Protein AF-A0A397G230-F1 (afdb_monomer_lite)

Sequence (441 aa):
MNLPSINKQCFVASETLNLVNASIRDLKRVLDASVITSVQLVTIYLQRIAKYDCNGPSLNQIPVPNPKIFEEAQASDNYRASVEGLTVAAGSPPFADLNFSCDATIVSSLRKAGAIVLGKTNMPAMAGGGGQRGLYGRSKSPYNPKYSTTAYASRSSNSAGTPTTASFTAFGFAGETVSSGRSPASNNALVRYSPSRGVIPFQGQWPLYLTCDVIVPHAQTVKELLDILNVIMTDNPNPIGDFWRGQSVCPIPLSSQVWPVDCQSLEDPHSLKGKQITIPMRYIRKQFPTAVNALNAFTSSVHDLWLKAQTTLESLGATVIPWPEHRHSLNAHSMDEHRTMPDDHYWMGRFPPPNGDTSYPNLTVADADMIHPHIAPMDDPTMHTEVENHVRYMDMIEAGRYQGPREMWKRDLEDWMDSNSFNLVVFPTNGDVARADSEEL

pLDDT: mean 74.03, std 18.7, range [24.41, 98.19]

Foldseek 3Di:
DDDDDDDDDDPDPQPPDDLQPQAPVNVVVCCVVVVDALLRVLVVLVVLCVPCCCDDVVFLWFLFFPPCQNVQSVCLSVLCPDYDFDADQQLFVLRPVPTFPDDFQLVVLCSNVSDGDRHDTHWAFLNLFALFQGQSGGGAQPVDRQFQLFATGRQTSSSQLRCQLSSSDQKGKFKDQPCNQLGNCLSSVWDKDFDDQPQFQCGPPRDDFLVRITMMITHRDPQSVQVSSLRGRAFDPDRVSNPRVPDDPDDDDRNPVPDDNRSVVVDDLLVLAAAEEEEECLQADPDDPDDPPSDRQADPVLNVVVVVVQVVSVVSHHHYHYDDDDPPQPDLPPDDDDDFDDPSVVCQQCPPPPRVDPCPRHCVNGDPCRSRDLDHPPDDCVVADSPPSDRPVVVVVVSVRDDDDVVCVCVSPVVVCVVVVHDYYDHSSGRDTHTSVPPVD

Structure (mmCIF, N/CA/C/O backbone):
data_AF-A0A397G230-F1
#
_entry.id   AF-A0A397G230-F1
#
loop_
_atom_site.group_PDB
_atom_site.id
_atom_site.type_symbol
_atom_site.label_atom_id
_atom_site.label_alt_id
_atom_site.label_comp_id
_atom_site.label_asym_id
_atom_site.label_entity_id
_atom_site.label_seq_id
_atom_site.pdbx_PDB_ins_code
_atom_site.Cartn_x
_atom_site.Cartn_y
_atom_site.Cartn_z
_atom_site.occupancy
_atom_site.B_iso_or_equiv
_atom_site.auth_seq_id
_atom_site.auth_comp_id
_atom_site.auth_asym_id
_atom_site.auth_atom_id
_atom_site.pdbx_PDB_model_num
ATOM 1 N N . MET A 1 1 ? -22.218 -9.475 -62.102 1.00 34.84 1 MET A N 1
ATOM 2 C CA . MET A 1 1 ? -21.655 -10.052 -60.860 1.00 34.84 1 MET A CA 1
ATOM 3 C C . MET A 1 1 ? -22.011 -9.114 -59.727 1.00 34.84 1 MET A C 1
ATOM 5 O O . MET A 1 1 ? -21.920 -7.910 -59.936 1.00 34.84 1 MET A O 1
ATOM 9 N N . ASN A 1 2 ? -22.444 -9.638 -58.583 1.00 28.41 2 ASN A N 1
ATOM 10 C CA . ASN A 1 2 ? -22.881 -8.808 -57.460 1.00 28.41 2 ASN A CA 1
ATOM 11 C C . ASN A 1 2 ? -21.709 -8.555 -56.508 1.00 28.41 2 ASN A C 1
ATOM 13 O O . ASN A 1 2 ? -21.013 -9.496 -56.135 1.00 28.41 2 ASN A O 1
ATOM 17 N N . LEU A 1 3 ? -21.533 -7.304 -56.083 1.00 24.56 3 LEU A N 1
ATOM 18 C CA . LEU A 1 3 ? -20.749 -6.979 -54.892 1.00 24.56 3 LEU A CA 1
ATOM 19 C C . LEU A 1 3 ? -21.643 -7.203 -53.657 1.00 24.56 3 LEU A C 1
ATOM 21 O O . LEU A 1 3 ? -22.783 -6.729 -53.670 1.00 24.56 3 LEU A O 1
ATOM 25 N N . PRO A 1 4 ? -21.191 -7.912 -52.605 1.00 30.41 4 PRO A N 1
ATOM 26 C CA . PRO A 1 4 ? -21.995 -8.106 -51.402 1.00 30.41 4 PRO A CA 1
ATOM 27 C C . PRO A 1 4 ? -22.175 -6.796 -50.627 1.00 30.41 4 PRO A C 1
ATOM 29 O O . PRO A 1 4 ? -21.204 -6.114 -50.303 1.00 30.41 4 PRO A O 1
ATOM 32 N N . SER A 1 5 ? -23.415 -6.463 -50.274 1.00 29.91 5 SER A N 1
ATOM 33 C CA . SER A 1 5 ? -23.711 -5.373 -49.344 1.00 29.91 5 SER A CA 1
ATOM 34 C C . SER A 1 5 ? -23.371 -5.793 -47.912 1.00 29.91 5 SER A C 1
ATOM 36 O O . SER A 1 5 ? -24.055 -6.645 -47.341 1.00 29.91 5 SER A O 1
ATOM 38 N N . ILE A 1 6 ? -22.348 -5.185 -47.309 1.00 30.62 6 ILE A N 1
ATOM 39 C CA . ILE A 1 6 ? -22.069 -5.358 -45.877 1.00 30.62 6 ILE A CA 1
ATOM 40 C C . ILE A 1 6 ? -23.154 -4.619 -45.081 1.00 30.62 6 ILE A C 1
ATOM 42 O O . ILE A 1 6 ? -23.414 -3.436 -45.308 1.00 30.62 6 ILE A O 1
ATOM 46 N N . ASN A 1 7 ? -23.818 -5.335 -44.172 1.00 27.30 7 ASN A N 1
ATOM 47 C CA . ASN A 1 7 ? -24.947 -4.808 -43.409 1.00 27.30 7 ASN A CA 1
ATOM 48 C C . ASN A 1 7 ? -24.530 -3.704 -42.430 1.00 27.30 7 ASN A C 1
ATOM 50 O O . ASN A 1 7 ? -23.548 -3.832 -41.701 1.00 27.30 7 ASN A O 1
ATOM 54 N N . LYS A 1 8 ? -25.371 -2.668 -42.321 1.00 36.28 8 LYS A N 1
ATOM 55 C CA . LYS A 1 8 ? -25.380 -1.779 -41.155 1.00 36.28 8 LYS A CA 1
ATOM 56 C C . LYS A 1 8 ? -25.965 -2.545 -39.963 1.00 36.28 8 LYS A C 1
ATOM 58 O O . LYS A 1 8 ? -27.183 -2.641 -39.845 1.00 36.28 8 LYS A O 1
ATOM 63 N N . GLN A 1 9 ? -25.116 -3.071 -39.087 1.00 28.36 9 GLN A N 1
ATOM 64 C CA . GLN A 1 9 ? -25.515 -3.501 -37.743 1.00 28.36 9 GLN A CA 1
ATOM 65 C C . GLN A 1 9 ? -24.981 -2.521 -36.693 1.00 28.36 9 GLN A C 1
ATOM 67 O O . GLN A 1 9 ? -24.028 -1.785 -36.943 1.00 28.36 9 GLN A O 1
ATOM 72 N N . CYS A 1 10 ? -25.682 -2.442 -35.561 1.00 24.41 10 CYS A N 1
ATOM 73 C CA . CYS A 1 10 ? -25.574 -1.349 -34.600 1.00 24.41 10 CYS A CA 1
ATOM 74 C C . CYS A 1 10 ? -24.147 -1.101 -34.095 1.00 24.41 10 CYS A C 1
ATOM 76 O O . CYS A 1 10 ? -23.582 -1.933 -33.389 1.00 24.41 10 CYS A O 1
ATOM 78 N N . PHE A 1 11 ? -23.654 0.123 -34.301 1.00 24.66 11 PHE A N 1
ATOM 79 C CA . PHE A 1 11 ? -22.781 0.748 -33.312 1.00 24.66 11 PHE A CA 1
ATOM 80 C C . PHE A 1 11 ? -23.606 0.980 -32.042 1.00 24.66 11 PHE A C 1
ATOM 82 O O . PHE A 1 11 ? -24.319 1.976 -31.922 1.00 24.66 11 PHE A O 1
ATOM 89 N N . VAL A 1 12 ? -23.534 0.037 -31.103 1.00 27.81 12 VAL A N 1
ATOM 90 C CA . VAL A 1 12 ? -23.824 0.331 -29.696 1.00 27.81 12 VAL A CA 1
ATOM 91 C C . VAL A 1 12 ? -22.740 1.301 -29.218 1.00 27.81 12 VAL A C 1
ATOM 93 O O . VAL A 1 12 ? -21.580 1.168 -29.611 1.00 27.81 12 VAL A O 1
ATOM 96 N N . ALA A 1 13 ? -23.112 2.312 -28.433 1.00 26.83 13 ALA A N 1
ATOM 97 C CA . ALA A 1 13 ? -22.152 3.296 -27.949 1.00 26.83 13 ALA A CA 1
ATOM 98 C C . ALA A 1 13 ? -21.082 2.606 -27.087 1.00 26.83 13 ALA A C 1
ATOM 100 O O . ALA A 1 13 ? -21.411 1.944 -26.106 1.00 26.83 13 ALA A O 1
ATOM 101 N N . SER A 1 14 ? -19.812 2.758 -27.467 1.00 35.53 14 SER A N 1
ATOM 102 C CA . SER A 1 14 ? -18.692 2.267 -26.664 1.00 35.53 14 SER A CA 1
ATOM 103 C C . SER A 1 14 ? -18.603 3.082 -25.376 1.00 35.53 14 SER A C 1
ATOM 105 O O . SER A 1 14 ? -18.450 4.305 -25.434 1.00 35.53 14 SER A O 1
ATOM 107 N N . GLU A 1 15 ? -18.690 2.420 -24.221 1.00 45.00 15 GLU A N 1
ATOM 108 C CA . GLU A 1 15 ? -18.343 3.037 -22.942 1.00 45.00 15 GLU A CA 1
ATOM 109 C C . GLU A 1 15 ? -16.841 3.344 -22.946 1.00 45.00 15 GLU A C 1
ATOM 111 O O . GLU A 1 15 ? -15.996 2.461 -22.794 1.00 45.00 15 GLU A O 1
ATOM 116 N N . THR A 1 16 ? -16.486 4.612 -23.153 1.00 54.53 16 THR A N 1
ATOM 117 C CA . THR A 1 16 ? -15.090 5.051 -23.133 1.00 54.53 16 THR A CA 1
ATOM 118 C C . THR A 1 16 ? -14.534 4.945 -21.716 1.00 54.53 16 THR A C 1
ATOM 120 O O . THR A 1 16 ? -14.763 5.834 -20.894 1.00 54.53 16 THR A O 1
ATOM 123 N N . LEU A 1 17 ? -13.790 3.869 -21.441 1.00 67.81 17 LEU A N 1
ATOM 124 C CA . LEU A 1 17 ? -13.100 3.646 -20.171 1.00 67.81 17 LEU A CA 1
ATOM 125 C C . LEU A 1 17 ? -12.198 4.841 -19.827 1.00 67.81 17 LEU A C 1
ATOM 127 O O . LEU A 1 17 ? -11.131 5.032 -20.414 1.00 67.81 17 LEU A O 1
ATOM 131 N N . ASN A 1 18 ? -12.601 5.624 -18.830 1.00 78.88 18 ASN A N 1
ATOM 132 C CA . ASN A 1 18 ? -11.754 6.657 -18.254 1.00 78.88 18 ASN A CA 1
ATOM 133 C C . ASN A 1 18 ? -10.867 6.043 -17.164 1.00 78.88 18 ASN A C 1
ATOM 135 O O . ASN A 1 18 ? -11.349 5.789 -16.068 1.00 78.88 18 ASN A O 1
ATOM 139 N N . LEU A 1 19 ? -9.570 5.857 -17.438 1.00 78.12 19 LEU A N 1
ATOM 140 C CA . LEU A 1 19 ? -8.605 5.349 -16.449 1.00 78.12 19 LEU A CA 1
ATOM 141 C C . LEU A 1 19 ? -8.474 6.211 -15.183 1.00 78.12 19 LEU A C 1
ATOM 143 O O . LEU A 1 19 ? -7.982 5.717 -14.172 1.00 78.12 19 LEU A O 1
ATOM 147 N N . VAL A 1 20 ? -8.851 7.493 -15.222 1.00 77.69 20 VAL A N 1
ATOM 148 C CA . VAL A 1 20 ? -8.798 8.351 -14.032 1.00 77.69 20 VAL A CA 1
ATOM 149 C C . VAL A 1 20 ? -9.937 7.949 -13.098 1.00 77.69 20 VAL A C 1
ATOM 151 O O . VAL A 1 20 ? -11.101 8.212 -13.397 1.00 77.69 20 VAL A O 1
ATOM 154 N N . ASN A 1 21 ? -9.572 7.341 -11.967 1.00 73.31 21 ASN A N 1
ATOM 155 C CA . ASN A 1 21 ? -10.471 6.774 -10.954 1.00 73.31 21 ASN A CA 1
ATOM 156 C C . ASN A 1 21 ? -11.269 5.532 -11.424 1.00 73.31 21 ASN A C 1
ATOM 158 O O . ASN A 1 21 ? -12.327 5.243 -10.866 1.00 73.31 21 ASN A O 1
ATOM 162 N N . ALA A 1 22 ? -10.795 4.792 -12.438 1.00 82.31 22 ALA A N 1
ATOM 163 C CA . ALA A 1 22 ? -11.366 3.482 -12.778 1.00 82.31 22 ALA A CA 1
ATOM 164 C C . ALA A 1 22 ? -10.998 2.451 -11.704 1.00 82.31 22 ALA A C 1
ATOM 166 O O . ALA A 1 22 ? -9.811 2.206 -11.487 1.00 82.31 22 ALA A O 1
ATOM 167 N N . SER A 1 23 ? -11.992 1.818 -11.072 1.00 80.25 23 SER A N 1
ATOM 168 C CA . SER A 1 23 ? -11.710 0.837 -10.022 1.00 80.25 23 SER A CA 1
ATOM 169 C C . SER A 1 23 ? -11.189 -0.485 -10.585 1.00 80.25 23 SER A C 1
ATOM 171 O O . SER A 1 23 ? -11.500 -0.853 -11.725 1.00 80.25 23 SER A O 1
ATOM 173 N N . ILE A 1 24 ? -10.497 -1.276 -9.756 1.00 77.56 24 ILE A N 1
ATOM 174 C CA . ILE A 1 24 ? -10.111 -2.664 -10.093 1.00 77.56 24 ILE A CA 1
ATOM 175 C C . ILE A 1 24 ? -11.306 -3.470 -10.644 1.00 77.56 24 ILE A C 1
ATOM 177 O O . ILE A 1 24 ? -11.145 -4.256 -11.579 1.00 77.56 24 ILE A O 1
ATOM 181 N N . ARG A 1 25 ? -12.524 -3.249 -10.125 1.00 77.00 25 ARG A N 1
ATOM 182 C CA . ARG A 1 25 ? -13.740 -3.959 -10.562 1.00 77.00 25 ARG A CA 1
ATOM 183 C C . ARG A 1 25 ? -14.262 -3.484 -11.918 1.00 77.00 25 ARG A C 1
ATOM 185 O O . ARG A 1 25 ? -14.847 -4.287 -12.638 1.00 77.00 25 ARG A O 1
ATOM 192 N N . ASP A 1 26 ? -14.053 -2.222 -12.286 1.00 80.25 26 ASP A N 1
ATOM 193 C CA . ASP A 1 26 ? -14.401 -1.707 -13.616 1.00 80.25 26 ASP A CA 1
ATOM 194 C C . ASP A 1 26 ? -13.400 -2.199 -14.665 1.00 80.25 26 ASP A C 1
ATOM 196 O O . ASP A 1 26 ? -13.808 -2.712 -15.706 1.00 80.25 26 ASP A O 1
ATOM 200 N N . LEU A 1 27 ? -12.101 -2.149 -14.342 1.00 82.94 27 LEU A N 1
ATOM 201 C CA . LEU A 1 27 ? -11.028 -2.713 -15.165 1.00 82.94 27 LEU A CA 1
ATOM 202 C C . LEU A 1 27 ? -11.233 -4.216 -15.391 1.00 82.94 27 LEU A C 1
ATOM 204 O O . LEU A 1 27 ? -11.202 -4.681 -16.530 1.00 82.94 27 LEU A O 1
ATOM 208 N N . LYS A 1 28 ? -11.532 -4.979 -14.331 1.00 74.12 28 LYS A N 1
ATOM 209 C CA . LYS A 1 28 ? -11.864 -6.401 -14.453 1.00 74.12 28 LYS A CA 1
ATOM 210 C C . LYS A 1 28 ? -13.124 -6.626 -15.294 1.00 74.12 28 LYS A C 1
ATOM 212 O O . LYS A 1 28 ? -13.101 -7.493 -16.158 1.00 74.12 28 LYS A O 1
ATOM 217 N N . ARG A 1 29 ? -14.188 -5.828 -15.126 1.00 76.69 29 ARG A N 1
ATOM 218 C CA . ARG A 1 29 ? -15.426 -5.963 -15.920 1.00 76.69 29 ARG A CA 1
ATOM 219 C C . ARG A 1 29 ? -15.168 -5.827 -17.422 1.00 76.69 29 ARG A C 1
ATOM 221 O O . ARG A 1 29 ? -15.674 -6.645 -18.184 1.00 76.69 29 ARG A O 1
ATOM 228 N N . VAL A 1 30 ? -14.373 -4.843 -17.854 1.00 78.88 30 VAL A N 1
ATOM 229 C CA . VAL A 1 30 ? -14.068 -4.652 -19.287 1.00 78.88 30 VAL A CA 1
ATOM 230 C C . VAL A 1 30 ? -13.090 -5.694 -19.843 1.00 78.88 30 VAL A C 1
ATOM 232 O O . VAL A 1 30 ? -13.194 -6.038 -21.020 1.00 78.88 30 VAL A O 1
ATOM 235 N N . LEU A 1 31 ? -12.194 -6.239 -19.010 1.00 71.69 31 LEU A N 1
ATOM 236 C CA . LEU A 1 31 ? -11.288 -7.340 -19.371 1.00 71.69 31 LEU A CA 1
ATOM 237 C C . LEU A 1 31 ? -11.995 -8.706 -19.426 1.00 71.69 31 LEU A C 1
ATOM 239 O O . LEU A 1 31 ? -11.634 -9.533 -20.262 1.00 71.69 31 LEU A O 1
ATOM 243 N N . ASP A 1 32 ? -12.977 -8.950 -18.553 1.00 64.12 32 ASP A N 1
ATOM 244 C CA . ASP A 1 32 ? -13.794 -10.173 -18.518 1.00 64.12 32 ASP A CA 1
ATOM 245 C C . ASP A 1 32 ? -14.816 -10.180 -19.666 1.00 64.12 32 ASP A C 1
ATOM 247 O O . ASP A 1 32 ? -14.999 -11.190 -20.343 1.00 64.12 32 ASP A O 1
ATOM 251 N N . ALA A 1 33 ? -15.445 -9.031 -19.938 1.00 69.69 33 ALA A N 1
ATOM 252 C CA . ALA A 1 33 ? -16.380 -8.854 -21.050 1.00 69.69 33 ALA A CA 1
ATOM 253 C C . ALA A 1 33 ? -15.693 -8.750 -22.430 1.00 69.69 33 ALA A C 1
ATOM 255 O O . ALA A 1 33 ? -16.373 -8.538 -23.431 1.00 69.69 33 ALA A O 1
ATOM 256 N N . SER A 1 34 ? -14.361 -8.889 -22.498 1.00 67.06 34 SER A N 1
ATOM 257 C CA . SER A 1 34 ? -13.548 -8.747 -23.721 1.00 67.06 34 SER A CA 1
ATOM 258 C C . SER A 1 34 ? -13.749 -7.415 -24.471 1.00 67.06 34 SER A C 1
ATOM 260 O O . SER A 1 34 ? -13.579 -7.351 -25.687 1.00 67.06 34 SER A O 1
ATOM 262 N N . VAL A 1 35 ? -14.108 -6.342 -23.754 1.00 75.94 35 VAL A N 1
ATOM 263 C CA . VAL A 1 35 ? -14.261 -4.981 -24.309 1.00 75.94 35 VAL A CA 1
ATOM 264 C C . VAL A 1 35 ? -12.891 -4.357 -24.582 1.00 75.94 35 VAL A C 1
ATOM 266 O O . VAL A 1 35 ? -12.725 -3.642 -25.569 1.00 75.94 35 VAL A O 1
ATOM 269 N N . ILE A 1 36 ? -11.907 -4.668 -23.733 1.00 83.75 36 ILE A N 1
ATOM 270 C CA . ILE A 1 36 ? -10.483 -4.438 -23.992 1.00 83.75 36 ILE A CA 1
ATOM 271 C C . ILE A 1 36 ? -9.658 -5.660 -23.586 1.00 83.75 36 ILE A C 1
ATOM 273 O O . ILE A 1 36 ? -10.095 -6.482 -22.780 1.00 83.75 36 ILE A O 1
ATOM 277 N N . THR A 1 37 ? -8.439 -5.745 -24.110 1.00 78.81 37 THR A N 1
ATOM 278 C CA . THR A 1 37 ? -7.439 -6.749 -23.716 1.00 78.81 37 THR A CA 1
ATOM 279 C C . THR A 1 37 ? -6.430 -6.170 -22.705 1.00 78.81 37 THR A C 1
ATOM 281 O O . THR A 1 37 ? -6.275 -4.951 -22.589 1.00 78.81 37 THR A O 1
ATOM 284 N N . SER A 1 38 ? -5.709 -7.025 -21.978 1.00 83.62 38 SER A N 1
ATOM 285 C CA . SER A 1 38 ? -4.574 -6.674 -21.115 1.00 83.62 38 SER A CA 1
ATOM 286 C C . SER A 1 38 ? -3.509 -5.860 -21.870 1.00 83.62 38 SER A C 1
ATOM 288 O O . SER A 1 38 ? -3.059 -4.835 -21.360 1.00 83.62 38 SER A O 1
ATOM 290 N N . VAL A 1 39 ? -3.146 -6.245 -23.103 1.00 86.75 39 VAL A N 1
ATOM 291 C CA . VAL A 1 39 ? -2.227 -5.483 -23.984 1.00 86.75 39 VAL A CA 1
ATOM 292 C C . VAL A 1 39 ? -2.752 -4.072 -24.265 1.00 86.75 39 VAL A C 1
ATOM 294 O O . VAL A 1 39 ? -1.996 -3.096 -24.212 1.00 86.75 39 VAL A O 1
ATOM 297 N N . GLN A 1 40 ? -4.052 -3.930 -24.529 1.00 85.38 40 GLN A N 1
ATOM 298 C CA . GLN A 1 40 ? -4.666 -2.620 -24.757 1.00 85.38 40 GLN A CA 1
ATOM 299 C C . GLN A 1 40 ? -4.673 -1.772 -23.480 1.00 85.38 40 GLN A C 1
ATOM 301 O O . GLN A 1 40 ? -4.274 -0.609 -23.525 1.00 85.38 40 GLN A O 1
ATOM 306 N N . LEU A 1 41 ? -5.037 -2.350 -22.331 1.00 87.50 41 LEU A N 1
ATOM 307 C CA . LEU A 1 41 ? -5.006 -1.665 -21.037 1.00 87.50 41 LEU A CA 1
ATOM 308 C C . LEU A 1 41 ? -3.594 -1.153 -20.698 1.00 87.50 41 LEU A C 1
ATOM 310 O O . LEU A 1 41 ? -3.422 0.014 -20.341 1.00 87.50 41 LEU A O 1
ATOM 314 N N . VAL A 1 42 ? -2.578 -1.998 -20.893 1.00 89.81 42 VAL A N 1
ATOM 315 C CA . VAL A 1 42 ? -1.160 -1.637 -20.746 1.00 89.81 42 VAL A CA 1
ATOM 316 C C . VAL A 1 42 ? -0.762 -0.502 -21.685 1.00 89.81 42 VAL A C 1
ATOM 318 O O . V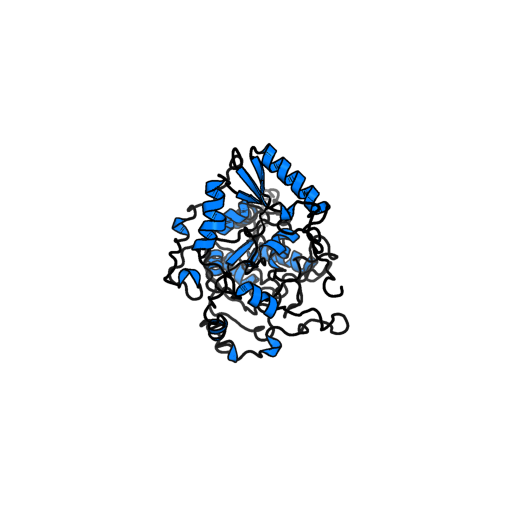AL A 1 42 ? -0.090 0.432 -21.254 1.00 89.81 42 VAL A O 1
ATOM 321 N N . THR A 1 43 ? -1.222 -0.520 -22.938 1.00 89.50 43 THR A N 1
ATOM 322 C CA . THR A 1 43 ? -0.942 0.553 -23.905 1.00 89.50 43 THR A CA 1
ATOM 323 C C . THR A 1 43 ? -1.453 1.909 -23.404 1.00 89.50 43 THR A C 1
ATOM 325 O O . THR A 1 43 ? -0.739 2.907 -23.502 1.00 89.50 43 THR A O 1
ATOM 328 N N . ILE A 1 44 ? -2.656 1.963 -22.822 1.00 88.75 44 ILE A N 1
ATOM 329 C CA . ILE A 1 44 ? -3.240 3.219 -22.323 1.00 88.75 44 ILE A CA 1
ATOM 330 C C . ILE A 1 44 ? -2.521 3.688 -21.039 1.00 88.75 44 ILE A C 1
ATOM 332 O O . ILE A 1 44 ? -2.261 4.885 -20.888 1.00 88.75 44 ILE A O 1
ATOM 336 N N . TYR A 1 45 ? -2.118 2.779 -20.140 1.00 88.81 45 TYR A N 1
ATOM 337 C CA . TYR A 1 45 ? -1.270 3.139 -18.991 1.00 88.81 45 TYR A CA 1
ATOM 338 C C . TYR A 1 45 ? 0.105 3.670 -19.430 1.00 88.81 45 TYR A C 1
ATOM 340 O O . TYR A 1 45 ? 0.531 4.723 -18.954 1.00 88.81 45 TYR A O 1
ATOM 348 N N . LEU A 1 46 ? 0.766 3.021 -20.394 1.00 90.75 46 LEU A N 1
ATOM 349 C CA . LEU A 1 46 ? 2.041 3.484 -20.953 1.00 90.75 46 LEU A CA 1
ATOM 350 C C . LEU A 1 46 ? 1.920 4.855 -21.631 1.00 90.75 46 LEU A C 1
ATOM 352 O O . LEU A 1 46 ? 2.819 5.678 -21.488 1.00 90.75 46 LEU A O 1
ATOM 356 N N . GLN A 1 47 ? 0.802 5.158 -22.298 1.00 89.75 47 GLN A N 1
ATOM 357 C CA . GLN A 1 47 ? 0.540 6.502 -22.833 1.00 89.75 47 GLN A CA 1
ATOM 358 C C . GLN A 1 47 ? 0.442 7.567 -21.726 1.00 89.75 47 GLN A C 1
ATOM 360 O O . GLN A 1 47 ? 0.892 8.698 -21.924 1.00 89.75 47 GLN A O 1
ATOM 365 N N . ARG A 1 48 ? -0.098 7.227 -20.545 1.00 90.00 48 ARG A N 1
ATOM 366 C CA . ARG A 1 48 ? -0.106 8.127 -19.374 1.00 90.00 48 ARG A CA 1
ATOM 367 C C . ARG A 1 48 ? 1.300 8.308 -18.799 1.00 90.00 48 ARG A C 1
ATOM 369 O O . ARG A 1 48 ? 1.704 9.447 -18.582 1.00 90.00 48 ARG A O 1
ATOM 376 N N . ILE A 1 49 ? 2.051 7.221 -18.620 1.00 88.12 49 ILE A N 1
ATOM 377 C CA . ILE A 1 49 ? 3.441 7.243 -18.128 1.00 88.12 49 ILE A CA 1
ATOM 378 C C . ILE A 1 49 ? 4.322 8.074 -19.076 1.00 88.12 49 ILE A C 1
ATOM 380 O O . ILE A 1 49 ? 4.958 9.033 -18.648 1.00 88.12 49 ILE A O 1
ATOM 384 N N . ALA A 1 50 ? 4.267 7.829 -20.386 1.00 88.38 50 ALA A N 1
ATOM 385 C CA . ALA A 1 50 ? 5.010 8.611 -21.373 1.00 88.38 50 ALA A CA 1
ATOM 386 C C . ALA A 1 50 ? 4.664 10.113 -21.327 1.00 88.38 50 ALA A C 1
ATOM 388 O O . ALA A 1 50 ? 5.556 10.949 -21.464 1.00 88.38 50 ALA A O 1
ATOM 389 N N . LYS A 1 51 ? 3.389 10.470 -21.107 1.00 88.81 51 LYS A N 1
ATOM 390 C CA . LYS A 1 51 ? 2.908 11.863 -21.087 1.00 88.81 51 LYS A CA 1
ATOM 391 C C . LYS A 1 51 ? 3.215 12.629 -19.792 1.00 88.81 51 LYS A C 1
ATOM 393 O O . LYS A 1 51 ? 3.345 13.850 -19.858 1.00 88.81 51 LYS A O 1
ATOM 398 N N . TYR A 1 52 ? 3.261 11.947 -18.647 1.00 88.75 52 TYR A N 1
ATOM 399 C CA . TYR A 1 52 ? 3.317 12.584 -17.323 1.00 88.75 52 TYR A CA 1
ATOM 400 C C . TYR A 1 52 ? 4.522 12.170 -16.462 1.00 88.75 52 TYR A C 1
ATOM 402 O O . TYR A 1 52 ? 4.936 12.931 -15.589 1.00 88.75 52 TYR A O 1
ATOM 410 N N . ASP A 1 53 ? 5.074 10.978 -16.675 1.00 86.06 53 ASP A N 1
ATOM 411 C CA . ASP A 1 53 ? 6.210 10.459 -15.910 1.00 86.06 53 ASP A CA 1
ATOM 412 C C . ASP A 1 53 ? 7.543 10.743 -16.605 1.00 86.06 53 ASP A C 1
ATOM 414 O O . ASP A 1 53 ? 8.475 11.239 -15.975 1.00 86.06 53 ASP A O 1
ATOM 418 N N . CYS A 1 54 ? 7.600 10.500 -17.919 1.00 83.81 54 CYS A N 1
ATOM 419 C CA . CYS A 1 54 ? 8.758 10.817 -18.755 1.00 83.81 54 CYS A CA 1
ATOM 420 C C . CYS A 1 54 ? 8.725 12.288 -19.208 1.00 83.81 54 CYS A C 1
ATOM 422 O O . CYS A 1 54 ? 9.673 13.038 -18.985 1.00 83.81 54 CYS A O 1
ATOM 424 N N . ASN A 1 55 ? 7.612 12.713 -19.817 1.00 76.94 55 ASN A N 1
ATOM 425 C CA . ASN A 1 55 ? 7.409 14.074 -20.326 1.00 76.94 55 ASN A CA 1
ATOM 426 C C . ASN A 1 55 ? 6.520 14.917 -19.387 1.00 76.94 55 ASN A C 1
ATOM 428 O O . ASN A 1 55 ? 5.984 14.432 -18.390 1.00 76.94 55 ASN A O 1
ATOM 432 N N . GLY A 1 56 ? 6.328 16.193 -19.736 1.00 86.25 56 GLY A N 1
ATOM 433 C CA . GLY A 1 56 ? 5.411 17.097 -19.038 1.00 86.25 56 GLY A CA 1
ATOM 434 C C . GLY A 1 56 ? 5.929 17.472 -17.642 1.00 86.25 56 GLY A C 1
ATOM 435 O O . GLY A 1 56 ? 6.966 18.124 -17.562 1.00 86.25 56 GLY A O 1
ATOM 436 N N . PRO A 1 57 ? 5.234 17.115 -16.543 1.00 83.69 57 PRO A N 1
ATOM 437 C CA . PRO A 1 57 ? 5.740 17.326 -15.184 1.00 83.69 57 PRO A CA 1
ATOM 438 C C . PRO A 1 57 ? 6.920 16.407 -14.805 1.00 83.69 57 PRO A C 1
ATOM 440 O O . PRO A 1 57 ? 7.544 16.646 -13.770 1.00 83.69 57 PRO A O 1
ATOM 443 N N . SER A 1 58 ? 7.229 15.383 -15.616 1.00 85.69 58 SER A N 1
ATOM 444 C CA . SER A 1 58 ? 8.370 14.464 -15.464 1.00 85.69 58 SER A CA 1
ATOM 445 C C . SER A 1 58 ? 8.531 13.938 -14.029 1.00 85.69 58 SER A C 1
ATOM 447 O O . SER A 1 58 ? 9.484 14.282 -13.314 1.00 85.69 58 SER A O 1
ATOM 449 N N . LEU A 1 59 ? 7.536 13.163 -13.584 1.00 83.69 59 LEU A N 1
ATOM 450 C CA . LEU A 1 59 ? 7.373 12.739 -12.189 1.00 83.69 59 LEU A CA 1
ATOM 451 C C . LEU A 1 59 ? 8.402 11.699 -11.696 1.00 83.69 59 LEU A C 1
ATOM 453 O O . LEU A 1 59 ? 8.616 11.651 -10.483 1.00 83.69 59 LEU A O 1
ATOM 457 N N . ASN A 1 60 ? 9.059 10.944 -12.587 1.00 80.69 60 ASN A N 1
ATOM 458 C CA . ASN A 1 60 ? 10.096 9.934 -12.295 1.00 80.69 60 ASN A CA 1
ATOM 459 C C . ASN A 1 60 ? 9.668 8.797 -11.332 1.00 80.69 60 ASN A C 1
ATOM 461 O O . ASN A 1 60 ? 10.291 8.571 -10.291 1.00 80.69 60 ASN A O 1
ATOM 465 N N . GLN A 1 61 ? 8.585 8.091 -11.664 1.00 80.38 61 GLN A N 1
ATOM 466 C CA . GLN A 1 61 ? 7.944 7.086 -10.806 1.00 80.38 61 GLN A CA 1
ATOM 467 C C . GLN A 1 61 ? 8.164 5.641 -11.265 1.00 80.38 61 GLN A C 1
ATOM 469 O O . GLN A 1 61 ? 8.315 4.757 -10.416 1.00 80.38 61 GLN A O 1
ATOM 474 N N . ILE A 1 62 ? 8.204 5.403 -12.582 1.00 81.56 62 ILE A N 1
ATOM 475 C CA . ILE A 1 62 ? 8.486 4.106 -13.217 1.00 81.56 62 ILE A CA 1
ATOM 476 C C . ILE A 1 62 ? 9.827 4.201 -13.981 1.00 81.56 62 ILE A C 1
ATOM 478 O O . ILE A 1 62 ? 9.844 4.182 -15.212 1.00 81.56 62 ILE A O 1
ATOM 482 N N . PRO A 1 63 ? 10.974 4.332 -13.278 1.00 74.50 63 PRO A N 1
ATOM 483 C CA . PRO A 1 63 ? 12.282 4.486 -13.922 1.00 74.50 63 PRO A CA 1
ATOM 484 C C . PRO A 1 63 ? 12.746 3.208 -14.634 1.00 74.50 63 PRO A C 1
ATOM 486 O O . PRO A 1 63 ? 13.509 3.277 -15.593 1.00 74.50 63 PRO A O 1
ATOM 489 N N . VAL A 1 64 ? 12.260 2.045 -14.186 1.00 76.06 64 VAL A N 1
ATOM 490 C CA . VAL A 1 64 ? 12.451 0.748 -14.842 1.00 76.06 64 VAL A CA 1
ATOM 491 C C . VAL A 1 64 ? 11.083 0.255 -15.330 1.00 76.06 64 VAL A C 1
ATOM 493 O O . VAL A 1 64 ? 10.381 -0.455 -14.594 1.00 76.06 64 VAL A O 1
ATOM 496 N N . PRO A 1 65 ? 10.649 0.653 -16.543 1.00 81.44 65 PRO A N 1
ATOM 497 C CA . PRO A 1 65 ? 9.494 0.038 -17.183 1.00 81.44 65 PRO A CA 1
ATOM 498 C C . PRO A 1 65 ? 9.805 -1.432 -17.466 1.00 81.44 65 PRO A C 1
ATOM 500 O O . PRO A 1 65 ? 10.944 -1.788 -17.766 1.00 81.44 65 PRO A O 1
ATOM 503 N N . ASN A 1 66 ? 8.799 -2.301 -17.386 1.00 79.88 66 ASN A N 1
ATOM 504 C CA . ASN A 1 66 ? 9.005 -3.711 -17.691 1.00 79.88 66 ASN A CA 1
ATOM 505 C C . ASN A 1 66 ? 9.333 -3.875 -19.203 1.00 79.88 66 ASN A C 1
ATOM 507 O O . ASN A 1 66 ? 8.479 -3.563 -20.033 1.00 79.88 66 ASN A O 1
ATOM 511 N N . PRO A 1 67 ? 10.527 -4.356 -19.617 1.00 79.88 67 PRO A N 1
ATOM 512 C CA . PRO A 1 67 ? 10.835 -4.546 -21.040 1.00 79.88 67 PRO A CA 1
ATOM 513 C C . PRO A 1 67 ? 9.949 -5.630 -21.669 1.00 79.88 67 PRO A C 1
ATOM 515 O O . PRO A 1 67 ? 9.614 -5.558 -22.848 1.00 79.88 67 PRO A O 1
ATOM 518 N N . LYS A 1 68 ? 9.492 -6.583 -20.850 1.00 78.56 68 LYS A N 1
ATOM 519 C CA . LYS A 1 68 ? 8.500 -7.597 -21.190 1.00 78.56 68 LYS A CA 1
ATOM 520 C C . LYS A 1 68 ? 7.061 -7.124 -20.976 1.00 78.56 68 LYS A C 1
ATOM 522 O O . LYS A 1 68 ? 6.171 -7.958 -21.022 1.00 78.56 68 LYS A O 1
ATOM 527 N N . ILE A 1 69 ? 6.760 -5.839 -20.743 1.00 85.19 69 ILE A N 1
ATOM 528 C CA . ILE A 1 69 ? 5.395 -5.418 -20.354 1.00 85.19 69 ILE A CA 1
ATOM 529 C C . ILE A 1 69 ? 4.321 -5.856 -21.359 1.00 85.19 69 ILE A C 1
ATOM 531 O O . ILE A 1 69 ? 3.228 -6.241 -20.957 1.00 85.19 69 ILE A O 1
ATOM 535 N N . PHE A 1 70 ? 4.637 -5.861 -22.658 1.00 86.25 70 PHE A N 1
ATOM 536 C CA . PHE A 1 70 ? 3.739 -6.372 -23.692 1.00 86.25 70 PHE A CA 1
ATOM 537 C C . PHE A 1 70 ? 3.748 -7.899 -23.797 1.00 86.25 70 PHE A C 1
ATOM 539 O O . PHE A 1 70 ? 2.709 -8.465 -24.112 1.00 86.25 70 PHE A O 1
ATOM 546 N N . GLU A 1 71 ? 4.859 -8.571 -23.485 1.00 78.44 71 GLU A N 1
ATOM 547 C CA . GLU A 1 71 ? 4.905 -10.035 -23.375 1.00 78.44 71 GLU A CA 1
ATOM 548 C C . GLU A 1 71 ? 4.089 -10.516 -22.170 1.00 78.44 71 GLU A C 1
ATOM 550 O O . GLU A 1 71 ? 3.320 -11.450 -22.315 1.00 78.44 71 GLU A O 1
ATOM 555 N N . GLU A 1 72 ? 4.174 -9.849 -21.013 1.00 73.75 72 GLU A N 1
ATOM 556 C CA . GLU A 1 72 ? 3.382 -10.129 -19.810 1.00 73.75 72 GLU A CA 1
ATOM 557 C C . GLU A 1 72 ? 1.918 -9.705 -19.948 1.00 73.75 72 GLU A C 1
ATOM 559 O O . GLU A 1 72 ? 1.036 -10.361 -19.405 1.00 73.75 72 GLU A O 1
ATOM 564 N N . ALA A 1 73 ? 1.622 -8.631 -20.683 1.00 80.69 73 ALA A N 1
ATOM 565 C CA . ALA A 1 73 ? 0.245 -8.271 -21.003 1.00 80.69 73 ALA A CA 1
ATOM 566 C C . ALA A 1 73 ? -0.363 -9.270 -21.995 1.00 80.69 73 ALA A C 1
ATOM 568 O O . ALA A 1 73 ? -1.490 -9.722 -21.802 1.00 80.69 73 ALA A O 1
ATOM 569 N N . GLN A 1 74 ? 0.396 -9.682 -23.014 1.00 79.44 74 GLN A N 1
ATOM 570 C CA . GLN A 1 74 ? -0.018 -10.722 -23.952 1.00 79.44 74 GLN A CA 1
ATOM 571 C C . GLN A 1 74 ? -0.068 -12.097 -23.278 1.00 79.44 74 GLN A C 1
ATOM 573 O O . GLN A 1 74 ? -0.926 -12.896 -23.632 1.00 79.44 74 GLN A O 1
ATOM 578 N N . ALA A 1 75 ? 0.764 -12.340 -22.265 1.00 66.19 75 ALA A N 1
ATOM 579 C CA . ALA A 1 75 ? 0.705 -13.445 -21.311 1.00 66.19 75 ALA A CA 1
ATOM 580 C C . ALA A 1 75 ? -0.135 -13.099 -20.062 1.00 66.19 75 ALA A C 1
ATOM 582 O O . ALA A 1 75 ? 0.033 -13.705 -19.016 1.00 66.19 75 ALA A O 1
ATOM 583 N N . SER A 1 76 ? -1.082 -12.155 -20.181 1.00 68.44 76 SER A N 1
ATOM 584 C CA . SER A 1 76 ? -2.197 -11.918 -19.244 1.00 68.44 76 SER A CA 1
ATOM 585 C C . SER A 1 76 ? -3.533 -12.048 -19.977 1.00 68.44 76 SER A C 1
ATOM 587 O O . SER A 1 76 ? -4.410 -12.793 -19.535 1.00 68.44 76 SER A O 1
ATOM 589 N N . ASP A 1 77 ? -3.624 -11.494 -21.189 1.00 70.12 77 ASP A N 1
ATOM 590 C CA . ASP A 1 77 ? -4.535 -11.964 -22.246 1.00 70.12 77 ASP A CA 1
ATOM 591 C C . ASP A 1 77 ? -4.359 -13.456 -22.526 1.00 70.12 77 ASP A C 1
ATOM 593 O O . ASP A 1 77 ? -5.323 -14.143 -22.841 1.00 70.12 77 ASP A O 1
ATOM 597 N N . ASN A 1 78 ? -3.147 -13.949 -22.284 1.00 57.09 78 ASN A N 1
ATOM 598 C CA . ASN A 1 78 ? -2.804 -15.343 -22.106 1.00 57.09 78 ASN A CA 1
ATOM 599 C C . ASN A 1 78 ? -2.091 -15.579 -20.747 1.00 57.09 78 ASN A C 1
ATOM 601 O O . ASN A 1 78 ? -1.117 -16.304 -20.752 1.00 57.09 78 ASN A O 1
ATOM 605 N N . TYR A 1 79 ? -2.533 -15.041 -19.590 1.00 47.91 79 TYR A N 1
ATOM 606 C CA . TYR A 1 79 ? -2.345 -15.707 -18.254 1.00 47.91 79 TYR A CA 1
ATOM 607 C C . TYR A 1 79 ? -3.544 -16.621 -17.980 1.00 47.91 79 TYR A C 1
ATOM 609 O O . TYR A 1 79 ? -3.439 -17.738 -17.485 1.00 47.91 79 TYR A O 1
ATOM 617 N N . ARG A 1 80 ? -4.650 -16.214 -18.595 1.00 56.53 80 ARG A N 1
ATOM 618 C CA . ARG A 1 80 ? -5.503 -17.048 -19.440 1.00 56.53 80 ARG A CA 1
ATOM 619 C C . ARG A 1 80 ? -4.710 -18.133 -20.286 1.00 56.53 80 ARG A C 1
ATOM 621 O O . ARG A 1 80 ? -5.380 -18.899 -20.969 1.00 56.53 80 ARG A O 1
ATOM 628 N N . ALA A 1 81 ? -3.347 -18.238 -20.216 1.00 32.66 81 ALA A N 1
ATOM 629 C CA . ALA A 1 81 ? -2.457 -19.406 -20.481 1.00 32.66 81 ALA A CA 1
ATOM 630 C C . ALA A 1 81 ? -1.063 -19.540 -19.717 1.00 32.66 81 ALA A C 1
ATOM 632 O O . ALA A 1 81 ? -0.791 -20.642 -19.242 1.00 32.66 81 ALA A O 1
ATOM 633 N N . SER A 1 82 ? -0.133 -18.551 -19.655 1.00 34.28 82 SER A N 1
ATOM 634 C CA . SER A 1 82 ? 1.316 -18.671 -19.257 1.00 34.28 82 SER A CA 1
ATOM 635 C C . SER A 1 82 ? 2.035 -17.356 -18.762 1.00 34.28 82 SER A C 1
ATOM 637 O O . SER A 1 82 ? 1.343 -16.428 -18.359 1.00 34.28 82 SER A O 1
ATOM 639 N N . VAL A 1 83 ? 3.398 -17.291 -18.671 1.00 35.59 83 VAL A N 1
ATOM 640 C CA . VAL A 1 83 ? 4.246 -16.247 -17.968 1.00 35.59 83 VAL A CA 1
ATOM 641 C C . VAL A 1 83 ? 5.739 -16.161 -18.504 1.00 35.59 83 VAL A C 1
ATOM 643 O O . VAL A 1 83 ? 5.977 -16.846 -19.495 1.00 35.59 83 VAL A O 1
ATOM 646 N N . GLU A 1 84 ? 6.828 -15.447 -18.056 1.00 42.91 84 GLU A N 1
ATOM 647 C CA . GLU A 1 84 ? 7.285 -14.618 -16.869 1.00 42.91 84 GLU A CA 1
ATOM 648 C C . GLU A 1 84 ? 8.595 -13.752 -17.115 1.00 42.91 84 GLU A C 1
ATOM 650 O O . GLU A 1 84 ? 9.343 -14.031 -18.060 1.00 42.91 84 GLU A O 1
ATOM 655 N N . GLY A 1 85 ? 8.969 -12.786 -16.230 1.00 55.28 85 GLY A N 1
ATOM 656 C CA . GLY A 1 85 ? 10.390 -12.497 -15.810 1.00 55.28 85 GLY A CA 1
ATOM 657 C C . GLY A 1 85 ? 10.962 -11.034 -15.769 1.00 55.28 85 GLY A C 1
ATOM 658 O O . GLY A 1 85 ? 10.949 -10.359 -16.798 1.00 55.28 85 GLY A O 1
ATOM 659 N N . LEU A 1 86 ? 11.568 -10.574 -14.636 1.00 64.12 86 LEU A N 1
ATOM 660 C CA . LEU A 1 86 ? 12.057 -9.176 -14.369 1.00 64.12 86 LEU A CA 1
ATOM 661 C C . LEU A 1 86 ? 13.197 -8.972 -13.303 1.00 64.12 86 LEU A C 1
ATOM 663 O O . LEU A 1 86 ? 13.111 -9.539 -12.215 1.00 64.12 86 LEU A O 1
ATOM 667 N N . THR A 1 87 ? 14.118 -7.999 -13.503 1.00 71.88 87 THR A N 1
ATOM 668 C CA . THR A 1 87 ? 15.250 -7.600 -12.593 1.00 71.88 87 THR A CA 1
ATOM 669 C C . THR A 1 87 ? 14.858 -6.881 -11.279 1.00 71.88 87 THR A C 1
ATOM 671 O O . THR A 1 87 ? 13.725 -6.419 -11.142 1.00 71.88 87 THR A O 1
ATOM 674 N N . VAL A 1 88 ? 15.748 -6.800 -10.267 1.00 69.94 88 VAL A N 1
ATOM 675 C CA . VAL A 1 88 ? 15.405 -6.551 -8.833 1.00 69.94 88 VAL A CA 1
ATOM 676 C C . VAL A 1 88 ? 16.366 -5.635 -8.013 1.00 69.94 88 VAL A C 1
ATOM 678 O O . VAL A 1 88 ? 16.599 -5.891 -6.835 1.00 69.94 88 VAL A O 1
ATOM 681 N N . ALA A 1 89 ? 16.907 -4.545 -8.559 1.00 74.50 89 ALA A N 1
ATOM 682 C CA . ALA A 1 89 ? 18.052 -3.800 -7.983 1.00 74.50 89 ALA A CA 1
ATOM 683 C C . ALA A 1 89 ? 17.953 -3.116 -6.585 1.00 74.50 89 ALA A C 1
ATOM 685 O O . ALA A 1 89 ? 18.909 -2.459 -6.177 1.00 74.50 89 ALA A O 1
ATOM 686 N N . ALA A 1 90 ? 16.827 -3.161 -5.860 1.00 75.56 90 ALA A N 1
ATOM 687 C CA . ALA A 1 90 ? 16.634 -2.472 -4.559 1.00 75.56 90 ALA A CA 1
ATOM 688 C C . ALA A 1 90 ? 17.050 -0.975 -4.502 1.00 75.56 90 ALA A C 1
ATOM 690 O O . ALA A 1 90 ? 17.414 -0.460 -3.443 1.00 75.56 90 ALA A O 1
ATOM 691 N N . GLY A 1 91 ? 17.037 -0.273 -5.642 1.00 69.06 91 GLY A N 1
ATOM 692 C CA . GLY A 1 91 ? 17.509 1.114 -5.750 1.00 69.06 91 GLY A CA 1
ATOM 693 C C . GLY A 1 91 ? 19.012 1.305 -5.491 1.00 69.06 91 GLY A C 1
ATOM 694 O O . GLY A 1 91 ? 19.434 2.436 -5.263 1.00 69.06 91 GLY A O 1
ATOM 695 N N . SER A 1 92 ? 19.815 0.237 -5.497 1.00 75.50 92 SER A N 1
ATOM 696 C CA . SER A 1 92 ? 21.235 0.237 -5.126 1.00 75.50 92 SER A CA 1
ATOM 697 C C . SER A 1 92 ? 22.123 -0.117 -6.337 1.00 75.50 92 SER A C 1
ATOM 699 O O . SER A 1 92 ? 21.872 -1.138 -6.984 1.00 75.50 92 SER A O 1
ATOM 701 N N . PRO A 1 93 ? 23.140 0.700 -6.689 1.00 77.12 93 PRO A N 1
ATOM 702 C CA . PRO A 1 93 ? 23.910 0.528 -7.927 1.00 77.12 93 PRO A CA 1
ATOM 703 C C . PRO A 1 93 ? 24.588 -0.833 -8.150 1.00 77.12 93 PRO A C 1
ATOM 705 O O . PRO A 1 93 ? 24.478 -1.332 -9.270 1.00 77.12 93 PRO A O 1
ATOM 708 N N . PRO A 1 94 ? 25.219 -1.491 -7.153 1.00 75.31 94 PRO A N 1
ATOM 709 C CA . PRO A 1 94 ? 25.836 -2.803 -7.344 1.00 75.31 94 PRO A CA 1
ATOM 710 C C . PRO A 1 94 ? 24.870 -3.878 -7.837 1.00 75.31 94 PRO A C 1
ATOM 712 O O . PRO A 1 94 ? 25.314 -4.834 -8.461 1.00 75.31 94 PRO A O 1
ATOM 715 N N . PHE A 1 95 ? 23.565 -3.724 -7.591 1.00 75.38 95 PHE A N 1
ATOM 716 C CA . PHE A 1 95 ? 22.530 -4.686 -7.969 1.00 75.38 95 PHE A CA 1
ATOM 717 C C . PHE A 1 95 ? 21.725 -4.257 -9.207 1.00 75.38 95 PHE A C 1
ATOM 719 O O . PHE A 1 95 ? 20.680 -4.849 -9.464 1.00 75.38 95 PHE A O 1
ATOM 726 N N . ALA A 1 96 ? 22.173 -3.254 -9.975 1.00 75.56 96 ALA A N 1
ATOM 727 C CA . ALA A 1 96 ? 21.449 -2.712 -11.134 1.00 75.56 96 ALA A CA 1
ATOM 728 C C . ALA A 1 96 ? 20.944 -3.792 -12.114 1.00 75.56 96 ALA A C 1
ATOM 730 O O . ALA A 1 96 ? 19.776 -3.764 -12.511 1.00 75.56 96 ALA A O 1
ATOM 731 N N . ASP A 1 97 ? 21.804 -4.762 -12.433 1.00 75.00 97 ASP A N 1
ATOM 732 C CA . ASP A 1 97 ? 21.525 -5.866 -13.359 1.00 75.00 97 ASP A CA 1
ATOM 733 C C . ASP A 1 97 ? 21.023 -7.148 -12.666 1.00 75.00 97 ASP A C 1
ATOM 735 O O . ASP A 1 97 ? 20.681 -8.118 -13.345 1.00 75.00 97 ASP A O 1
ATOM 739 N N . LEU A 1 98 ? 20.943 -7.163 -11.326 1.00 72.12 98 LEU A N 1
ATOM 740 C CA . LEU A 1 98 ? 20.552 -8.335 -10.540 1.00 72.12 98 LEU A CA 1
ATOM 741 C C . LEU A 1 98 ? 19.183 -8.855 -10.980 1.00 72.12 98 LEU A C 1
ATOM 743 O O . LEU A 1 98 ? 18.176 -8.134 -10.934 1.00 72.12 98 LEU A O 1
ATOM 747 N N . ASN A 1 99 ? 19.126 -10.137 -11.325 1.00 68.50 99 ASN A N 1
ATOM 748 C CA . ASN A 1 99 ? 17.891 -10.806 -11.706 1.00 68.50 99 ASN A CA 1
ATOM 749 C C . ASN A 1 99 ? 17.525 -11.913 -10.708 1.00 68.50 99 ASN A C 1
ATOM 751 O O . ASN A 1 99 ? 18.360 -12.383 -9.939 1.00 68.50 99 ASN A O 1
ATOM 755 N N . PHE A 1 100 ? 16.256 -12.318 -10.689 1.00 65.81 100 PHE A N 1
ATOM 756 C CA . PHE A 1 100 ? 15.787 -13.464 -9.904 1.00 65.81 100 PHE A CA 1
ATOM 757 C C . PHE A 1 100 ? 15.140 -14.478 -10.848 1.00 65.81 100 PHE A C 1
ATOM 759 O O . PHE A 1 100 ? 14.321 -14.124 -11.695 1.00 65.81 100 PHE A O 1
ATOM 766 N N . SER A 1 101 ? 15.478 -15.757 -10.685 1.00 63.97 101 SER A N 1
ATOM 767 C CA . SER A 1 101 ? 14.938 -16.862 -11.485 1.00 63.97 101 SER A CA 1
ATOM 768 C C . SER A 1 101 ? 13.508 -17.267 -11.102 1.00 63.97 101 SER A C 1
ATOM 770 O O . SER A 1 101 ? 13.009 -18.273 -11.603 1.00 63.97 101 SER A O 1
ATOM 772 N N . CYS A 1 102 ? 12.871 -16.551 -10.173 1.00 65.88 102 CYS A N 1
ATOM 773 C CA . CYS A 1 102 ? 11.511 -16.798 -9.708 1.00 65.88 102 CYS A CA 1
ATOM 774 C C . CYS A 1 102 ? 10.858 -15.527 -9.141 1.00 65.88 102 CYS A C 1
ATOM 776 O O . CYS A 1 102 ? 11.521 -14.674 -8.548 1.00 65.88 102 CYS A O 1
ATOM 778 N N . ASP A 1 103 ? 9.538 -15.431 -9.290 1.00 73.56 103 ASP A N 1
ATOM 779 C CA . ASP A 1 103 ? 8.710 -14.425 -8.625 1.00 73.56 103 ASP A CA 1
ATOM 780 C C . ASP A 1 103 ? 8.756 -14.522 -7.084 1.00 73.56 103 ASP A C 1
ATOM 782 O O . ASP A 1 103 ? 8.766 -15.608 -6.498 1.00 73.56 103 ASP A O 1
ATOM 786 N N . ALA A 1 104 ? 8.638 -13.370 -6.414 1.00 79.44 104 ALA A N 1
ATOM 787 C CA . ALA A 1 104 ? 8.275 -13.307 -4.996 1.00 79.44 104 ALA A CA 1
ATOM 788 C C . ALA A 1 104 ? 6.858 -13.867 -4.762 1.00 79.44 104 ALA A C 1
ATOM 790 O O . ALA A 1 104 ? 5.994 -13.760 -5.638 1.00 79.44 104 ALA A O 1
ATOM 791 N N . THR A 1 105 ? 6.570 -14.410 -3.572 1.00 83.00 105 THR A N 1
ATOM 792 C CA . THR A 1 105 ? 5.314 -15.144 -3.305 1.00 83.00 105 THR A CA 1
ATOM 793 C C . THR A 1 105 ? 4.067 -14.322 -3.632 1.00 83.00 105 THR A C 1
ATOM 795 O O . THR A 1 105 ? 3.163 -14.825 -4.300 1.00 83.00 105 THR A O 1
ATOM 798 N N . ILE A 1 106 ? 4.039 -13.039 -3.248 1.00 85.88 106 ILE A N 1
ATOM 799 C CA . ILE A 1 106 ? 2.923 -12.141 -3.577 1.00 85.88 106 ILE A CA 1
ATOM 800 C C . ILE A 1 106 ? 2.759 -11.917 -5.088 1.00 85.88 106 ILE A C 1
ATOM 802 O O . ILE A 1 106 ? 1.629 -11.870 -5.565 1.00 85.88 106 ILE A O 1
ATOM 806 N N . VAL A 1 107 ? 3.853 -11.831 -5.854 1.00 82.56 107 VAL A N 1
ATOM 807 C CA . VAL A 1 107 ? 3.807 -11.639 -7.313 1.00 82.56 107 VAL A CA 1
ATOM 808 C C . VAL A 1 107 ? 3.267 -12.904 -7.967 1.00 82.56 107 VAL A C 1
ATOM 810 O O . VAL A 1 107 ? 2.330 -12.816 -8.753 1.00 82.56 107 VAL A O 1
ATOM 813 N N . SER A 1 108 ? 3.730 -14.081 -7.537 1.00 82.19 108 SER A N 1
ATOM 814 C CA . SER A 1 108 ? 3.201 -15.360 -8.014 1.00 82.19 108 SER A CA 1
ATOM 815 C C . SER A 1 108 ? 1.692 -15.498 -7.754 1.00 82.19 108 SER A C 1
ATOM 817 O O . SER A 1 108 ? 0.960 -15.944 -8.637 1.00 82.19 108 SER A O 1
ATOM 819 N N . SER A 1 109 ? 1.194 -15.084 -6.582 1.00 86.56 109 SER A N 1
ATOM 820 C CA . SER A 1 109 ? -0.250 -15.065 -6.285 1.00 86.56 109 SER A CA 1
ATOM 821 C C . SER A 1 109 ? -1.023 -14.055 -7.145 1.00 86.56 109 SER A C 1
ATOM 823 O O . SER A 1 109 ? -2.087 -14.381 -7.669 1.00 86.56 109 SER A O 1
ATOM 825 N N . LEU A 1 110 ? -0.474 -12.856 -7.365 1.00 85.38 110 LEU A N 1
ATOM 826 C CA . LEU A 1 110 ? -1.076 -11.827 -8.222 1.00 85.38 110 LEU A CA 1
ATOM 827 C C . LEU A 1 110 ? -1.145 -12.264 -9.691 1.00 85.38 110 LEU A C 1
ATOM 829 O O . LEU A 1 110 ? -2.193 -12.116 -10.321 1.00 85.38 110 LEU A O 1
ATOM 833 N N . ARG A 1 111 ? -0.075 -12.870 -10.219 1.00 79.69 111 ARG A N 1
ATOM 834 C CA . ARG A 1 111 ? -0.070 -13.481 -11.555 1.00 79.69 111 ARG A CA 1
ATOM 835 C C . ARG A 1 111 ? -1.101 -14.597 -11.658 1.00 79.69 111 ARG A C 1
ATOM 837 O O . ARG A 1 111 ? -1.859 -14.609 -12.617 1.00 79.69 111 ARG A O 1
ATOM 844 N N . LYS A 1 112 ? -1.218 -15.462 -10.641 1.00 80.12 112 LYS A N 1
ATOM 845 C CA . LYS A 1 112 ? -2.259 -16.509 -10.570 1.00 80.12 112 LYS A CA 1
ATOM 846 C C . LYS A 1 112 ? -3.688 -15.958 -10.583 1.00 80.12 112 LYS A C 1
ATOM 848 O O . LYS A 1 112 ? -4.581 -16.637 -11.084 1.00 80.12 112 LYS A O 1
ATOM 853 N N . ALA A 1 113 ? -3.899 -14.733 -10.101 1.00 82.94 113 ALA A N 1
ATOM 854 C CA . ALA A 1 113 ? -5.160 -13.996 -10.218 1.00 82.94 113 ALA A CA 1
ATOM 855 C C . ALA A 1 113 ? -5.317 -13.211 -11.546 1.00 82.94 113 ALA A C 1
ATOM 857 O O . ALA A 1 113 ? -6.327 -12.536 -11.744 1.00 82.94 113 ALA A O 1
ATOM 858 N N . GLY A 1 114 ? -4.346 -13.295 -12.464 1.00 76.62 114 GLY A N 1
ATOM 859 C CA . GLY A 1 114 ? -4.350 -12.652 -13.784 1.00 76.62 114 GLY A CA 1
ATOM 860 C C . GLY A 1 114 ? -3.769 -11.233 -13.844 1.00 76.62 114 GLY A C 1
ATOM 861 O O . GLY A 1 114 ? -3.832 -10.605 -14.905 1.00 76.62 114 GLY A O 1
ATOM 862 N N . ALA A 1 115 ? -3.212 -10.715 -12.743 1.00 80.25 115 ALA A N 1
ATOM 863 C CA . ALA A 1 115 ? -2.635 -9.371 -12.686 1.00 80.25 115 ALA A CA 1
ATOM 864 C C . ALA A 1 115 ? -1.306 -9.252 -13.464 1.00 80.25 115 ALA A C 1
ATOM 866 O O . ALA A 1 115 ? -0.610 -10.238 -13.704 1.00 80.25 115 ALA A O 1
ATOM 867 N N . ILE A 1 116 ? -0.951 -8.018 -13.843 1.00 75.75 116 ILE A N 1
ATOM 868 C CA . ILE A 1 116 ? 0.179 -7.686 -14.730 1.00 75.75 116 ILE A CA 1
ATOM 869 C C . ILE A 1 116 ? 1.189 -6.821 -13.971 1.00 75.75 116 ILE A C 1
ATOM 871 O O . ILE A 1 116 ? 0.797 -5.833 -13.345 1.00 75.75 116 ILE A O 1
ATOM 875 N N . VAL A 1 117 ? 2.486 -7.128 -14.070 1.00 77.81 117 VAL A N 1
ATOM 876 C CA . VAL A 1 117 ? 3.541 -6.304 -13.462 1.00 77.81 117 VAL A CA 1
ATOM 877 C C . VAL A 1 117 ? 3.973 -5.216 -14.448 1.00 77.81 117 VAL A C 1
ATOM 879 O O . VAL A 1 117 ? 4.798 -5.434 -15.334 1.00 77.81 117 VAL A O 1
ATOM 882 N N . LEU A 1 118 ? 3.409 -4.014 -14.289 1.00 71.12 118 LEU A N 1
ATOM 883 C CA . LEU A 1 118 ? 3.672 -2.865 -15.171 1.00 71.12 118 LEU A CA 1
ATOM 884 C C . LEU A 1 118 ? 5.134 -2.369 -15.113 1.00 71.12 118 LEU A C 1
ATOM 886 O O . LEU A 1 118 ? 5.653 -1.824 -16.085 1.00 71.12 118 LEU A O 1
ATOM 890 N N . GLY A 1 119 ? 5.816 -2.563 -13.986 1.00 71.19 119 GLY A N 1
ATOM 891 C CA . GLY A 1 119 ? 7.195 -2.130 -13.765 1.00 71.19 119 GLY A CA 1
ATOM 892 C C . GLY A 1 119 ? 7.552 -2.173 -12.284 1.00 71.19 119 GLY A C 1
ATOM 893 O O . GLY A 1 119 ? 6.787 -2.704 -11.474 1.00 71.19 119 GLY A O 1
ATOM 894 N N . LYS A 1 120 ? 8.705 -1.602 -11.925 1.00 78.44 120 LYS A N 1
ATOM 895 C CA . LYS A 1 120 ? 9.134 -1.445 -10.526 1.00 78.44 120 LYS A CA 1
ATOM 896 C C . LYS A 1 120 ? 9.299 0.035 -10.195 1.00 78.44 120 LYS A C 1
ATOM 898 O O . LYS A 1 120 ? 9.632 0.844 -11.059 1.00 78.44 120 LYS A O 1
ATOM 903 N N . THR A 1 121 ? 8.983 0.388 -8.954 1.00 80.88 121 THR A N 1
ATOM 904 C CA . THR A 1 121 ? 8.808 1.776 -8.526 1.00 80.88 121 THR A CA 1
ATOM 905 C C . THR A 1 121 ? 10.042 2.254 -7.742 1.00 80.88 121 THR A C 1
ATOM 907 O O . THR A 1 121 ? 10.693 1.475 -7.050 1.00 80.88 121 THR A O 1
ATOM 910 N N . ASN A 1 122 ? 10.400 3.533 -7.879 1.00 80.44 122 ASN A N 1
ATOM 911 C CA . ASN A 1 122 ? 11.647 4.127 -7.369 1.00 80.44 122 ASN A CA 1
ATOM 912 C C . ASN A 1 122 ? 11.832 4.075 -5.822 1.00 80.44 122 ASN A C 1
ATOM 914 O O . ASN A 1 122 ? 10.869 4.188 -5.063 1.00 80.44 122 ASN A O 1
ATOM 918 N N . MET A 1 123 ? 13.063 3.932 -5.329 1.00 79.12 123 MET A N 1
ATOM 919 C CA . MET A 1 123 ? 13.386 3.831 -3.895 1.00 79.12 123 MET A CA 1
ATOM 920 C C . MET A 1 123 ? 14.844 4.255 -3.623 1.00 79.12 123 MET A C 1
ATOM 922 O O . MET A 1 123 ? 15.683 4.086 -4.512 1.00 79.12 123 MET A O 1
ATOM 926 N N . PRO A 1 124 ? 15.182 4.764 -2.418 1.00 78.56 124 PRO A N 1
ATOM 927 C CA . PRO A 1 124 ? 16.571 4.939 -2.019 1.00 78.56 124 PRO A CA 1
ATOM 928 C C . PRO A 1 124 ? 17.224 3.564 -1.835 1.00 78.56 124 PRO A C 1
ATOM 930 O O . PRO A 1 124 ? 16.537 2.563 -1.586 1.00 78.56 124 PRO A O 1
ATOM 933 N N . ALA A 1 125 ? 18.550 3.521 -1.939 1.00 78.12 125 ALA A N 1
ATOM 934 C CA . ALA A 1 125 ? 19.293 2.272 -1.945 1.00 78.12 125 ALA A CA 1
ATOM 935 C C . ALA A 1 125 ? 19.019 1.413 -0.696 1.00 78.12 125 ALA A C 1
ATOM 937 O O . ALA A 1 125 ? 18.957 1.909 0.431 1.00 78.12 125 ALA A O 1
ATOM 938 N N . MET A 1 126 ? 18.817 0.110 -0.911 1.00 77.25 126 MET A N 1
ATOM 939 C CA . MET A 1 126 ? 18.556 -0.896 0.132 1.00 77.25 126 MET A CA 1
ATOM 940 C C . MET A 1 126 ? 17.318 -0.614 1.002 1.00 77.25 126 MET A C 1
ATOM 942 O O . MET A 1 126 ? 17.191 -1.162 2.091 1.00 77.25 126 MET A O 1
ATOM 946 N N . ALA A 1 127 ? 16.415 0.271 0.560 1.00 76.38 127 ALA A N 1
ATOM 947 C CA . ALA A 1 127 ? 15.335 0.836 1.375 1.00 76.38 127 ALA A CA 1
ATOM 948 C C . ALA A 1 127 ? 15.807 1.589 2.644 1.00 76.38 127 ALA A C 1
ATOM 950 O O . ALA A 1 127 ? 14.978 1.936 3.490 1.00 76.38 127 ALA A O 1
ATOM 951 N N . GLY A 1 128 ? 17.101 1.893 2.776 1.00 69.31 128 GLY A N 1
ATOM 952 C CA . GLY A 1 128 ? 17.729 2.455 3.975 1.00 69.31 128 GLY A CA 1
ATOM 953 C C . GLY A 1 128 ? 17.517 3.959 4.176 1.00 69.31 128 GLY A C 1
ATOM 954 O O . GLY A 1 128 ? 18.455 4.656 4.521 1.00 69.31 128 GLY A O 1
ATOM 955 N N . GLY A 1 129 ? 16.320 4.498 3.942 1.00 72.38 129 GLY A N 1
ATOM 956 C CA . GLY A 1 129 ? 16.083 5.946 4.018 1.00 72.38 129 GLY A CA 1
ATOM 957 C C . GLY A 1 129 ? 14.635 6.332 3.737 1.00 72.38 129 GLY A C 1
ATOM 958 O O . GLY A 1 129 ? 13.713 5.596 4.079 1.00 72.38 129 GLY A O 1
ATOM 959 N N . GLY A 1 130 ? 14.409 7.482 3.103 1.00 74.25 130 GLY A N 1
ATOM 960 C CA . GLY A 1 130 ? 13.094 7.951 2.659 1.00 74.25 130 GLY A CA 1
ATOM 961 C C . GLY A 1 130 ? 13.147 8.796 1.387 1.00 74.25 130 GLY A C 1
ATOM 962 O O . GLY A 1 130 ? 12.794 8.311 0.312 1.00 74.25 130 GLY A O 1
ATOM 963 N N . GLY A 1 131 ? 13.549 10.060 1.524 1.00 69.75 131 GLY A N 1
ATOM 964 C CA . GLY A 1 131 ? 13.635 11.053 0.445 1.00 69.75 131 GLY A CA 1
ATOM 965 C C . GLY A 1 131 ? 14.978 11.088 -0.294 1.00 69.75 131 GLY A C 1
ATOM 966 O O . GLY A 1 131 ? 15.080 11.789 -1.304 1.00 69.75 131 GLY A O 1
ATOM 967 N N . GLN A 1 132 ? 15.971 10.340 0.201 1.00 78.06 132 GLN A N 1
ATOM 968 C CA . GLN A 1 132 ? 17.284 10.139 -0.415 1.00 78.06 132 GLN A CA 1
ATOM 969 C C . GLN A 1 132 ? 17.176 9.657 -1.868 1.00 78.06 132 GLN A C 1
ATOM 971 O O . GLN A 1 132 ? 16.197 9.018 -2.272 1.00 78.06 132 GLN A O 1
ATOM 976 N N . ARG A 1 133 ? 18.219 9.949 -2.647 1.00 78.12 133 ARG A N 1
ATOM 977 C CA . ARG A 1 133 ? 18.346 9.528 -4.044 1.00 78.12 133 ARG A CA 1
ATOM 978 C C . ARG A 1 133 ? 19.101 8.200 -4.108 1.00 78.12 133 ARG A C 1
ATOM 980 O O . ARG A 1 133 ? 20.160 8.059 -3.499 1.00 78.12 133 ARG A O 1
ATOM 987 N N . GLY A 1 134 ? 18.526 7.222 -4.808 1.00 75.56 134 GLY A N 1
ATOM 988 C CA . GLY A 1 134 ? 19.140 5.920 -5.097 1.00 75.56 134 GLY A CA 1
ATOM 989 C C . GLY A 1 134 ? 19.559 5.806 -6.564 1.00 75.56 134 GLY A C 1
ATOM 990 O O . GLY A 1 134 ? 19.541 6.791 -7.295 1.00 75.56 134 GLY A O 1
ATOM 991 N N . LEU A 1 135 ? 19.859 4.591 -7.029 1.00 78.06 135 LEU A N 1
ATOM 992 C CA . LEU A 1 135 ? 20.228 4.265 -8.420 1.00 78.06 135 LEU A CA 1
ATOM 993 C C . LEU A 1 135 ? 19.330 4.930 -9.485 1.00 78.06 135 LEU A C 1
ATOM 995 O O . LEU A 1 135 ? 19.805 5.266 -10.563 1.00 78.06 135 LEU A O 1
ATOM 999 N N . TYR A 1 136 ? 18.048 5.145 -9.183 1.00 77.12 136 TYR A N 1
ATOM 1000 C CA . TYR A 1 136 ? 17.070 5.743 -10.096 1.00 77.12 136 TYR A CA 1
ATOM 1001 C C . TYR A 1 136 ? 16.663 7.184 -9.706 1.00 77.12 136 TYR A C 1
ATOM 1003 O O . TYR A 1 136 ? 15.578 7.661 -10.057 1.00 77.12 136 TYR A O 1
ATOM 1011 N N . GLY A 1 137 ? 17.503 7.886 -8.940 1.00 78.69 137 GLY A N 1
ATOM 1012 C CA . GLY A 1 137 ? 17.214 9.210 -8.388 1.00 78.69 137 GLY A CA 1
ATOM 1013 C C . GLY A 1 137 ? 16.148 9.146 -7.290 1.00 78.69 137 GLY A C 1
ATOM 1014 O O . GLY A 1 137 ? 16.237 8.323 -6.378 1.00 78.69 137 GLY A O 1
ATOM 1015 N N . ARG A 1 138 ? 15.125 10.010 -7.371 1.00 80.88 138 ARG A N 1
ATOM 1016 C CA . ARG A 1 138 ? 13.970 10.014 -6.451 1.00 80.88 138 ARG A CA 1
ATOM 1017 C C . ARG A 1 138 ? 12.644 10.364 -7.134 1.00 80.88 138 ARG A C 1
ATOM 1019 O O . ARG A 1 138 ? 12.621 10.949 -8.219 1.00 80.88 138 ARG A O 1
ATOM 1026 N N . SER A 1 139 ? 11.551 10.037 -6.450 1.00 82.25 139 SER A N 1
ATOM 1027 C CA . SER A 1 139 ? 10.162 10.306 -6.848 1.00 82.25 139 SER A CA 1
ATOM 1028 C C . SER A 1 139 ? 9.707 11.725 -6.484 1.00 82.25 139 SER A C 1
ATOM 1030 O O . SER A 1 139 ? 9.991 12.205 -5.387 1.00 82.25 139 SER A O 1
ATOM 1032 N N . LYS A 1 140 ? 8.919 12.378 -7.349 1.00 84.19 140 LYS A N 1
ATOM 1033 C CA . LYS A 1 140 ? 8.267 13.679 -7.065 1.00 84.19 140 LYS A CA 1
ATOM 1034 C C . LYS A 1 140 ? 6.820 13.507 -6.576 1.00 84.19 140 LYS A C 1
ATOM 1036 O O . LYS A 1 140 ? 6.209 12.470 -6.815 1.00 84.19 140 LYS A O 1
ATOM 1041 N N . SER A 1 141 ? 6.255 14.517 -5.907 1.00 89.44 141 SER A N 1
ATOM 1042 C CA . SER A 1 141 ? 4.835 14.521 -5.500 1.00 89.44 141 SER A CA 1
ATOM 1043 C C . SER A 1 141 ? 3.904 14.820 -6.686 1.00 89.44 141 SER A C 1
ATOM 1045 O O . SER A 1 141 ? 4.174 15.769 -7.427 1.00 89.44 141 SER A O 1
ATOM 1047 N N . PRO A 1 142 ? 2.785 14.085 -6.854 1.00 86.81 142 PRO A N 1
ATOM 1048 C CA . PRO A 1 142 ? 1.803 14.348 -7.906 1.00 86.81 142 PRO A CA 1
ATOM 1049 C C . PRO A 1 142 ? 0.864 15.513 -7.544 1.00 86.81 142 PRO A C 1
ATOM 1051 O O . PRO A 1 142 ? 0.234 16.089 -8.428 1.00 86.81 142 PRO A O 1
ATOM 1054 N N . TYR A 1 143 ? 0.763 15.861 -6.254 1.00 91.25 143 TYR A N 1
ATOM 1055 C CA . TYR A 1 143 ? -0.121 16.915 -5.752 1.00 91.25 143 TYR A CA 1
ATOM 1056 C C . TYR A 1 143 ? 0.537 18.295 -5.745 1.00 91.25 143 TYR A C 1
ATOM 1058 O O . TYR A 1 143 ? -0.114 19.288 -6.065 1.00 91.25 143 TYR A O 1
ATOM 1066 N N . ASN A 1 144 ? 1.808 18.382 -5.343 1.00 90.75 144 ASN A N 1
ATOM 1067 C CA . ASN A 1 144 ? 2.525 19.654 -5.270 1.00 90.75 144 ASN A CA 1
ATOM 1068 C C . ASN A 1 144 ? 4.047 19.426 -5.316 1.00 90.75 144 ASN A C 1
ATOM 1070 O O . ASN A 1 144 ? 4.601 18.944 -4.329 1.00 90.75 144 ASN A O 1
ATOM 1074 N N . PRO A 1 145 ? 4.752 19.818 -6.395 1.00 86.38 145 PRO A N 1
ATOM 1075 C CA . PRO A 1 145 ? 6.186 19.561 -6.546 1.00 86.38 145 PRO A CA 1
ATOM 1076 C C . PRO A 1 145 ? 7.077 20.354 -5.575 1.00 86.38 145 PRO A C 1
ATOM 1078 O O . PRO A 1 145 ? 8.276 20.111 -5.542 1.00 86.38 145 PRO A O 1
ATOM 1081 N N . LYS A 1 146 ? 6.522 21.278 -4.773 1.00 88.25 146 LYS A N 1
ATOM 1082 C CA . LYS A 1 146 ? 7.243 21.943 -3.668 1.00 88.25 146 LYS A CA 1
ATOM 1083 C C . LYS A 1 146 ? 7.367 21.078 -2.409 1.00 88.25 146 LYS A C 1
ATOM 1085 O O . LYS A 1 146 ? 8.053 21.472 -1.471 1.00 88.25 146 LYS A O 1
ATOM 1090 N N . TYR A 1 147 ? 6.685 19.935 -2.365 1.00 88.62 147 TYR A N 1
ATOM 1091 C CA . TYR A 1 147 ? 6.626 19.040 -1.214 1.00 88.62 147 TYR A CA 1
ATOM 1092 C C . TYR A 1 147 ? 7.005 17.615 -1.614 1.00 88.62 147 TYR A C 1
ATOM 1094 O O . TYR A 1 147 ? 6.723 17.169 -2.729 1.00 88.62 147 TYR A O 1
ATOM 1102 N N . SER A 1 148 ? 7.639 16.888 -0.699 1.00 85.75 148 SER A N 1
ATOM 1103 C CA . SER A 1 148 ? 8.078 15.522 -0.959 1.00 85.75 148 SER A CA 1
ATOM 1104 C C . SER A 1 148 ? 6.909 14.530 -0.940 1.00 85.75 148 SER A C 1
ATOM 1106 O O . SER A 1 148 ? 5.983 14.616 -0.129 1.00 85.75 148 SER A O 1
ATOM 1108 N N . THR A 1 149 ? 6.975 13.526 -1.816 1.00 86.88 149 THR A N 1
ATOM 1109 C CA . THR A 1 149 ? 5.990 12.431 -1.898 1.00 86.88 149 THR A CA 1
ATOM 1110 C C . THR A 1 149 ? 6.073 11.448 -0.709 1.00 86.88 149 THR A C 1
ATOM 1112 O O . THR A 1 149 ? 5.234 10.569 -0.543 1.00 86.88 149 THR A O 1
ATOM 1115 N N . THR A 1 150 ? 7.061 11.628 0.174 1.00 82.31 150 THR A N 1
ATOM 1116 C CA . THR A 1 150 ? 7.225 10.925 1.457 1.00 82.31 150 THR A CA 1
ATOM 1117 C C . THR A 1 150 ? 7.909 11.857 2.471 1.00 82.31 150 THR A C 1
ATOM 1119 O O . THR A 1 150 ? 8.534 12.835 2.068 1.00 82.31 150 THR A O 1
ATOM 1122 N N . ALA A 1 151 ? 7.865 11.592 3.781 1.00 76.12 151 ALA A N 1
ATOM 1123 C CA . ALA A 1 151 ? 8.733 12.334 4.713 1.00 76.12 151 ALA A CA 1
ATOM 1124 C C . ALA A 1 151 ? 10.189 11.812 4.667 1.00 76.12 151 ALA A C 1
ATOM 1126 O O . ALA A 1 151 ? 10.429 10.633 4.421 1.00 76.12 151 ALA A O 1
ATOM 1127 N N . TYR A 1 152 ? 11.167 12.686 4.913 1.00 71.19 152 TYR A N 1
ATOM 1128 C CA . TYR A 1 152 ? 12.543 12.481 4.440 1.00 71.19 152 TYR A CA 1
ATOM 1129 C C . TYR A 1 152 ? 13.295 11.264 5.028 1.00 71.19 152 TYR A C 1
ATOM 1131 O O . TYR A 1 152 ? 13.901 10.510 4.279 1.00 71.19 152 TYR A O 1
ATOM 1139 N N . ALA A 1 153 ? 13.263 11.032 6.345 1.00 56.59 153 ALA A N 1
ATOM 1140 C CA . ALA A 1 153 ? 14.334 10.261 7.001 1.00 56.59 153 ALA A CA 1
ATOM 1141 C C . ALA A 1 153 ? 14.202 8.717 7.081 1.00 56.59 153 ALA A C 1
ATOM 1143 O O . ALA A 1 153 ? 15.202 8.062 7.347 1.00 56.59 153 ALA A O 1
ATOM 1144 N N . SER A 1 154 ? 13.013 8.104 6.941 1.00 52.97 154 SER A N 1
ATOM 1145 C CA . SER A 1 154 ? 12.826 6.662 7.278 1.00 52.97 154 SER A CA 1
ATOM 1146 C C . SER A 1 154 ? 11.582 6.020 6.627 1.00 52.97 154 SER A C 1
ATOM 1148 O O . SER A 1 154 ? 10.750 5.373 7.280 1.00 52.97 154 SER A O 1
ATOM 1150 N N . ARG A 1 155 ? 11.350 6.355 5.351 1.00 61.06 155 ARG A N 1
ATOM 1151 C CA . ARG A 1 155 ? 10.072 6.166 4.642 1.00 61.06 155 ARG A CA 1
ATOM 1152 C C . ARG A 1 155 ? 10.268 5.825 3.149 1.00 61.06 155 ARG A C 1
ATOM 1154 O O . ARG A 1 155 ? 9.749 6.505 2.262 1.00 61.06 155 ARG A O 1
ATOM 1161 N N . SER A 1 156 ? 11.070 4.794 2.904 1.00 52.91 156 SER A N 1
ATOM 1162 C CA . SER A 1 156 ? 11.779 4.453 1.661 1.00 52.91 156 SER A CA 1
ATOM 1163 C C . SER A 1 156 ? 10.963 4.036 0.441 1.00 52.91 156 SER A C 1
ATOM 1165 O O . SER A 1 156 ? 11.458 4.218 -0.667 1.00 52.91 156 SER A O 1
ATOM 1167 N N . SER A 1 157 ? 9.724 3.552 0.561 1.00 59.03 157 SER A N 1
ATOM 1168 C CA . SER A 1 157 ? 8.906 3.238 -0.626 1.00 59.03 157 SER A CA 1
ATOM 1169 C C . SER A 1 157 ? 8.315 4.519 -1.240 1.00 59.03 157 SER A C 1
ATOM 1171 O O . SER A 1 157 ? 7.112 4.613 -1.470 1.00 59.03 157 SER A O 1
ATOM 1173 N N . ASN A 1 158 ? 9.157 5.540 -1.454 1.00 57.41 158 ASN A N 1
ATOM 1174 C CA . ASN A 1 158 ? 8.770 6.910 -1.789 1.00 57.41 158 ASN A CA 1
ATOM 1175 C C . ASN A 1 158 ? 7.946 6.989 -3.080 1.00 57.41 158 ASN A C 1
ATOM 1177 O O . ASN A 1 158 ? 6.997 7.764 -3.162 1.00 57.41 158 ASN A O 1
ATOM 1181 N N . SER A 1 159 ? 8.228 6.110 -4.036 1.00 58.44 159 SER A N 1
ATOM 1182 C CA . SER A 1 159 ? 7.411 5.944 -5.229 1.00 58.44 159 SER A CA 1
ATOM 1183 C C . SER A 1 159 ? 6.083 5.248 -4.971 1.00 58.44 159 SER A C 1
ATOM 1185 O O . SER A 1 159 ? 5.111 5.621 -5.597 1.00 58.44 159 SER A O 1
ATOM 1187 N N . ALA A 1 160 ? 5.993 4.251 -4.087 1.00 60.03 160 ALA A N 1
ATOM 1188 C CA . ALA A 1 160 ? 4.938 3.231 -4.115 1.00 60.03 160 ALA A CA 1
ATOM 1189 C C . ALA A 1 160 ? 3.506 3.762 -3.906 1.00 60.03 160 ALA A C 1
ATOM 1191 O O . ALA A 1 160 ? 2.534 3.043 -4.145 1.00 60.03 160 ALA A O 1
ATOM 1192 N N . GLY A 1 161 ? 3.346 5.003 -3.437 1.00 66.38 161 GLY A N 1
ATOM 1193 C CA . GLY A 1 161 ? 2.068 5.712 -3.504 1.00 66.38 161 GLY A CA 1
ATOM 1194 C C . GLY A 1 161 ? 1.813 6.373 -4.866 1.00 66.38 161 GLY A C 1
ATOM 1195 O O . GLY A 1 161 ? 0.746 6.216 -5.457 1.00 66.38 161 GLY A O 1
ATOM 1196 N N . THR A 1 162 ? 2.794 7.094 -5.400 1.00 77.25 162 THR A N 1
ATOM 1197 C CA . THR A 1 162 ? 2.608 8.023 -6.515 1.00 77.25 162 THR A CA 1
ATOM 1198 C C . THR A 1 162 ? 2.039 7.412 -7.808 1.00 77.25 162 THR A C 1
ATOM 1200 O O . THR A 1 162 ? 1.118 8.032 -8.334 1.00 77.25 162 THR A O 1
ATOM 1203 N N . PRO A 1 163 ? 2.473 6.247 -8.354 1.00 76.06 163 PRO A N 1
ATOM 1204 C CA . PRO A 1 163 ? 1.840 5.643 -9.530 1.00 76.06 163 PRO A CA 1
ATOM 1205 C C . PRO A 1 163 ? 0.354 5.351 -9.324 1.00 76.06 163 PRO A C 1
ATOM 1207 O O . PRO A 1 163 ? -0.447 5.606 -10.221 1.00 76.06 163 PRO A O 1
ATOM 1210 N N . THR A 1 164 ? -0.018 4.871 -8.136 1.00 81.81 164 THR A N 1
ATOM 1211 C CA . THR A 1 164 ? -1.406 4.566 -7.772 1.00 81.81 164 THR A CA 1
ATOM 1212 C C . THR A 1 164 ? -2.247 5.845 -7.780 1.00 81.81 164 THR A C 1
ATOM 1214 O O . THR A 1 164 ? -3.311 5.889 -8.394 1.00 81.81 164 THR A O 1
ATOM 1217 N N . THR A 1 165 ? -1.739 6.929 -7.189 1.00 87.19 165 THR A N 1
ATOM 1218 C CA . THR A 1 165 ? -2.418 8.239 -7.129 1.00 87.19 165 THR A CA 1
ATOM 1219 C C . THR A 1 165 ? -2.435 8.971 -8.470 1.00 87.19 165 THR A C 1
ATOM 1221 O O . THR A 1 165 ? -3.449 9.549 -8.855 1.00 87.19 165 THR A O 1
ATOM 1224 N N . ALA A 1 166 ? -1.357 8.890 -9.251 1.00 84.31 166 ALA A N 1
ATOM 1225 C CA . ALA A 1 166 ? -1.296 9.407 -10.617 1.00 84.31 166 ALA A CA 1
ATOM 1226 C C . ALA A 1 166 ? -2.130 8.571 -11.613 1.00 84.31 166 ALA A C 1
ATOM 1228 O O . ALA A 1 166 ? -2.244 8.936 -12.788 1.00 84.31 166 ALA A O 1
ATOM 1229 N N . SER A 1 167 ? -2.721 7.451 -11.172 1.00 83.25 167 SER A N 1
ATOM 1230 C CA . SER A 1 167 ? -3.398 6.459 -12.021 1.00 83.25 167 SER A CA 1
ATOM 1231 C C . SER A 1 167 ? -2.503 6.002 -13.190 1.00 83.25 167 SER A C 1
ATOM 1233 O O . SER A 1 167 ? -2.918 5.982 -14.350 1.00 83.25 167 SER A O 1
ATOM 1235 N N . PHE A 1 168 ? -1.234 5.715 -12.892 1.00 79.81 168 PHE A N 1
ATOM 1236 C CA . PHE A 1 168 ? -0.290 4.983 -13.750 1.00 79.81 168 PHE A CA 1
ATOM 1237 C C . PHE A 1 168 ? -0.378 3.467 -13.517 1.00 79.81 168 PHE A C 1
ATOM 1239 O O . PHE A 1 168 ? -0.011 2.688 -14.391 1.00 79.81 168 PHE A O 1
ATOM 1246 N N . THR A 1 169 ? -0.888 3.062 -12.354 1.00 81.50 169 THR A N 1
ATOM 1247 C CA . THR A 1 169 ? -1.254 1.689 -11.993 1.00 81.50 169 THR A CA 1
ATOM 1248 C C . THR A 1 169 ? -2.653 1.702 -11.361 1.00 81.50 169 THR A C 1
ATOM 1250 O O . THR A 1 169 ? -3.153 2.765 -10.987 1.00 81.50 169 THR A O 1
ATOM 1253 N N . ALA A 1 170 ? -3.307 0.541 -11.244 1.00 82.38 170 ALA A N 1
ATOM 1254 C CA . ALA A 1 170 ? -4.559 0.413 -10.482 1.00 82.38 170 ALA A CA 1
ATOM 1255 C C . ALA A 1 170 ? -4.310 0.315 -8.961 1.00 82.38 170 ALA A C 1
ATOM 1257 O O . ALA A 1 170 ? -5.111 0.775 -8.154 1.00 82.38 170 ALA A O 1
ATOM 1258 N N . PHE A 1 171 ? -3.180 -0.280 -8.574 1.00 89.00 171 PHE A N 1
ATOM 1259 C CA . PHE A 1 171 ? -2.714 -0.431 -7.196 1.00 89.00 171 PHE A CA 1
ATOM 1260 C C . PHE A 1 171 ? -1.183 -0.535 -7.162 1.00 89.00 171 PHE A C 1
ATOM 1262 O O . PHE A 1 171 ? -0.534 -0.567 -8.214 1.00 89.00 171 PHE A O 1
ATOM 1269 N N . GLY A 1 172 ? -0.596 -0.573 -5.966 1.00 87.25 172 GLY A N 1
ATOM 1270 C CA . GLY A 1 172 ? 0.851 -0.676 -5.769 1.00 87.25 172 GLY A CA 1
ATOM 1271 C C . GLY A 1 172 ? 1.227 -1.431 -4.495 1.00 87.25 172 GLY A C 1
ATOM 1272 O O . GLY A 1 172 ? 0.367 -1.768 -3.682 1.00 87.25 172 GLY A O 1
ATOM 1273 N N . PHE A 1 173 ? 2.525 -1.678 -4.317 1.00 87.44 173 PHE A N 1
ATOM 1274 C CA . PHE A 1 173 ? 3.087 -2.328 -3.131 1.00 87.44 173 PHE A CA 1
ATOM 1275 C C . PHE A 1 173 ? 4.292 -1.555 -2.610 1.00 87.44 173 PHE A C 1
ATOM 1277 O O . PHE A 1 173 ? 5.124 -1.088 -3.385 1.00 87.44 173 PHE A O 1
ATOM 1284 N N . ALA A 1 174 ? 4.388 -1.464 -1.290 1.00 87.81 174 ALA A N 1
ATOM 1285 C CA . ALA A 1 174 ? 5.513 -0.918 -0.550 1.00 87.81 174 ALA A CA 1
ATOM 1286 C C . ALA A 1 174 ? 6.107 -1.983 0.383 1.00 87.81 174 ALA A C 1
ATOM 1288 O O . ALA A 1 174 ? 5.407 -2.896 0.823 1.00 87.81 174 ALA A O 1
ATOM 1289 N N . GLY A 1 175 ? 7.378 -1.820 0.746 1.00 84.12 175 GLY A N 1
ATOM 1290 C CA . GLY A 1 175 ? 7.911 -2.389 1.983 1.00 84.12 175 GLY A CA 1
ATOM 1291 C C . GLY A 1 175 ? 7.708 -1.405 3.139 1.00 84.12 175 GLY A C 1
ATOM 1292 O O . GLY A 1 175 ? 7.781 -0.189 2.938 1.00 84.12 175 GLY A O 1
ATOM 1293 N N . GLU A 1 176 ? 7.471 -1.907 4.351 1.00 86.94 176 GLU A N 1
ATOM 1294 C CA . GLU A 1 176 ? 7.503 -1.121 5.587 1.00 86.94 176 GLU A CA 1
ATOM 1295 C C . GLU A 1 176 ? 8.349 -1.801 6.663 1.00 86.94 176 GLU A C 1
ATOM 1297 O O . GLU A 1 176 ? 7.970 -2.831 7.207 1.00 86.94 176 GLU A O 1
ATOM 1302 N N . THR A 1 177 ? 9.472 -1.163 6.993 1.00 78.69 177 THR A N 1
ATOM 1303 C CA . THR A 1 177 ? 10.318 -1.480 8.152 1.00 78.69 177 THR A CA 1
ATOM 1304 C C . THR A 1 177 ? 9.927 -0.608 9.347 1.00 78.69 177 THR A C 1
ATOM 1306 O O . THR A 1 177 ? 9.575 -1.099 10.411 1.00 78.69 177 THR A O 1
ATOM 1309 N N . VAL A 1 178 ? 9.941 0.720 9.160 1.00 77.25 178 VAL A N 1
ATOM 1310 C CA . VAL A 1 178 ? 9.540 1.697 10.187 1.00 77.25 178 VAL A CA 1
ATOM 1311 C C . VAL A 1 178 ? 8.243 2.382 9.777 1.00 77.25 178 VAL A C 1
ATOM 1313 O O . VAL A 1 178 ? 7.218 2.210 10.430 1.00 77.25 178 VAL A O 1
ATOM 1316 N N . SER A 1 179 ? 8.248 3.156 8.685 1.00 80.31 179 SER A N 1
ATOM 1317 C CA . SER A 1 179 ? 7.036 3.844 8.200 1.00 80.31 179 SER A CA 1
ATOM 1318 C C . SER A 1 179 ? 6.983 4.028 6.673 1.00 80.31 179 SER A C 1
ATOM 1320 O O . SER A 1 179 ? 6.354 4.962 6.160 1.00 80.31 179 SER A O 1
ATOM 1322 N N . SER A 1 180 ? 7.676 3.137 5.958 1.00 81.25 180 SER A N 1
ATOM 1323 C CA . SER A 1 180 ? 7.926 3.202 4.515 1.00 81.25 180 SER A CA 1
ATOM 1324 C C . SER A 1 180 ? 6.738 2.865 3.618 1.00 81.25 180 SER A C 1
ATOM 1326 O O . SER A 1 180 ? 6.821 3.177 2.439 1.00 81.25 180 SER A O 1
ATOM 1328 N N . GLY A 1 181 ? 5.627 2.336 4.137 1.00 85.94 181 GLY A N 1
ATOM 1329 C CA . GLY A 1 181 ? 4.345 2.291 3.420 1.00 85.94 181 GLY A CA 1
ATOM 1330 C C . GLY A 1 181 ? 3.404 3.413 3.871 1.00 85.94 181 GLY A C 1
ATOM 1331 O O . GLY A 1 181 ? 2.806 4.123 3.063 1.00 85.94 181 GLY A O 1
ATOM 1332 N N . ARG A 1 182 ? 3.336 3.656 5.185 1.00 89.25 182 ARG A N 1
ATOM 1333 C CA . ARG A 1 182 ? 2.452 4.648 5.811 1.00 89.25 182 ARG A CA 1
ATOM 1334 C C . ARG A 1 182 ? 2.672 6.078 5.325 1.00 89.25 182 ARG A C 1
ATOM 1336 O O . ARG A 1 182 ? 1.689 6.777 5.094 1.00 89.25 182 ARG A O 1
ATOM 1343 N N . SER A 1 183 ? 3.916 6.536 5.170 1.00 86.88 183 SER A N 1
ATOM 1344 C CA . SER A 1 183 ? 4.155 7.925 4.743 1.00 86.88 183 SER A CA 1
ATOM 1345 C C . SER A 1 183 ? 3.878 8.176 3.263 1.00 86.88 183 SER A C 1
ATOM 1347 O O . SER A 1 183 ? 3.154 9.132 2.986 1.00 86.88 183 SER A O 1
ATOM 1349 N N . PRO A 1 184 ? 4.361 7.338 2.319 1.00 88.31 184 PRO A N 1
ATOM 1350 C CA . PRO A 1 184 ? 3.999 7.479 0.913 1.00 88.31 184 PRO A CA 1
ATOM 1351 C C . PRO A 1 184 ? 2.484 7.435 0.713 1.00 88.31 184 PRO A C 1
ATOM 1353 O O . PRO A 1 184 ? 1.947 8.301 0.030 1.00 88.31 184 PRO A O 1
ATOM 1356 N N . ALA A 1 185 ? 1.768 6.521 1.380 1.00 92.12 185 ALA A N 1
ATOM 1357 C CA . ALA A 1 185 ? 0.306 6.499 1.338 1.00 92.12 185 ALA A CA 1
ATOM 1358 C C . ALA A 1 185 ? -0.328 7.789 1.897 1.00 92.12 185 ALA A C 1
ATOM 1360 O O . ALA A 1 185 ? -1.229 8.343 1.273 1.00 92.12 185 ALA A O 1
ATOM 1361 N N . SER A 1 186 ? 0.166 8.317 3.025 1.00 92.81 186 SER A N 1
ATOM 1362 C CA . SER A 1 186 ? -0.351 9.558 3.625 1.00 92.81 186 SER A CA 1
ATOM 1363 C C . SER A 1 186 ? -0.109 10.800 2.759 1.00 92.81 186 SER A C 1
ATOM 1365 O O . SER A 1 186 ? -0.985 11.657 2.691 1.00 92.81 186 SER A O 1
ATOM 1367 N N . ASN A 1 187 ? 1.049 10.916 2.103 1.00 91.81 187 ASN A N 1
ATOM 1368 C CA . ASN A 1 187 ? 1.373 12.057 1.234 1.00 91.81 187 ASN A CA 1
ATOM 1369 C C . ASN A 1 187 ? 0.712 11.951 -0.153 1.00 91.81 187 ASN A C 1
ATOM 1371 O O . ASN A 1 187 ? 0.552 12.964 -0.832 1.00 91.81 187 ASN A O 1
ATOM 1375 N N . ASN A 1 188 ? 0.304 10.744 -0.557 1.00 92.75 188 ASN A N 1
ATOM 1376 C CA . ASN A 1 188 ? -0.382 10.471 -1.821 1.00 92.75 188 ASN A CA 1
ATOM 1377 C C . ASN A 1 188 ? -1.893 10.196 -1.656 1.00 92.75 188 ASN A C 1
ATOM 1379 O O . ASN A 1 188 ? -2.547 9.838 -2.632 1.00 92.75 188 ASN A O 1
ATOM 1383 N N . ALA A 1 189 ? -2.452 10.406 -0.458 1.00 93.75 189 ALA A N 1
ATOM 1384 C CA . ALA A 1 189 ? -3.874 10.239 -0.129 1.00 93.75 189 ALA A CA 1
ATOM 1385 C C . ALA A 1 189 ? -4.459 8.843 -0.455 1.00 93.75 189 ALA A C 1
ATOM 1387 O O . ALA A 1 189 ? -5.561 8.728 -0.988 1.00 93.75 189 ALA A O 1
ATOM 1388 N N . LEU A 1 190 ? -3.723 7.781 -0.115 1.00 94.50 190 LEU A N 1
ATOM 1389 C CA . LEU A 1 190 ? -4.094 6.386 -0.386 1.00 94.50 190 LEU A CA 1
ATOM 1390 C C . LEU A 1 190 ? -4.513 5.608 0.860 1.00 94.50 190 LEU A C 1
ATOM 1392 O O . LEU A 1 190 ? -4.085 5.887 1.983 1.00 94.50 190 LEU A O 1
ATOM 1396 N N . VAL A 1 191 ? -5.271 4.539 0.626 1.00 96.25 191 VAL A N 1
ATOM 1397 C CA . VAL A 1 191 ? -5.537 3.499 1.617 1.00 96.25 191 VAL A CA 1
ATOM 1398 C C . VAL A 1 191 ? -4.403 2.469 1.574 1.00 96.25 191 VAL A C 1
ATOM 1400 O O . VAL A 1 191 ? -3.987 2.028 0.502 1.00 96.25 191 VAL A O 1
ATOM 1403 N N . ARG A 1 192 ? -3.895 2.073 2.748 1.00 94.62 192 ARG A N 1
ATOM 1404 C CA . ARG A 1 192 ? -2.862 1.035 2.897 1.00 94.62 192 ARG A CA 1
ATOM 1405 C C . ARG A 1 192 ? -3.100 0.148 4.108 1.00 94.62 192 ARG A C 1
ATOM 1407 O O . ARG A 1 192 ? -3.660 0.607 5.104 1.00 94.62 192 ARG A O 1
ATOM 1414 N N . TYR A 1 193 ? -2.572 -1.072 4.063 1.00 95.62 193 TYR A N 1
ATOM 1415 C CA . TYR A 1 193 ? -2.566 -2.006 5.191 1.00 95.62 193 TYR A CA 1
ATOM 1416 C C . TYR A 1 193 ? -1.143 -2.486 5.497 1.00 95.62 193 TYR A C 1
ATOM 1418 O O . TYR A 1 193 ? -0.518 -3.106 4.645 1.00 95.62 193 TYR A O 1
ATOM 1426 N N . SER A 1 194 ? -0.639 -2.212 6.706 1.00 94.25 194 SER A N 1
ATOM 1427 C CA . SER A 1 194 ? 0.582 -2.863 7.212 1.00 94.25 194 SER A CA 1
ATOM 1428 C C . SER A 1 194 ? 0.148 -4.072 8.053 1.00 94.25 194 SER A C 1
ATOM 1430 O O . SER A 1 194 ? -0.573 -3.859 9.033 1.00 94.25 194 SER A O 1
ATOM 1432 N N . PRO A 1 195 ? 0.509 -5.312 7.676 1.00 93.06 195 PRO A N 1
ATOM 1433 C CA . PRO A 1 195 ? -0.033 -6.525 8.280 1.00 93.06 195 PRO A CA 1
ATOM 1434 C C . PRO A 1 195 ? 0.539 -6.848 9.661 1.00 93.06 195 PRO A C 1
ATOM 1436 O O . PRO A 1 195 ? 1.648 -6.451 10.016 1.00 93.06 195 PRO A O 1
ATOM 1439 N N . SER A 1 196 ? -0.196 -7.668 10.415 1.00 91.50 196 SER A N 1
ATOM 1440 C CA . SER A 1 196 ? 0.375 -8.422 11.536 1.00 91.50 196 SER A CA 1
ATOM 1441 C C . SER A 1 196 ? 1.444 -9.408 11.036 1.00 91.50 196 SER A C 1
ATOM 1443 O O . SER A 1 196 ? 1.373 -9.903 9.908 1.00 91.50 196 SER A O 1
ATOM 1445 N N . ARG A 1 197 ? 2.432 -9.714 11.889 1.00 89.69 197 ARG A N 1
ATOM 1446 C CA . ARG A 1 197 ? 3.584 -10.583 11.573 1.00 89.69 197 ARG A CA 1
ATOM 1447 C C . ARG A 1 197 ? 3.154 -11.884 10.874 1.00 89.69 197 ARG A C 1
ATOM 1449 O O . ARG A 1 197 ? 2.332 -12.626 11.402 1.00 89.69 197 ARG A O 1
ATOM 1456 N N . GLY A 1 198 ? 3.717 -12.143 9.692 1.00 86.75 198 GLY A N 1
ATOM 1457 C CA . GLY A 1 198 ? 3.496 -13.359 8.898 1.00 86.75 198 GLY A CA 1
ATOM 1458 C C . GLY A 1 198 ? 2.160 -13.468 8.142 1.00 86.75 198 GLY A C 1
ATOM 1459 O O . GLY A 1 198 ? 1.951 -14.484 7.481 1.00 86.75 198 GLY A O 1
ATOM 1460 N N . VAL A 1 199 ? 1.251 -12.484 8.217 1.00 91.00 199 VAL A N 1
ATOM 1461 C CA . VAL A 1 199 ? -0.075 -12.548 7.552 1.00 91.00 199 VAL A CA 1
ATOM 1462 C C . VAL A 1 199 ? 0.005 -12.393 6.024 1.00 91.00 199 VAL A C 1
ATOM 1464 O O . VAL A 1 199 ? -0.781 -13.003 5.300 1.00 91.00 199 VAL A O 1
ATOM 1467 N N . ILE A 1 200 ? 0.967 -11.617 5.521 1.00 91.56 200 ILE A N 1
ATOM 1468 C CA . ILE A 1 200 ? 1.318 -11.570 4.094 1.00 91.56 200 ILE A CA 1
ATOM 1469 C C . ILE A 1 200 ? 2.713 -12.206 3.961 1.00 91.56 200 ILE A C 1
ATOM 1471 O O . ILE A 1 200 ? 3.621 -11.738 4.653 1.00 91.56 200 ILE A O 1
ATOM 1475 N N . PRO A 1 201 ? 2.911 -13.250 3.129 1.00 88.12 201 PRO A N 1
ATOM 1476 C CA . PRO A 1 201 ? 4.204 -13.927 3.001 1.00 88.12 201 PRO A CA 1
ATOM 1477 C C . PRO A 1 201 ? 5.327 -12.997 2.532 1.00 88.12 201 PRO A C 1
ATOM 1479 O O . PRO A 1 201 ? 5.199 -12.354 1.491 1.00 88.12 201 PRO A O 1
ATOM 1482 N N . PHE A 1 202 ? 6.447 -12.971 3.258 1.00 83.19 202 PHE A N 1
ATOM 1483 C CA . PHE A 1 202 ? 7.565 -12.063 2.961 1.00 83.19 202 PHE A CA 1
ATOM 1484 C C . PHE A 1 202 ? 8.524 -12.563 1.857 1.00 83.19 202 PHE A C 1
ATOM 1486 O O . PHE A 1 202 ? 9.313 -11.799 1.306 1.00 83.19 202 PHE A O 1
ATOM 1493 N N . GLN A 1 203 ? 8.480 -13.854 1.520 1.00 80.56 203 GLN A N 1
ATOM 1494 C CA . GLN A 1 203 ? 9.453 -14.505 0.637 1.00 80.56 203 GLN A CA 1
ATOM 1495 C C . GLN A 1 203 ? 9.576 -13.831 -0.749 1.00 80.56 203 GLN A C 1
ATOM 1497 O O . GLN A 1 203 ? 8.611 -13.719 -1.508 1.00 80.56 203 GLN A O 1
ATOM 1502 N N . GLY A 1 204 ? 10.809 -13.434 -1.084 1.00 75.50 204 GLY A N 1
ATOM 1503 C CA . GLY A 1 204 ? 11.177 -12.741 -2.326 1.00 75.50 204 GLY A CA 1
ATOM 1504 C C . GLY A 1 204 ? 11.194 -11.208 -2.233 1.00 75.50 204 GLY A C 1
ATOM 1505 O O . GLY A 1 204 ? 11.583 -10.552 -3.195 1.00 75.50 204 GLY A O 1
ATOM 1506 N N . GLN A 1 205 ? 10.819 -10.629 -1.089 1.00 79.25 205 GLN A N 1
ATOM 1507 C CA . GLN A 1 205 ? 11.046 -9.216 -0.787 1.00 79.25 205 GLN A CA 1
ATOM 1508 C C . GLN A 1 205 ? 12.508 -8.977 -0.357 1.00 79.25 205 GLN A C 1
ATOM 1510 O O . GLN A 1 205 ? 13.115 -9.811 0.316 1.00 79.25 205 GLN A O 1
ATOM 1515 N N . TRP A 1 206 ? 13.072 -7.822 -0.724 1.00 78.81 206 TRP A N 1
ATOM 1516 C CA . TRP A 1 206 ? 14.354 -7.350 -0.187 1.00 78.81 206 TRP A CA 1
ATOM 1517 C C . TRP A 1 206 ? 14.195 -6.922 1.287 1.00 78.81 206 TRP A C 1
ATOM 1519 O O . TRP A 1 206 ? 13.321 -6.089 1.556 1.00 78.81 206 TRP A O 1
ATOM 1529 N N . PRO A 1 207 ? 15.007 -7.455 2.222 1.00 76.19 207 PRO A N 1
ATOM 1530 C CA . PRO A 1 207 ? 14.958 -7.119 3.643 1.00 76.19 207 PRO A CA 1
ATOM 1531 C C . PRO A 1 207 ? 15.815 -5.899 4.000 1.00 76.19 207 PRO A C 1
ATOM 1533 O O . PRO A 1 207 ? 16.787 -5.580 3.316 1.00 76.19 207 PRO A O 1
ATOM 1536 N N . LEU A 1 208 ? 15.488 -5.283 5.135 1.00 74.50 208 LEU A N 1
ATOM 1537 C CA . LEU A 1 208 ? 16.275 -4.245 5.801 1.00 74.50 208 LEU A CA 1
ATOM 1538 C C . LEU A 1 208 ? 16.441 -4.556 7.300 1.00 74.50 208 LEU A C 1
ATOM 1540 O O . LEU A 1 208 ? 17.567 -4.585 7.790 1.00 74.50 208 LEU A O 1
ATOM 1544 N N . TYR A 1 209 ? 15.346 -4.865 8.006 1.00 74.69 209 TYR A N 1
ATOM 1545 C CA . TYR A 1 209 ? 15.353 -5.444 9.357 1.00 74.69 209 TYR A CA 1
ATOM 1546 C C . TYR A 1 209 ? 14.245 -6.505 9.464 1.00 74.69 209 TYR A C 1
ATOM 1548 O O . TYR A 1 209 ? 13.076 -6.184 9.677 1.00 74.69 209 TYR A O 1
ATOM 1556 N N . LEU A 1 210 ? 14.615 -7.787 9.381 1.00 72.38 210 LEU A N 1
ATOM 1557 C CA . LEU A 1 210 ? 13.690 -8.936 9.307 1.00 72.38 210 LEU A CA 1
ATOM 1558 C C . LEU A 1 210 ? 12.680 -9.050 10.473 1.00 72.38 210 LEU A C 1
ATOM 1560 O O . LEU A 1 210 ? 11.627 -9.673 10.338 1.00 72.38 210 LEU A O 1
ATOM 1564 N N . THR A 1 211 ? 12.978 -8.453 11.628 1.00 75.50 211 THR A N 1
ATOM 1565 C CA . THR A 1 211 ? 12.082 -8.385 12.798 1.00 75.50 211 THR A CA 1
ATOM 1566 C C . THR A 1 211 ? 10.981 -7.321 12.657 1.00 75.50 211 THR A C 1
ATOM 1568 O O . THR A 1 211 ? 9.985 -7.356 13.393 1.00 75.50 211 THR A O 1
ATOM 1571 N N . CYS A 1 212 ? 11.149 -6.388 11.720 1.00 80.25 212 CYS A N 1
ATOM 1572 C CA . CYS A 1 212 ? 10.268 -5.263 11.411 1.00 80.25 212 CYS A CA 1
ATOM 1573 C C . CYS A 1 212 ? 9.523 -5.435 10.078 1.00 80.25 212 CYS A C 1
ATOM 1575 O O . CYS A 1 212 ? 8.357 -5.056 9.990 1.00 80.25 212 CYS A O 1
ATOM 1577 N N . ASP A 1 213 ? 10.209 -5.949 9.053 1.00 82.00 213 ASP A N 1
ATOM 1578 C CA . ASP A 1 213 ? 9.796 -5.814 7.654 1.00 82.00 213 ASP A CA 1
ATOM 1579 C C . ASP A 1 213 ? 8.455 -6.492 7.330 1.00 82.00 213 ASP A C 1
ATOM 1581 O O . ASP A 1 213 ? 8.246 -7.681 7.581 1.00 82.00 213 ASP A O 1
ATOM 1585 N N . VAL A 1 214 ? 7.557 -5.733 6.695 1.00 89.75 214 VAL A N 1
ATOM 1586 C CA . VAL A 1 214 ? 6.285 -6.227 6.151 1.00 89.75 214 VAL A CA 1
ATOM 1587 C C . VAL A 1 214 ? 5.991 -5.670 4.757 1.00 89.75 214 VAL A C 1
ATOM 1589 O O . VAL A 1 214 ? 6.416 -4.570 4.399 1.00 89.75 214 VAL A O 1
ATOM 1592 N N . ILE A 1 215 ? 5.217 -6.422 3.972 1.00 90.56 215 ILE A N 1
ATOM 1593 C CA . ILE A 1 215 ? 4.675 -5.982 2.678 1.00 90.56 215 ILE A CA 1
ATOM 1594 C C . ILE A 1 215 ? 3.390 -5.179 2.913 1.00 90.56 215 ILE A C 1
ATOM 1596 O O . ILE A 1 215 ? 2.517 -5.604 3.667 1.00 90.56 215 ILE A O 1
ATOM 1600 N N . VAL A 1 216 ? 3.261 -4.036 2.238 1.00 94.38 216 VAL A N 1
ATOM 1601 C CA . VAL A 1 216 ? 2.158 -3.079 2.392 1.00 94.38 216 VAL A CA 1
ATOM 1602 C C . VAL A 1 216 ? 1.481 -2.822 1.036 1.00 94.38 216 VAL A C 1
ATOM 1604 O O . VAL A 1 216 ? 2.032 -2.082 0.218 1.00 94.38 216 VAL A O 1
ATOM 1607 N N . PRO A 1 217 ? 0.294 -3.395 0.754 1.00 94.31 217 PRO A N 1
ATOM 1608 C CA . PRO A 1 217 ? -0.522 -2.997 -0.397 1.00 94.31 217 PRO A CA 1
ATOM 1609 C C . PRO A 1 217 ? -1.040 -1.555 -0.273 1.00 94.31 217 PRO A C 1
ATOM 1611 O O . PRO A 1 217 ? -1.461 -1.123 0.805 1.00 94.31 217 PRO A O 1
ATOM 1614 N N . HIS A 1 218 ? -1.056 -0.840 -1.401 1.00 94.56 218 HIS A N 1
ATOM 1615 C CA . HIS A 1 218 ? -1.581 0.516 -1.583 1.00 94.56 218 HIS A CA 1
ATOM 1616 C C . HIS A 1 218 ? -2.710 0.526 -2.627 1.00 94.56 218 HIS A C 1
ATOM 1618 O O . HIS A 1 218 ? -2.523 0.023 -3.736 1.00 94.56 218 HIS A O 1
ATOM 1624 N N . ALA A 1 219 ? -3.842 1.160 -2.312 1.00 93.94 219 ALA A N 1
ATOM 1625 C CA . ALA A 1 219 ? -4.991 1.311 -3.211 1.00 93.94 219 ALA A CA 1
ATOM 1626 C C . ALA A 1 219 ? -5.674 2.682 -3.047 1.00 93.94 219 ALA A C 1
ATOM 1628 O O . ALA A 1 219 ? -5.508 3.345 -2.019 1.00 93.94 219 ALA A O 1
ATOM 1629 N N . GLN A 1 220 ? -6.462 3.108 -4.041 1.00 91.75 220 GLN A N 1
ATOM 1630 C CA . GLN A 1 220 ? -7.230 4.358 -3.950 1.00 91.75 220 GLN A CA 1
ATOM 1631 C C . GLN A 1 220 ? -8.406 4.237 -2.964 1.00 91.75 220 GLN A C 1
ATOM 1633 O O . GLN A 1 220 ? -8.746 5.208 -2.290 1.00 91.75 220 GLN A O 1
ATOM 1638 N N . THR A 1 221 ? -8.998 3.045 -2.824 1.00 94.25 221 THR A N 1
ATOM 1639 C CA . THR A 1 221 ? -10.134 2.795 -1.921 1.00 94.25 221 THR A CA 1
ATOM 1640 C C . THR A 1 221 ? -9.926 1.597 -0.987 1.00 94.25 221 THR A C 1
ATOM 1642 O O . THR A 1 221 ? -9.149 0.683 -1.263 1.00 94.25 221 THR A O 1
ATOM 1645 N N . VAL A 1 222 ? -10.682 1.559 0.122 1.00 94.94 222 VAL A N 1
ATOM 1646 C CA . VAL A 1 222 ? -10.743 0.389 1.026 1.00 94.94 222 VAL A CA 1
ATOM 1647 C C . VAL A 1 222 ? -11.255 -0.847 0.279 1.00 94.94 222 VAL A C 1
ATOM 1649 O O . VAL A 1 222 ? -10.764 -1.947 0.495 1.00 94.94 222 VAL A O 1
ATOM 1652 N N . LYS A 1 223 ? -12.205 -0.658 -0.640 1.00 93.81 223 LYS A N 1
ATOM 1653 C CA . LYS A 1 223 ? -12.830 -1.721 -1.433 1.00 93.81 223 LYS A CA 1
ATOM 1654 C C . LYS A 1 223 ? -11.814 -2.470 -2.299 1.00 93.81 223 LYS A C 1
ATOM 1656 O O . LYS A 1 223 ? -11.772 -3.695 -2.294 1.00 93.81 223 LYS A O 1
ATOM 1661 N N . GLU A 1 224 ? -10.944 -1.722 -2.967 1.00 93.44 224 GLU A N 1
ATOM 1662 C CA . GLU A 1 224 ? -9.842 -2.263 -3.768 1.00 93.44 224 GLU A CA 1
ATOM 1663 C C . GLU A 1 224 ? -8.737 -2.870 -2.906 1.00 93.44 224 GLU A C 1
ATOM 1665 O O . GLU A 1 224 ? -8.164 -3.889 -3.276 1.00 93.44 224 GLU A O 1
ATOM 1670 N N . LEU A 1 225 ? -8.461 -2.293 -1.732 1.00 95.81 225 LEU A N 1
ATOM 1671 C CA . LEU A 1 225 ? -7.551 -2.903 -0.766 1.00 95.81 225 LEU A CA 1
ATOM 1672 C C . LEU A 1 225 ? -8.045 -4.299 -0.347 1.00 95.81 225 LEU A C 1
ATOM 1674 O O . LEU A 1 225 ? -7.249 -5.232 -0.345 1.00 95.81 225 LEU A O 1
ATOM 1678 N N . LEU A 1 226 ? -9.339 -4.476 -0.059 1.00 95.62 226 LEU A N 1
ATOM 1679 C CA . LEU A 1 226 ? -9.915 -5.793 0.257 1.00 95.62 226 LEU A CA 1
ATOM 1680 C C . LEU A 1 226 ? -9.846 -6.758 -0.945 1.00 95.62 226 LEU A C 1
ATOM 1682 O O . LEU A 1 226 ? -9.511 -7.928 -0.761 1.00 95.62 226 LEU A O 1
ATOM 1686 N N . ASP A 1 227 ? -10.066 -6.263 -2.169 1.00 93.75 227 ASP A N 1
ATOM 1687 C CA . ASP A 1 227 ? -9.899 -7.050 -3.404 1.00 93.75 227 ASP A CA 1
ATOM 1688 C C . ASP A 1 227 ? -8.447 -7.536 -3.604 1.00 93.75 227 ASP A C 1
ATOM 1690 O O . ASP A 1 227 ? -8.231 -8.652 -4.073 1.00 93.75 227 ASP A O 1
ATOM 1694 N N . ILE A 1 228 ? -7.448 -6.735 -3.212 1.00 94.50 228 ILE A N 1
ATOM 1695 C CA . ILE A 1 228 ? -6.022 -7.106 -3.242 1.00 94.50 228 ILE A CA 1
ATOM 1696 C C . ILE A 1 228 ? -5.681 -8.099 -2.123 1.00 94.50 228 ILE A C 1
ATOM 1698 O O . ILE A 1 228 ? -4.966 -9.075 -2.362 1.00 94.50 228 ILE A O 1
ATOM 1702 N N . LEU A 1 229 ? -6.180 -7.870 -0.903 1.00 95.19 229 LEU A N 1
ATOM 1703 C CA . LEU A 1 229 ? -5.904 -8.722 0.259 1.00 95.19 229 LEU A CA 1
ATOM 1704 C C . LEU A 1 229 ? -6.375 -10.167 0.039 1.00 95.19 229 LEU A C 1
ATOM 1706 O O . LEU A 1 229 ? -5.611 -11.090 0.324 1.00 95.19 229 LEU A O 1
ATOM 1710 N N . ASN A 1 230 ? -7.540 -10.347 -0.594 1.00 93.75 230 ASN A N 1
ATOM 1711 C CA . ASN A 1 230 ? -8.066 -11.643 -1.044 1.00 93.75 230 ASN A CA 1
ATOM 1712 C C . ASN A 1 230 ? -7.096 -12.465 -1.913 1.00 93.75 230 ASN A C 1
ATOM 1714 O O . ASN A 1 230 ? -7.200 -13.689 -1.953 1.00 93.75 230 ASN A O 1
ATOM 1718 N N . VAL A 1 231 ? -6.165 -11.820 -2.623 1.00 92.50 231 VAL A N 1
ATOM 1719 C CA . VAL A 1 231 ? -5.201 -12.500 -3.502 1.00 92.50 231 VAL A CA 1
ATOM 1720 C C . VAL A 1 231 ? -3.880 -12.803 -2.787 1.00 92.50 231 VAL A C 1
ATOM 1722 O O . VAL A 1 231 ? -3.231 -13.800 -3.101 1.00 92.50 231 VAL A O 1
ATOM 1725 N N . ILE A 1 232 ? -3.454 -11.962 -1.838 1.00 91.69 232 ILE A N 1
ATOM 1726 C CA . ILE A 1 232 ? -2.091 -12.016 -1.272 1.00 91.69 232 ILE A CA 1
ATOM 1727 C C . ILE A 1 232 ? -1.999 -12.585 0.151 1.00 91.69 232 ILE A C 1
ATOM 1729 O O . ILE A 1 232 ? -0.911 -13.007 0.549 1.00 91.69 232 ILE A O 1
ATOM 1733 N N . MET A 1 233 ? -3.097 -12.642 0.915 1.00 91.75 233 MET A N 1
ATOM 1734 C CA . MET A 1 233 ? -3.145 -13.237 2.266 1.00 91.75 233 MET A CA 1
ATOM 1735 C C . MET A 1 233 ? -3.173 -14.778 2.217 1.00 91.75 233 MET A C 1
ATOM 1737 O O . MET A 1 233 ? -4.063 -15.434 2.750 1.00 91.75 233 MET A O 1
ATOM 1741 N N . THR A 1 234 ? -2.182 -15.363 1.545 1.00 88.00 234 THR A N 1
ATOM 1742 C CA . THR A 1 234 ? -2.049 -16.816 1.350 1.00 88.00 234 THR A CA 1
ATOM 1743 C C . THR A 1 234 ? -1.153 -17.455 2.408 1.00 88.00 234 THR A C 1
ATOM 1745 O O . THR A 1 234 ? -0.143 -16.877 2.807 1.00 88.00 234 THR A O 1
ATOM 1748 N N . ASP A 1 235 ? -1.488 -18.672 2.838 1.00 89.88 235 ASP A N 1
ATOM 1749 C CA . ASP A 1 235 ? -0.607 -19.467 3.694 1.00 89.88 235 ASP A CA 1
ATOM 1750 C C . ASP A 1 235 ? 0.617 -19.937 2.889 1.00 89.88 235 ASP A C 1
ATOM 1752 O O . ASP A 1 235 ? 0.470 -20.592 1.856 1.00 89.88 235 ASP A O 1
ATOM 1756 N N . ASN A 1 236 ? 1.830 -19.637 3.366 1.00 79.94 236 ASN A N 1
ATOM 1757 C CA . ASN A 1 236 ? 3.066 -20.131 2.754 1.00 79.94 236 ASN A CA 1
ATOM 1758 C C . ASN A 1 236 ? 3.601 -21.365 3.514 1.00 79.94 236 ASN A C 1
ATOM 1760 O O . ASN A 1 236 ? 4.084 -21.208 4.638 1.00 79.94 236 ASN A O 1
ATOM 1764 N N . PRO A 1 237 ? 3.573 -22.577 2.923 1.00 69.06 237 PRO A N 1
ATOM 1765 C CA . PRO A 1 237 ? 4.095 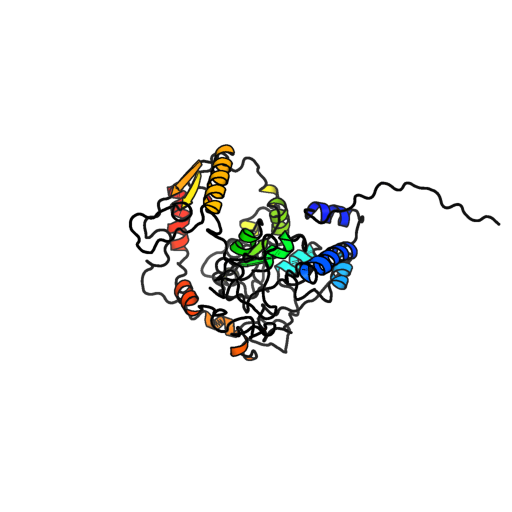-23.790 3.555 1.00 69.06 237 PRO A CA 1
ATOM 1766 C C . PRO A 1 237 ? 5.631 -23.900 3.528 1.00 69.06 237 PRO A C 1
ATOM 1768 O O . PRO A 1 237 ? 6.172 -24.817 4.139 1.00 69.06 237 PRO A O 1
ATOM 1771 N N . ASN A 1 238 ? 6.343 -23.011 2.823 1.00 75.56 238 ASN A N 1
ATOM 1772 C CA . ASN A 1 238 ? 7.804 -23.029 2.709 1.00 75.56 238 ASN A CA 1
ATOM 1773 C C . ASN A 1 238 ? 8.413 -21.622 2.925 1.00 75.56 238 ASN A C 1
ATOM 1775 O O . ASN A 1 238 ? 8.837 -20.981 1.962 1.00 75.56 238 ASN A O 1
ATOM 1779 N N . PRO A 1 239 ? 8.454 -21.119 4.175 1.00 75.75 239 PRO A N 1
ATOM 1780 C CA . PRO A 1 239 ? 8.787 -19.728 4.512 1.00 75.75 239 PRO A CA 1
ATOM 1781 C C . PRO A 1 239 ? 10.288 -19.371 4.420 1.00 75.75 239 PRO A C 1
ATOM 1783 O O . PRO A 1 239 ? 10.869 -18.789 5.336 1.00 75.75 239 PRO A O 1
ATOM 1786 N N . ILE A 1 240 ? 10.953 -19.701 3.311 1.00 75.00 240 ILE A N 1
ATOM 1787 C CA . ILE A 1 240 ? 12.371 -19.374 3.106 1.00 75.00 240 ILE A CA 1
ATOM 1788 C C . ILE A 1 240 ? 12.541 -17.849 3.035 1.00 75.00 240 ILE A C 1
ATOM 1790 O O . ILE A 1 240 ? 12.003 -17.193 2.145 1.00 75.00 240 ILE A O 1
ATOM 1794 N N . GLY A 1 241 ? 13.309 -17.293 3.976 1.00 71.69 241 GLY A N 1
ATOM 1795 C CA . GLY A 1 241 ? 13.552 -15.850 4.104 1.00 71.69 241 GLY A CA 1
ATOM 1796 C C . GLY A 1 241 ? 12.506 -15.081 4.922 1.00 71.69 241 GLY A C 1
ATOM 1797 O O . GLY A 1 241 ? 12.731 -13.915 5.226 1.00 71.69 241 GLY A O 1
ATOM 1798 N N . ASP A 1 242 ? 11.401 -15.711 5.333 1.00 81.19 242 ASP A N 1
ATOM 1799 C CA . ASP A 1 242 ? 10.418 -15.108 6.240 1.00 81.19 242 ASP A CA 1
ATOM 1800 C C . ASP A 1 242 ? 10.797 -15.445 7.692 1.00 81.19 242 ASP A C 1
ATOM 1802 O O . ASP A 1 242 ? 10.573 -16.555 8.178 1.00 81.19 242 ASP A O 1
ATOM 1806 N N . PHE A 1 243 ? 11.419 -14.486 8.383 1.00 83.56 243 PHE A N 1
ATOM 1807 C CA . PHE A 1 243 ? 11.924 -14.674 9.747 1.00 83.56 243 PHE A CA 1
ATOM 1808 C C . PHE A 1 243 ? 10.825 -15.090 10.733 1.00 83.56 243 PHE A C 1
ATOM 1810 O O . PHE A 1 243 ? 11.024 -16.018 11.518 1.00 83.56 243 PHE A O 1
ATOM 1817 N N . TRP A 1 244 ? 9.653 -14.447 10.680 1.00 83.81 244 TRP A N 1
ATOM 1818 C CA . TRP A 1 244 ? 8.565 -14.698 11.629 1.00 83.81 244 TRP A CA 1
ATOM 1819 C C . TRP A 1 244 ? 7.895 -16.055 11.414 1.00 83.81 244 TRP A C 1
ATOM 1821 O O . TRP A 1 244 ? 7.479 -16.679 12.390 1.00 83.81 244 TRP A O 1
ATOM 1831 N N . ARG A 1 245 ? 7.830 -16.537 10.169 1.00 86.06 245 ARG A N 1
ATOM 1832 C CA . ARG A 1 245 ? 7.341 -17.883 9.836 1.00 86.06 245 ARG A CA 1
ATOM 1833 C C . ARG A 1 245 ? 8.402 -18.982 9.996 1.00 86.06 245 ARG A C 1
ATOM 1835 O O . ARG A 1 245 ? 8.024 -20.131 10.197 1.00 86.06 245 ARG A O 1
ATOM 1842 N N . GLY A 1 246 ? 9.693 -18.655 9.911 1.00 82.50 246 GLY A N 1
ATOM 1843 C CA . GLY A 1 246 ? 10.801 -19.612 10.035 1.00 82.50 246 GLY A CA 1
ATOM 1844 C C . GLY A 1 246 ? 11.272 -19.904 11.469 1.00 82.50 246 GLY A C 1
ATOM 1845 O O . GLY A 1 246 ? 11.911 -20.929 11.703 1.00 82.50 246 GLY A O 1
ATOM 1846 N N . GLN A 1 247 ? 10.975 -19.027 12.433 1.00 83.31 247 GLN A N 1
ATOM 1847 C CA . GLN A 1 247 ? 11.339 -19.211 13.847 1.00 83.31 247 GLN A CA 1
ATOM 1848 C C . GLN A 1 247 ? 10.349 -20.106 14.623 1.00 83.31 247 GLN A C 1
ATOM 1850 O O . GLN A 1 247 ? 9.180 -20.225 14.264 1.00 83.31 247 GLN A O 1
ATOM 1855 N N . SER A 1 248 ? 10.811 -20.714 15.722 1.00 79.19 248 SER A N 1
ATOM 1856 C CA . SER A 1 248 ? 10.066 -21.712 16.515 1.00 79.19 248 SER A CA 1
ATOM 1857 C C . SER A 1 248 ? 9.702 -21.278 17.946 1.00 79.19 248 SER A C 1
ATOM 1859 O O . SER A 1 248 ? 9.206 -22.090 18.724 1.00 79.19 248 SER A O 1
ATOM 1861 N N . VAL A 1 249 ? 9.955 -20.018 18.317 1.00 79.38 249 VAL A N 1
ATOM 1862 C CA . VAL A 1 249 ? 9.834 -19.510 19.699 1.00 79.38 249 VAL A CA 1
ATOM 1863 C C . VAL A 1 249 ? 8.474 -18.853 19.949 1.00 79.38 249 VAL A C 1
ATOM 1865 O O . VAL A 1 249 ? 7.867 -19.041 21.001 1.00 79.38 249 VAL A O 1
ATOM 1868 N N . CYS A 1 250 ? 7.976 -18.089 18.978 1.00 79.75 250 CYS A N 1
ATOM 1869 C CA . CYS A 1 250 ? 6.700 -17.388 19.035 1.00 79.75 250 CYS A CA 1
ATOM 1870 C C . CYS A 1 250 ? 5.705 -18.046 18.066 1.00 79.75 250 CYS A C 1
ATOM 1872 O O . CYS A 1 250 ? 5.934 -17.991 16.857 1.00 79.75 250 CYS A O 1
ATOM 1874 N N . PRO A 1 251 ? 4.582 -18.623 18.530 1.00 84.56 251 PRO A N 1
ATOM 1875 C CA . PRO A 1 251 ? 3.542 -19.119 17.632 1.00 84.56 251 PRO A CA 1
ATOM 1876 C C . PRO A 1 251 ? 2.953 -17.981 16.783 1.00 84.56 251 PRO A C 1
ATOM 1878 O O . PRO A 1 251 ? 2.421 -17.013 17.328 1.00 84.56 251 PRO A O 1
ATOM 1881 N N . ILE A 1 252 ? 3.041 -18.100 15.455 1.00 88.00 252 ILE A N 1
ATOM 1882 C CA . ILE A 1 252 ? 2.421 -17.177 14.493 1.00 88.00 252 ILE A CA 1
ATOM 1883 C C . ILE A 1 252 ? 1.281 -17.926 13.778 1.00 88.00 252 ILE A C 1
ATOM 1885 O O . ILE A 1 252 ? 1.565 -18.894 13.066 1.00 88.00 252 ILE A O 1
ATOM 1889 N N . PRO A 1 253 ? 0.006 -17.522 13.941 1.00 90.38 253 PRO A N 1
ATOM 1890 C CA . PRO A 1 253 ? -1.130 -18.205 13.317 1.00 90.38 253 PRO A CA 1
ATOM 1891 C C . PRO A 1 253 ? -1.070 -18.108 11.789 1.00 90.38 253 PRO A C 1
ATOM 1893 O O . PRO A 1 253 ? -0.504 -17.163 11.236 1.00 90.38 253 PRO A O 1
ATOM 1896 N N . LEU A 1 254 ? -1.622 -19.093 11.082 1.00 90.88 254 LEU A N 1
ATOM 1897 C CA . LEU A 1 254 ? -1.759 -19.054 9.621 1.00 90.88 254 LEU A CA 1
ATOM 1898 C C . LEU A 1 254 ? -2.655 -17.881 9.191 1.00 90.88 254 LEU A C 1
ATOM 1900 O O . LEU A 1 254 ? -3.489 -17.409 9.963 1.00 90.88 254 LEU A O 1
ATOM 1904 N N . SER A 1 255 ? -2.488 -17.390 7.966 1.00 89.81 255 SER A N 1
ATOM 1905 C CA . SER A 1 255 ? -3.289 -16.272 7.452 1.00 89.81 255 SER A CA 1
ATOM 1906 C C . SER A 1 255 ? -4.765 -16.673 7.364 1.00 89.81 255 SER A C 1
ATOM 1908 O O . SER A 1 255 ? -5.633 -15.926 7.818 1.00 89.81 255 SER A O 1
ATOM 1910 N N . SER A 1 256 ? -5.023 -17.919 6.949 1.00 91.00 256 SER A N 1
ATOM 1911 C CA . SER A 1 256 ? -6.338 -18.583 6.978 1.00 91.00 256 SER A CA 1
ATOM 1912 C C . SER A 1 256 ? -6.961 -18.768 8.373 1.00 91.00 256 SER A C 1
ATOM 1914 O O . SER A 1 256 ? -8.147 -19.073 8.476 1.00 91.00 256 SER A O 1
ATOM 1916 N N . GLN A 1 257 ? -6.191 -18.595 9.456 1.00 90.94 257 GLN A N 1
ATOM 1917 C CA . GLN A 1 257 ? -6.677 -18.679 10.842 1.00 90.94 257 GLN A CA 1
ATOM 1918 C C . GLN A 1 257 ? -7.042 -17.310 11.438 1.00 90.94 257 GLN A C 1
ATOM 1920 O O . GLN A 1 257 ? -7.625 -17.262 12.519 1.00 90.94 257 GLN A O 1
ATOM 1925 N N . VAL A 1 258 ? -6.680 -16.208 10.770 1.00 85.88 258 VAL A N 1
ATOM 1926 C CA . VAL A 1 258 ? -6.881 -14.833 11.266 1.00 85.88 258 VAL A CA 1
ATOM 1927 C C . VAL A 1 258 ? -7.833 -14.033 10.373 1.00 85.88 258 VAL A C 1
ATOM 1929 O O . VAL A 1 258 ? -8.571 -13.193 10.883 1.00 85.88 258 VAL A O 1
ATOM 1932 N N . TRP A 1 259 ? -7.834 -14.286 9.061 1.00 87.75 259 TRP A N 1
ATOM 1933 C CA . TRP A 1 259 ? -8.606 -13.519 8.078 1.00 87.75 259 TRP A CA 1
ATOM 1934 C C . TRP A 1 259 ? -9.754 -14.335 7.469 1.00 87.75 259 TRP A C 1
ATOM 1936 O O . TRP A 1 259 ? -9.639 -15.556 7.340 1.00 87.75 259 TRP A O 1
ATOM 1946 N N . PRO A 1 260 ? -10.877 -13.688 7.100 1.00 89.69 260 PRO A N 1
ATOM 1947 C CA . PRO A 1 260 ? -11.960 -14.355 6.387 1.00 89.69 260 PRO A CA 1
ATOM 1948 C C . PRO A 1 260 ? -11.506 -14.794 4.989 1.00 89.69 260 PRO A C 1
ATOM 1950 O O . PRO A 1 260 ? -10.666 -14.151 4.364 1.00 89.69 260 PRO A O 1
ATOM 1953 N N . VAL A 1 261 ? -12.130 -15.857 4.471 1.00 86.00 261 VAL A N 1
ATOM 1954 C CA . VAL A 1 261 ? -11.893 -16.371 3.105 1.00 86.00 261 VAL A CA 1
ATOM 1955 C C . VAL A 1 261 ? -12.266 -15.343 2.024 1.00 86.00 261 VAL A C 1
ATOM 1957 O O . VAL A 1 261 ? -11.720 -15.387 0.927 1.00 86.00 261 VAL A O 1
ATOM 1960 N N . ASP A 1 262 ? -13.168 -14.411 2.342 1.00 92.06 262 ASP A N 1
ATOM 1961 C CA . ASP A 1 262 ? -13.435 -13.218 1.540 1.00 92.06 262 ASP A CA 1
ATOM 1962 C C . ASP A 1 262 ? -13.346 -11.958 2.412 1.00 92.06 262 ASP A C 1
ATOM 1964 O O . ASP A 1 262 ? -14.213 -11.678 3.239 1.00 92.06 262 ASP A O 1
ATOM 1968 N N . CYS A 1 263 ? -12.302 -11.167 2.195 1.00 91.94 263 CYS A N 1
ATOM 1969 C CA . CYS A 1 263 ? -12.067 -9.869 2.810 1.00 91.94 263 CYS A CA 1
ATOM 1970 C C . CYS A 1 263 ? -13.169 -8.843 2.496 1.00 91.94 263 CYS A C 1
ATOM 1972 O O . CYS A 1 263 ? -13.358 -7.926 3.294 1.00 91.94 263 CYS A O 1
ATOM 1974 N N . GLN A 1 264 ? -13.955 -8.987 1.417 1.00 90.38 264 GLN A N 1
ATOM 1975 C CA . GLN A 1 264 ? -15.126 -8.123 1.195 1.00 90.38 264 GLN A CA 1
ATOM 1976 C C . GLN A 1 264 ? -16.199 -8.308 2.282 1.00 90.38 264 GLN A C 1
ATOM 1978 O O . GLN A 1 264 ? -16.979 -7.386 2.519 1.00 90.38 264 GLN A O 1
ATOM 1983 N N . SER A 1 265 ? -16.199 -9.425 3.026 1.00 93.81 265 SER A N 1
ATOM 1984 C CA . SER A 1 265 ? -17.089 -9.620 4.182 1.00 93.81 265 SER A CA 1
ATOM 1985 C C . SER A 1 265 ? -16.785 -8.686 5.367 1.00 93.81 265 SER A C 1
ATOM 1987 O O . SER A 1 265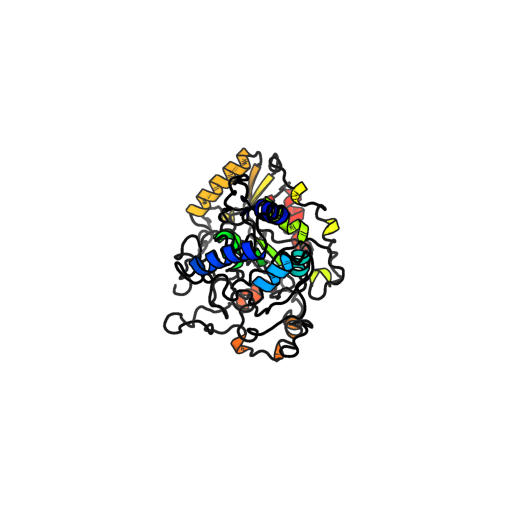 ? -17.461 -8.766 6.391 1.00 93.81 265 SER A O 1
ATOM 1989 N N . LEU A 1 266 ? -15.759 -7.833 5.257 1.00 93.12 266 LEU A N 1
ATOM 1990 C CA . LEU A 1 266 ? -15.405 -6.789 6.221 1.00 93.12 266 LEU A CA 1
ATOM 1991 C C . LEU A 1 266 ? -16.027 -5.416 5.873 1.00 93.12 266 LEU A C 1
ATOM 1993 O O . LEU A 1 266 ? -15.874 -4.468 6.644 1.00 93.12 266 LEU A O 1
ATOM 1997 N N . GLU A 1 267 ? -16.726 -5.281 4.737 1.00 92.94 267 GLU A N 1
ATOM 1998 C CA . GLU A 1 267 ? -17.444 -4.052 4.365 1.00 92.94 267 GLU A CA 1
ATOM 1999 C C . GLU A 1 267 ? -18.729 -3.860 5.204 1.00 92.94 267 GLU A C 1
ATOM 2001 O O . GLU A 1 267 ? -19.820 -4.251 4.794 1.00 92.94 267 GLU A O 1
ATOM 2006 N N . ASP A 1 268 ? -18.614 -3.202 6.365 1.00 93.50 268 ASP A N 1
ATOM 2007 C CA . ASP A 1 268 ? -19.756 -2.773 7.194 1.00 93.50 268 ASP A CA 1
ATOM 2008 C C . ASP A 1 268 ? -19.784 -1.233 7.383 1.00 93.50 268 ASP A C 1
ATOM 2010 O O . ASP A 1 268 ? -18.945 -0.685 8.113 1.00 93.50 268 ASP A O 1
ATOM 2014 N N . PRO A 1 269 ? -20.763 -0.507 6.793 1.00 92.69 269 PRO A N 1
ATOM 2015 C CA . PRO A 1 269 ? -20.903 0.949 6.920 1.00 92.69 269 PRO A CA 1
ATOM 2016 C C . PRO A 1 269 ? -21.417 1.413 8.296 1.00 92.69 269 PRO A C 1
ATOM 2018 O O . PRO A 1 269 ? -21.541 2.614 8.538 1.00 92.69 269 PRO A O 1
ATOM 2021 N N . HIS A 1 270 ? -21.747 0.491 9.202 1.00 95.94 270 HIS A N 1
ATOM 2022 C CA . HIS A 1 270 ? -22.200 0.769 10.567 1.00 95.94 270 HIS A CA 1
ATOM 2023 C C . HIS A 1 270 ? -21.200 0.299 11.636 1.00 95.94 270 HIS A C 1
ATOM 2025 O O . HIS A 1 270 ? -21.433 0.505 12.829 1.00 95.94 270 HIS A O 1
ATOM 2031 N N . SER A 1 271 ? -20.055 -0.244 11.216 1.00 95.75 271 SER A N 1
ATOM 2032 C CA . SER A 1 271 ? -19.013 -0.831 12.070 1.00 95.75 271 SER A CA 1
ATOM 2033 C C . SER A 1 271 ? -18.475 0.105 13.156 1.00 95.75 271 SER A C 1
ATOM 2035 O O . SER A 1 271 ? -18.109 -0.361 14.237 1.00 95.75 271 SER A O 1
ATOM 2037 N N . LEU A 1 272 ? -18.471 1.421 12.925 1.00 97.00 272 LEU A N 1
ATOM 2038 C CA . LEU A 1 272 ? -18.041 2.435 13.898 1.00 97.00 272 LEU A CA 1
ATOM 2039 C C . LEU A 1 272 ? -19.024 2.645 15.062 1.00 97.00 272 LEU A C 1
ATOM 2041 O O . LEU A 1 272 ? -18.629 3.162 16.107 1.00 97.00 272 LEU A O 1
ATOM 2045 N N . LYS A 1 273 ? -20.284 2.217 14.929 1.00 98.00 273 LYS A N 1
ATOM 2046 C CA . LYS A 1 273 ? -21.317 2.441 15.944 1.00 98.00 273 LYS A CA 1
ATOM 2047 C C . LYS A 1 273 ? -20.940 1.782 17.275 1.00 98.00 273 LYS A C 1
ATOM 2049 O O . LYS A 1 273 ? -20.678 0.579 17.343 1.00 98.00 273 LYS A O 1
ATOM 2054 N N . GLY A 1 274 ? -20.927 2.586 18.336 1.00 97.19 274 GLY A N 1
ATOM 2055 C CA . GLY A 1 274 ? -20.566 2.174 19.692 1.00 97.19 274 GLY A CA 1
ATOM 2056 C C . GLY A 1 274 ? -19.080 1.866 19.896 1.00 97.19 274 GLY A C 1
ATOM 2057 O O . GLY A 1 274 ? -18.735 1.327 20.944 1.00 97.19 274 GLY A O 1
ATOM 2058 N N . LYS A 1 275 ? -18.195 2.165 18.931 1.00 97.94 275 LYS A N 1
ATOM 2059 C CA . LYS A 1 275 ? -16.753 1.935 19.095 1.00 97.94 275 LYS A CA 1
ATOM 2060 C C . LYS A 1 275 ? -16.119 3.031 19.941 1.00 97.94 275 LYS A C 1
ATOM 2062 O O . LYS A 1 275 ? -16.300 4.214 19.660 1.00 97.94 275 LYS A O 1
ATOM 2067 N N . GLN A 1 276 ? -15.326 2.640 20.934 1.00 97.81 276 GLN A N 1
ATOM 2068 C CA . GLN A 1 276 ? -14.457 3.562 21.658 1.00 97.81 276 GLN A CA 1
ATOM 2069 C C . GLN A 1 276 ? -13.123 3.667 20.920 1.00 97.81 276 GLN A C 1
ATOM 2071 O O . GLN A 1 276 ? -12.396 2.683 20.771 1.00 97.81 276 GLN A O 1
ATOM 2076 N N . ILE A 1 277 ? -12.815 4.864 20.438 1.00 97.00 277 ILE A N 1
ATOM 2077 C CA . ILE A 1 277 ? -11.628 5.166 19.645 1.00 97.00 277 ILE A CA 1
ATOM 2078 C C . ILE A 1 277 ? -10.750 6.096 20.473 1.00 97.00 277 ILE A C 1
ATOM 2080 O O . ILE A 1 277 ? -11.198 7.168 20.866 1.00 97.00 277 ILE A O 1
ATOM 2084 N N . THR A 1 278 ? -9.500 5.726 20.729 1.00 94.75 278 THR A N 1
ATOM 2085 C CA . THR A 1 278 ? -8.567 6.595 21.454 1.00 94.75 278 THR A CA 1
ATOM 2086 C C . THR A 1 278 ? -7.557 7.262 20.524 1.00 94.75 278 THR A C 1
ATOM 2088 O O . THR A 1 278 ? -7.187 6.712 19.486 1.00 94.75 278 THR A O 1
ATOM 2091 N N . ILE A 1 279 ? -7.113 8.467 20.891 1.00 91.06 279 ILE A N 1
ATOM 2092 C CA . ILE A 1 279 ? -6.054 9.198 20.189 1.00 91.06 279 ILE A CA 1
ATOM 2093 C C . ILE A 1 279 ? -4.960 9.653 21.168 1.00 91.06 279 ILE A C 1
ATOM 2095 O O . ILE A 1 279 ? -5.266 10.393 22.109 1.00 91.06 279 ILE A O 1
ATOM 2099 N N . PRO A 1 280 ? -3.682 9.273 20.961 1.00 86.62 280 PRO A N 1
ATOM 2100 C CA . PRO A 1 280 ? -2.590 9.727 21.814 1.00 86.62 280 PRO A CA 1
ATOM 2101 C C . PRO A 1 280 ? -2.380 11.237 21.657 1.00 86.62 280 PRO A C 1
ATOM 2103 O O . PRO A 1 280 ? -2.094 11.743 20.568 1.00 86.62 280 PRO A O 1
ATOM 2106 N N . MET A 1 281 ? -2.529 11.985 22.754 1.00 82.25 281 MET A N 1
ATOM 2107 C CA . MET A 1 281 ? -2.630 13.447 22.709 1.00 82.25 281 MET A CA 1
ATOM 2108 C C . MET A 1 281 ? -1.376 14.158 22.179 1.00 82.25 281 MET A C 1
ATOM 2110 O O . MET A 1 281 ? -1.474 15.327 21.799 1.00 82.25 281 MET A O 1
ATOM 2114 N N . ARG A 1 282 ? -0.218 13.483 22.096 1.00 76.12 282 ARG A N 1
ATOM 2115 C CA . ARG A 1 282 ? 0.998 14.045 21.483 1.00 76.12 282 ARG A CA 1
ATOM 2116 C C . ARG A 1 282 ? 0.828 14.396 20.003 1.00 76.12 282 ARG A C 1
ATOM 2118 O O . ARG A 1 282 ? 1.493 15.307 19.527 1.00 76.12 282 ARG A O 1
ATOM 2125 N N . TYR A 1 283 ? -0.100 13.736 19.309 1.00 80.69 283 TYR A N 1
ATOM 2126 C CA . TYR A 1 283 ? -0.380 13.969 17.891 1.00 80.69 283 TYR A CA 1
ATOM 2127 C C . TYR A 1 283 ? -1.453 15.044 17.625 1.00 80.69 283 TYR A C 1
ATOM 2129 O O . TYR A 1 283 ? -1.755 15.307 16.465 1.00 80.69 283 TYR A O 1
ATOM 2137 N N . ILE A 1 284 ? -2.035 15.659 18.671 1.00 78.25 284 ILE A N 1
ATOM 2138 C CA . ILE A 1 284 ? -3.117 16.666 18.546 1.00 78.25 284 ILE A CA 1
ATOM 2139 C C . ILE A 1 284 ? -3.036 17.867 19.515 1.00 78.25 284 ILE A C 1
ATOM 2141 O O . ILE A 1 284 ? -3.768 18.841 19.340 1.00 78.25 284 ILE A O 1
ATOM 2145 N N . ARG A 1 285 ? -2.163 17.867 20.534 1.00 69.50 285 ARG A N 1
ATOM 2146 C CA . ARG A 1 285 ? -1.987 19.022 21.442 1.00 69.50 285 ARG A CA 1
ATOM 2147 C C . ARG A 1 285 ? -1.122 20.121 20.822 1.00 69.50 285 ARG A C 1
ATOM 2149 O O . ARG A 1 285 ? 0.046 19.898 20.536 1.00 69.50 285 ARG A O 1
ATOM 2156 N N . LYS A 1 286 ? -1.670 21.339 20.708 1.00 57.84 286 LYS A N 1
ATOM 2157 C CA . LYS A 1 286 ? -0.983 22.522 20.140 1.00 57.84 286 LYS A CA 1
ATOM 2158 C C . LYS A 1 286 ? 0.148 23.111 21.007 1.00 57.84 286 LYS A C 1
ATOM 2160 O O . LYS A 1 286 ? 0.777 24.066 20.559 1.00 57.84 286 LYS A O 1
ATOM 2165 N N . GLN A 1 287 ? 0.354 22.610 22.231 1.00 52.72 287 GLN A N 1
ATOM 2166 C CA . GLN A 1 287 ? 1.447 22.970 23.150 1.00 52.72 287 GLN A CA 1
ATOM 2167 C C . GLN A 1 287 ? 1.706 21.835 24.163 1.00 52.72 287 GLN A C 1
ATOM 2169 O O . GLN A 1 287 ? 0.764 21.177 24.616 1.00 52.72 287 GLN A O 1
ATOM 2174 N N . PHE A 1 288 ? 2.962 21.671 24.594 1.00 49.66 288 PHE A N 1
ATOM 2175 C CA . PHE A 1 288 ? 3.349 20.898 25.784 1.00 49.66 288 PHE A CA 1
ATOM 2176 C C . PHE A 1 288 ? 3.826 21.853 26.898 1.00 49.66 288 PHE A C 1
ATOM 2178 O O . PHE A 1 288 ? 4.804 22.564 26.678 1.00 49.66 288 PHE A O 1
ATOM 2185 N N . PRO A 1 289 ? 3.217 21.870 28.103 1.00 42.81 289 PRO A N 1
ATOM 2186 C CA . PRO A 1 289 ? 3.513 22.904 29.108 1.00 42.81 289 PRO A CA 1
ATOM 2187 C C . PRO A 1 289 ? 4.927 22.922 29.722 1.00 42.81 289 PRO A C 1
ATOM 2189 O O . PRO A 1 289 ? 5.260 23.886 30.403 1.00 42.81 289 PRO A O 1
ATOM 2192 N N . THR A 1 290 ? 5.732 21.861 29.577 1.00 45.91 290 THR A N 1
ATOM 2193 C CA . THR A 1 290 ? 6.948 21.647 30.400 1.00 45.91 290 THR A CA 1
ATOM 2194 C C . THR A 1 290 ? 8.124 20.978 29.666 1.00 45.91 290 THR A C 1
ATOM 2196 O O . THR A 1 290 ? 8.958 20.325 30.295 1.00 45.91 290 THR A O 1
ATOM 2199 N N . ALA A 1 291 ? 8.223 21.118 28.340 1.00 44.53 291 ALA A N 1
ATOM 2200 C CA . ALA A 1 291 ? 9.325 20.554 27.554 1.00 44.53 291 ALA A CA 1
ATOM 2201 C C . ALA A 1 291 ? 9.937 21.605 26.613 1.00 44.53 291 ALA A C 1
ATOM 2203 O O . ALA A 1 291 ? 9.320 21.999 25.629 1.00 44.53 291 ALA A O 1
ATOM 2204 N N . VAL A 1 292 ? 11.170 22.031 26.913 1.00 40.81 292 VAL A N 1
ATOM 2205 C CA . VAL A 1 292 ? 11.865 23.159 26.252 1.00 40.81 292 VAL A CA 1
ATOM 2206 C C . VAL A 1 292 ? 12.083 22.945 24.743 1.00 40.81 292 VAL A C 1
ATOM 2208 O O . VAL A 1 292 ? 12.120 23.916 23.997 1.00 40.81 292 VAL A O 1
ATOM 2211 N N . ASN A 1 293 ? 12.133 21.688 24.285 1.00 41.94 293 ASN A N 1
ATOM 2212 C CA . ASN A 1 293 ? 12.316 21.319 22.873 1.00 41.94 293 ASN A CA 1
ATOM 2213 C C . ASN A 1 293 ? 11.050 20.723 22.218 1.00 41.94 293 ASN A C 1
ATOM 2215 O O . ASN A 1 293 ? 11.144 20.093 21.167 1.00 41.94 293 ASN A O 1
ATOM 2219 N N . ALA A 1 294 ? 9.864 20.874 22.821 1.00 45.56 294 ALA A N 1
ATOM 2220 C CA . ALA A 1 294 ? 8.619 20.343 22.258 1.00 45.56 294 ALA A CA 1
ATOM 2221 C C . ALA A 1 294 ? 8.071 21.224 21.120 1.00 45.56 294 ALA A C 1
ATOM 2223 O O . ALA A 1 294 ? 7.054 21.904 21.267 1.00 45.56 294 ALA A O 1
ATOM 2224 N N . LEU A 1 295 ? 8.745 21.171 19.967 1.00 51.34 295 LEU A N 1
ATOM 2225 C CA . LEU A 1 295 ? 8.161 21.561 18.685 1.00 51.34 295 LEU A CA 1
ATOM 2226 C C . LEU A 1 295 ? 6.836 20.813 18.480 1.00 51.34 295 LEU A C 1
ATOM 2228 O O . LEU A 1 295 ? 6.731 19.619 18.770 1.00 51.34 295 LEU A O 1
ATOM 2232 N N . ASN A 1 296 ? 5.820 21.517 17.981 1.00 52.88 296 ASN A N 1
ATOM 2233 C CA . ASN A 1 296 ? 4.515 20.915 17.733 1.00 52.88 296 ASN A CA 1
ATOM 2234 C C . ASN A 1 296 ? 4.640 19.803 16.691 1.00 52.88 296 ASN A C 1
ATOM 2236 O O . ASN A 1 296 ? 5.064 20.045 15.564 1.00 52.88 296 ASN A O 1
ATOM 2240 N N . ALA A 1 297 ? 4.216 18.594 17.056 1.00 62.81 297 ALA A N 1
ATOM 2241 C CA . ALA A 1 297 ? 4.334 17.402 16.219 1.00 62.81 297 ALA A CA 1
ATOM 2242 C C . ALA A 1 297 ? 3.369 17.380 15.013 1.00 62.81 297 ALA A C 1
ATOM 2244 O O . ALA A 1 297 ? 3.156 16.316 14.437 1.00 62.81 297 ALA A O 1
ATOM 2245 N N . PHE A 1 298 ? 2.750 18.516 14.663 1.00 75.06 298 PHE A N 1
ATOM 2246 C CA . PHE A 1 298 ? 1.828 18.681 13.539 1.00 75.06 298 PHE A CA 1
ATOM 2247 C C . PHE A 1 298 ? 1.598 20.162 13.176 1.00 75.06 298 PHE A C 1
ATOM 2249 O O . PHE A 1 298 ? 1.735 21.050 14.023 1.00 75.06 298 PHE A O 1
ATOM 2256 N N . THR A 1 299 ? 1.173 20.433 11.937 1.00 84.38 299 THR A N 1
ATOM 2257 C CA . THR A 1 299 ? 0.756 21.771 11.475 1.00 84.38 299 THR A CA 1
ATOM 2258 C C . THR A 1 299 ? -0.736 22.050 11.682 1.00 84.38 299 THR A C 1
ATOM 2260 O O . THR A 1 299 ? -1.566 21.144 11.770 1.00 84.38 299 THR A O 1
ATOM 2263 N N . SER A 1 300 ? -1.113 23.336 11.740 1.00 85.38 300 SER A N 1
ATOM 2264 C CA . SER A 1 300 ? -2.511 23.768 11.923 1.00 85.38 300 SER A CA 1
ATOM 2265 C C . SER A 1 300 ? -3.465 23.189 10.869 1.00 85.38 300 SER A C 1
ATOM 2267 O O . SER A 1 300 ? -4.573 22.791 11.205 1.00 85.38 300 SER A O 1
ATOM 2269 N N . SER A 1 301 ? -3.027 23.073 9.614 1.00 90.25 301 SER A N 1
ATOM 2270 C CA . SER A 1 301 ? -3.798 22.453 8.529 1.00 90.25 301 SER A CA 1
ATOM 2271 C C . SER A 1 301 ? -4.086 20.968 8.783 1.00 90.25 301 SER A C 1
ATOM 2273 O O . SER A 1 301 ? -5.214 20.526 8.574 1.00 90.25 301 SER A O 1
ATOM 2275 N N . VAL A 1 302 ? -3.104 20.207 9.278 1.00 90.31 302 VAL A N 1
ATOM 2276 C CA . VAL A 1 302 ? -3.276 18.792 9.655 1.00 90.31 302 VAL A CA 1
ATOM 2277 C C . VAL A 1 302 ? -4.185 18.653 10.879 1.00 90.31 302 VAL A C 1
ATOM 2279 O O . VAL A 1 302 ? -5.067 17.795 10.893 1.00 90.31 302 VAL A O 1
ATOM 2282 N N . HIS A 1 303 ? -4.059 19.542 11.866 1.00 88.62 303 HIS A N 1
ATOM 2283 C CA . HIS A 1 303 ? -4.970 19.606 13.014 1.00 88.62 303 HIS A CA 1
ATOM 2284 C C . HIS A 1 303 ? -6.425 19.880 12.601 1.00 88.62 303 HIS A C 1
ATOM 2286 O O . HIS A 1 303 ? -7.353 19.242 13.095 1.00 88.62 303 HIS A O 1
ATOM 2292 N N . ASP A 1 304 ? -6.647 20.805 11.670 1.00 91.62 304 ASP A N 1
ATOM 2293 C CA . ASP A 1 304 ? -7.995 21.185 11.243 1.00 91.62 304 ASP A CA 1
ATOM 2294 C C . ASP A 1 304 ? -8.611 20.153 10.271 1.00 91.62 304 ASP A C 1
ATOM 2296 O O . ASP A 1 304 ? -9.830 20.125 10.078 1.00 91.62 304 ASP A O 1
ATOM 2300 N N . LEU A 1 305 ? -7.794 19.257 9.700 1.00 94.50 305 LEU A N 1
ATOM 2301 C CA . LEU A 1 305 ? -8.244 18.004 9.082 1.00 94.50 305 LEU A CA 1
ATOM 2302 C C . LEU A 1 305 ? -8.569 16.931 10.133 1.00 94.50 305 LEU A C 1
ATOM 2304 O O . LEU A 1 305 ? -9.600 16.271 10.004 1.00 94.50 305 LEU A O 1
ATOM 2308 N N . TRP A 1 306 ? -7.764 16.795 11.196 1.00 93.62 306 TRP A N 1
ATOM 2309 C CA . TRP A 1 306 ? -8.076 15.902 12.320 1.00 93.62 306 TRP A CA 1
ATOM 2310 C C . TRP A 1 306 ? -9.437 16.233 12.945 1.00 93.62 306 TRP A C 1
ATOM 2312 O O . TRP A 1 306 ? -10.249 15.329 13.116 1.00 93.62 306 TRP A O 1
ATOM 2322 N N . LEU A 1 307 ? -9.732 17.509 13.222 1.00 94.06 307 LEU A N 1
ATOM 2323 C CA . LEU A 1 307 ? -11.025 17.901 13.800 1.00 94.06 307 LEU A CA 1
ATOM 2324 C C . LEU A 1 307 ? -12.212 17.449 12.932 1.00 94.06 307 LEU A C 1
ATOM 2326 O O . LEU A 1 307 ? -13.200 16.943 13.456 1.00 94.06 307 LEU A O 1
ATOM 2330 N N . LYS A 1 308 ? -12.099 17.560 11.601 1.00 97.12 308 LYS A N 1
ATOM 2331 C CA . LYS A 1 308 ? -13.131 17.083 10.661 1.00 97.12 308 LYS A CA 1
ATOM 2332 C C . LYS A 1 308 ? -13.264 15.559 10.691 1.00 97.12 308 LYS A C 1
ATOM 2334 O O . LYS A 1 308 ? -14.382 15.045 10.652 1.00 97.12 308 LYS A O 1
ATOM 2339 N N . ALA A 1 309 ? -12.144 14.839 10.781 1.00 96.50 309 ALA A N 1
ATOM 2340 C CA . ALA A 1 309 ? -12.140 13.385 10.924 1.00 96.50 309 ALA A CA 1
ATOM 2341 C C . ALA A 1 309 ? -12.800 12.949 12.243 1.00 96.50 309 ALA A C 1
ATOM 2343 O O . ALA A 1 309 ? -13.658 12.072 12.223 1.00 96.50 309 ALA A O 1
ATOM 2344 N N . GLN A 1 310 ? -12.491 13.614 13.361 1.00 96.31 310 GLN A N 1
ATOM 2345 C CA . GLN A 1 310 ? -13.134 13.387 14.656 1.00 96.31 310 GLN A CA 1
ATOM 2346 C C . GLN A 1 310 ? -14.655 13.596 14.582 1.00 96.31 310 GLN A C 1
ATOM 2348 O O . GLN A 1 310 ? -15.400 12.674 14.902 1.00 96.31 310 GLN A O 1
ATOM 2353 N N . THR A 1 311 ? -15.126 14.737 14.062 1.00 98.00 311 THR A N 1
ATOM 2354 C CA . THR A 1 311 ? -16.569 14.992 13.868 1.00 98.00 311 THR A CA 1
ATOM 2355 C C . THR A 1 311 ? -17.234 13.937 12.969 1.00 98.00 311 THR A C 1
ATOM 2357 O O . THR A 1 311 ? -18.397 13.581 13.165 1.00 98.00 311 THR A O 1
ATOM 2360 N N . THR A 1 312 ? -16.500 13.387 11.996 1.00 97.75 312 THR A N 1
ATOM 2361 C CA . THR A 1 312 ? -16.995 12.314 11.119 1.00 97.75 312 THR A CA 1
ATOM 2362 C C . THR A 1 312 ? -17.109 10.980 11.867 1.00 97.75 312 THR A C 1
ATOM 2364 O O . THR A 1 312 ? -18.138 10.321 11.771 1.00 97.75 312 THR A O 1
ATOM 2367 N N . LEU A 1 313 ? -16.112 10.600 12.673 1.00 97.62 313 LEU A N 1
ATOM 2368 C CA . LEU A 1 313 ? -16.169 9.400 13.521 1.00 97.62 313 LEU A CA 1
ATOM 2369 C C . LEU A 1 313 ? -17.320 9.480 14.541 1.00 97.62 313 LEU A C 1
ATOM 2371 O O . LEU A 1 313 ? -18.070 8.519 14.709 1.00 97.62 313 LEU A O 1
ATOM 2375 N N . GLU A 1 314 ? -17.491 10.641 15.174 1.00 97.88 314 GLU A N 1
ATOM 2376 C CA . GLU A 1 314 ? -18.539 10.894 16.170 1.00 97.88 314 GLU A CA 1
ATOM 2377 C C . GLU A 1 314 ? -19.945 10.877 15.546 1.00 97.88 314 GLU A C 1
ATOM 2379 O O . GLU A 1 314 ? -20.858 10.253 16.088 1.00 97.88 314 GLU A O 1
ATOM 2384 N N . SER A 1 315 ? -20.127 11.467 14.357 1.00 97.94 315 SER A N 1
ATOM 2385 C CA . SER A 1 315 ? -21.411 11.412 13.627 1.00 97.94 315 SER A CA 1
ATOM 2386 C C . SER A 1 315 ? -21.765 10.018 13.086 1.00 97.94 315 SER A C 1
ATOM 2388 O O . SER A 1 315 ? -22.946 9.714 12.920 1.00 97.94 315 SER A O 1
ATOM 2390 N N . LEU A 1 316 ? -20.772 9.143 12.889 1.00 97.69 316 LEU A N 1
ATOM 2391 C CA . LEU A 1 316 ? -20.961 7.715 12.592 1.00 97.69 316 LEU A CA 1
ATOM 2392 C C . LEU A 1 316 ? -21.166 6.857 13.862 1.00 97.69 316 LEU A C 1
ATOM 2394 O O . LEU A 1 316 ? -21.312 5.636 13.776 1.00 97.69 316 LEU A O 1
ATOM 2398 N N . GLY A 1 317 ? -21.240 7.488 15.039 1.00 97.62 317 GLY A N 1
ATOM 2399 C CA . GLY A 1 317 ? -21.618 6.855 16.301 1.00 97.62 317 GLY A CA 1
ATOM 2400 C C . GLY A 1 317 ? -20.471 6.215 17.083 1.00 97.62 317 GLY A C 1
ATOM 2401 O O . GLY A 1 317 ? -20.750 5.376 17.942 1.00 97.62 317 GLY A O 1
ATOM 2402 N N . ALA A 1 318 ? -19.217 6.577 16.801 1.00 98.19 318 ALA A N 1
ATOM 2403 C CA . ALA A 1 318 ? -18.076 6.248 17.655 1.00 98.19 318 ALA A CA 1
ATOM 2404 C C . ALA A 1 318 ? -17.868 7.308 18.755 1.00 98.19 318 ALA A C 1
ATOM 2406 O O . ALA A 1 318 ? -18.268 8.461 18.609 1.00 98.19 318 ALA A O 1
ATOM 2407 N N . THR A 1 319 ? -17.179 6.939 19.835 1.00 98.12 319 THR A N 1
ATOM 2408 C CA . THR A 1 319 ? -16.755 7.863 20.900 1.00 98.12 319 THR A CA 1
ATOM 2409 C C . THR A 1 319 ? -15.249 8.077 20.802 1.00 98.12 319 THR A C 1
ATOM 2411 O O . THR A 1 319 ? -14.494 7.114 20.942 1.00 98.12 319 THR A O 1
ATOM 2414 N N . VAL A 1 320 ? -14.796 9.317 20.584 1.00 96.62 320 VAL A N 1
ATOM 2415 C CA . VAL A 1 320 ? -13.363 9.646 20.484 1.00 96.62 320 VAL A CA 1
ATOM 2416 C C . VAL A 1 320 ? -12.824 10.139 21.832 1.00 96.62 320 VAL A C 1
ATOM 2418 O O . VAL A 1 320 ? -13.322 11.109 22.397 1.00 96.62 320 VAL A O 1
ATOM 2421 N N . ILE A 1 321 ? -11.802 9.461 22.363 1.00 94.75 321 ILE A N 1
ATOM 2422 C CA . ILE A 1 321 ? -11.293 9.629 23.734 1.00 94.75 321 ILE A CA 1
ATOM 2423 C C . ILE A 1 321 ? -9.798 10.006 23.701 1.00 94.75 321 ILE A C 1
ATOM 2425 O O . ILE A 1 321 ? -8.948 9.140 23.466 1.00 94.75 321 ILE A O 1
ATOM 2429 N N . PRO A 1 322 ? -9.433 11.281 23.936 1.00 90.00 322 PRO A N 1
ATOM 2430 C CA . PRO A 1 322 ? -8.035 11.711 23.952 1.00 90.00 322 PRO A CA 1
ATOM 2431 C C . PRO A 1 322 ? -7.241 11.104 25.120 1.00 90.00 322 PRO A C 1
ATOM 2433 O O . PRO A 1 322 ? -7.597 11.289 26.282 1.00 90.00 322 PRO A O 1
ATOM 2436 N N . TRP A 1 323 ? -6.133 10.427 24.815 1.00 83.25 323 TRP A N 1
ATOM 2437 C CA . TRP A 1 323 ? -5.252 9.767 25.785 1.00 83.25 323 TRP A CA 1
ATOM 2438 C C . TRP A 1 323 ? -4.058 10.661 26.177 1.00 83.25 323 TRP A C 1
ATOM 2440 O O . TRP A 1 323 ? -3.181 10.920 25.341 1.00 83.25 323 TRP A O 1
ATOM 2450 N N . PRO A 1 324 ? -3.979 11.157 27.427 1.00 68.81 324 PRO A N 1
ATOM 2451 C CA . PRO A 1 324 ? -2.837 11.925 27.906 1.00 68.81 324 PRO A CA 1
ATOM 2452 C C . PRO A 1 324 ? -1.680 10.986 28.282 1.00 68.81 324 PRO A C 1
ATOM 2454 O O . PRO A 1 324 ? -1.588 10.530 29.417 1.00 68.81 324 PRO A O 1
ATOM 2457 N N . GLU A 1 325 ? -0.774 10.718 27.338 1.00 61.81 325 GLU A N 1
ATOM 2458 C CA . GLU A 1 325 ? 0.406 9.874 27.580 1.00 61.81 325 GLU A CA 1
ATOM 2459 C C . GLU A 1 325 ? 1.211 10.312 28.816 1.00 61.81 325 GLU A C 1
ATOM 2461 O O . GLU A 1 325 ? 1.837 11.377 28.840 1.00 61.81 325 GLU A O 1
ATOM 2466 N N . HIS A 1 326 ? 1.274 9.438 29.822 1.00 49.72 326 HIS A N 1
ATOM 2467 C CA . HIS A 1 326 ? 2.326 9.489 30.831 1.00 49.72 326 HIS A CA 1
ATOM 2468 C C . HIS A 1 326 ? 3.634 8.948 30.225 1.00 49.72 326 HIS A C 1
ATOM 2470 O O . HIS A 1 326 ? 3.610 8.006 29.427 1.00 49.72 326 HIS A O 1
ATOM 2476 N N . ARG A 1 327 ? 4.775 9.546 30.612 1.00 42.47 327 ARG A N 1
ATOM 2477 C CA . ARG A 1 327 ? 6.090 9.478 29.923 1.00 42.47 327 ARG A CA 1
ATOM 2478 C C . ARG A 1 327 ? 6.643 8.084 29.578 1.00 42.47 327 ARG A C 1
ATOM 2480 O O . ARG A 1 327 ? 7.560 8.022 28.767 1.00 42.47 327 ARG A O 1
ATOM 2487 N N . HIS A 1 328 ? 6.123 7.010 30.160 1.00 40.94 328 HIS A N 1
ATOM 2488 C CA . HIS A 1 328 ? 6.622 5.641 29.981 1.00 40.94 328 HIS A CA 1
ATOM 2489 C C . HIS A 1 328 ? 5.785 4.783 29.017 1.00 40.94 328 HIS A C 1
ATOM 2491 O O . HIS A 1 328 ? 6.199 3.681 28.692 1.00 40.94 328 HIS A O 1
ATOM 2497 N N . SER A 1 329 ? 4.623 5.264 28.555 1.00 41.47 329 SER A N 1
ATOM 2498 C CA . SER A 1 329 ? 3.656 4.426 27.819 1.00 41.47 329 SER A CA 1
ATOM 2499 C C . SER 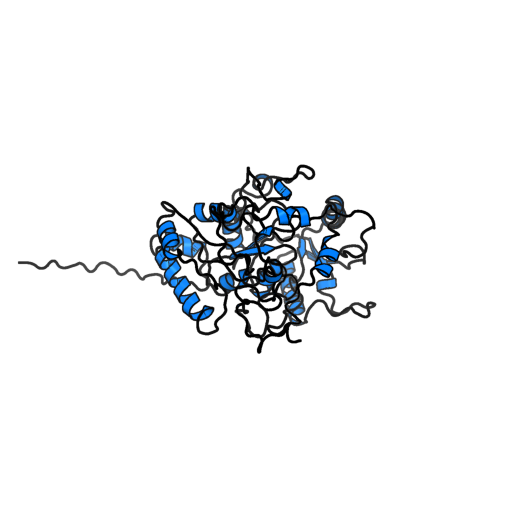A 1 329 ? 4.004 4.155 26.347 1.00 41.47 329 SER A C 1
ATOM 2501 O O . SER A 1 329 ? 3.692 3.083 25.849 1.00 41.47 329 SER A O 1
ATOM 2503 N N . LEU A 1 330 ? 4.645 5.097 25.639 1.00 42.53 330 LEU A N 1
ATOM 2504 C CA . LEU A 1 330 ? 4.961 4.977 24.201 1.00 42.53 330 LEU A CA 1
ATOM 2505 C C . LEU A 1 330 ? 6.315 5.626 23.829 1.00 42.53 330 LEU A C 1
ATOM 2507 O O . LEU A 1 330 ? 6.434 6.252 22.770 1.00 42.53 330 LEU A O 1
ATOM 2511 N N . ASN A 1 331 ? 7.322 5.519 24.706 1.00 36.72 331 ASN A N 1
ATOM 2512 C CA . ASN A 1 331 ? 8.672 6.065 24.503 1.00 36.72 331 ASN A CA 1
ATOM 2513 C C . ASN A 1 331 ? 9.741 4.964 24.568 1.00 36.72 331 ASN A C 1
ATOM 2515 O O . ASN A 1 331 ? 9.958 4.378 25.626 1.00 36.72 331 ASN A O 1
ATOM 2519 N N . ALA A 1 332 ? 10.504 4.780 23.486 1.00 37.72 332 ALA A N 1
ATOM 2520 C CA . ALA A 1 332 ? 11.651 3.860 23.405 1.00 37.72 332 ALA A CA 1
ATOM 2521 C C . ALA A 1 332 ? 12.905 4.347 24.181 1.00 37.72 332 ALA A C 1
ATOM 2523 O O . ALA A 1 332 ? 14.034 4.029 23.827 1.00 37.72 332 ALA A O 1
ATOM 2524 N N . HIS A 1 333 ? 12.714 5.164 25.222 1.00 32.00 333 HIS A N 1
ATOM 2525 C CA . HIS A 1 333 ? 13.776 5.834 25.990 1.00 32.00 333 HIS A CA 1
ATOM 2526 C C . HIS A 1 333 ? 13.674 5.594 27.508 1.00 32.00 333 HIS A C 1
ATOM 2528 O O . HIS A 1 333 ? 14.363 6.241 28.291 1.00 32.00 333 HIS A O 1
ATOM 2534 N N . SER A 1 334 ? 12.820 4.663 27.942 1.00 33.25 334 SER A N 1
ATOM 2535 C CA . SER A 1 334 ? 12.904 4.056 29.277 1.00 33.25 334 SER A CA 1
ATOM 2536 C C . SER A 1 334 ? 12.706 2.544 29.167 1.00 33.25 334 SER A C 1
ATOM 2538 O O . SER A 1 334 ? 11.739 1.992 29.691 1.00 33.25 334 SER A O 1
ATOM 2540 N N . MET A 1 335 ? 13.595 1.903 28.409 1.00 38.25 335 MET A N 1
ATOM 2541 C CA . MET A 1 335 ? 13.733 0.450 28.353 1.00 38.25 335 MET A CA 1
ATOM 2542 C C . MET A 1 335 ? 14.966 0.047 29.158 1.00 38.25 335 MET A C 1
ATOM 2544 O O . MET A 1 335 ? 15.973 0.750 29.130 1.00 38.25 335 MET A O 1
ATOM 2548 N N . ASP A 1 336 ? 14.833 -1.038 29.916 1.00 34.19 336 ASP A N 1
ATOM 2549 C CA . ASP A 1 336 ? 15.830 -1.472 30.895 1.00 34.19 336 ASP A CA 1
ATOM 2550 C C . ASP A 1 336 ? 17.130 -1.930 30.216 1.00 34.19 336 ASP A C 1
ATOM 2552 O O . ASP A 1 336 ? 17.113 -2.446 29.091 1.00 34.19 336 ASP A O 1
ATOM 2556 N N . GLU A 1 337 ? 18.262 -1.742 30.889 1.00 36.41 337 GLU A N 1
ATOM 2557 C CA . GLU A 1 337 ? 19.552 -2.174 30.354 1.00 36.41 337 GLU A CA 1
ATOM 2558 C C . GLU A 1 337 ? 19.667 -3.714 30.370 1.00 36.41 337 GLU A C 1
ATOM 2560 O O . GLU A 1 337 ? 18.994 -4.418 31.120 1.00 36.41 337 GLU A O 1
ATOM 2565 N N . HIS A 1 338 ? 20.558 -4.253 29.531 1.00 33.59 338 HIS A N 1
ATOM 2566 C CA . HIS A 1 338 ? 20.868 -5.688 29.413 1.00 33.59 338 HIS A CA 1
ATOM 2567 C C . HIS A 1 338 ? 19.822 -6.594 28.725 1.00 33.59 338 HIS A C 1
ATOM 2569 O O . HIS A 1 338 ? 19.298 -7.541 29.316 1.00 33.59 338 HIS A O 1
ATOM 2575 N N . ARG A 1 339 ? 19.702 -6.455 27.396 1.00 38.09 339 ARG A N 1
ATOM 2576 C CA . ARG A 1 339 ? 19.779 -7.602 26.460 1.00 38.09 339 ARG A CA 1
ATOM 2577 C C . ARG A 1 339 ? 20.073 -7.131 25.036 1.00 38.09 339 ARG A C 1
ATOM 2579 O O . ARG A 1 339 ? 19.199 -6.618 24.352 1.00 38.09 339 ARG A O 1
ATOM 2586 N N . THR A 1 340 ? 21.304 -7.344 24.580 1.00 35.06 340 THR A N 1
ATOM 2587 C CA . THR A 1 340 ? 21.642 -7.270 23.155 1.00 35.06 340 THR A CA 1
ATOM 2588 C C . THR A 1 340 ? 20.996 -8.438 22.415 1.00 35.06 340 THR A C 1
ATOM 2590 O O . THR A 1 340 ? 21.174 -9.591 22.820 1.00 35.06 340 THR A O 1
ATOM 2593 N N . MET A 1 341 ? 20.299 -8.158 21.312 1.00 36.25 341 MET A N 1
ATOM 2594 C CA . MET A 1 341 ? 20.053 -9.176 20.287 1.00 36.25 341 MET A CA 1
ATOM 2595 C C . MET A 1 341 ? 21.402 -9.697 19.747 1.00 36.25 341 MET A C 1
ATOM 2597 O O . MET A 1 341 ? 22.386 -8.951 19.779 1.00 36.25 341 MET A O 1
ATOM 2601 N N . PRO A 1 342 ? 21.485 -10.949 19.257 1.00 37.62 342 PRO A N 1
ATOM 2602 C CA . PRO A 1 342 ? 22.615 -11.391 18.438 1.00 37.62 342 PRO A CA 1
ATOM 2603 C C . PRO A 1 342 ? 22.764 -10.491 17.203 1.00 37.62 342 PRO A C 1
ATOM 2605 O O . PRO A 1 342 ? 21.762 -9.970 16.723 1.00 37.62 342 PRO A O 1
ATOM 2608 N N . ASP A 1 343 ? 23.978 -10.324 16.674 1.00 38.38 343 ASP A N 1
ATOM 2609 C CA . ASP A 1 343 ? 24.244 -9.385 15.574 1.00 38.38 343 ASP A CA 1
ATOM 2610 C C . ASP A 1 343 ? 23.383 -9.661 14.324 1.00 38.38 343 ASP A C 1
ATOM 2612 O O . ASP A 1 343 ? 23.681 -10.556 13.529 1.00 38.38 343 ASP A O 1
ATOM 2616 N N . ASP A 1 344 ? 22.345 -8.843 14.102 1.00 42.94 344 ASP A N 1
ATOM 2617 C CA . ASP A 1 344 ? 21.410 -8.964 12.967 1.00 42.94 344 ASP A CA 1
ATOM 2618 C C . ASP A 1 344 ? 22.121 -8.927 11.596 1.00 42.94 344 ASP A C 1
ATOM 2620 O O . ASP A 1 344 ? 21.645 -9.496 10.608 1.00 42.94 344 ASP A O 1
ATOM 2624 N N . HIS A 1 345 ? 23.322 -8.339 11.548 1.00 42.78 345 HIS A N 1
ATOM 2625 C CA . HIS A 1 345 ? 24.229 -8.337 10.398 1.00 42.78 345 HIS A CA 1
ATOM 2626 C C . HIS A 1 345 ? 24.563 -9.745 9.861 1.00 42.78 345 HIS A C 1
ATOM 2628 O O . HIS A 1 345 ? 24.877 -9.883 8.677 1.00 42.78 345 HIS A O 1
ATOM 2634 N N . TYR A 1 346 ? 24.459 -10.802 10.678 1.00 37.66 346 TYR A N 1
ATOM 2635 C CA . TYR A 1 346 ? 24.799 -12.177 10.280 1.00 37.66 346 TYR A CA 1
ATOM 2636 C C . TYR A 1 346 ? 23.918 -12.728 9.138 1.00 37.66 346 TYR A C 1
ATOM 2638 O O . TYR A 1 346 ? 24.318 -13.660 8.435 1.00 37.66 346 TYR A O 1
ATOM 2646 N N . TRP A 1 347 ? 22.731 -12.147 8.919 1.00 44.53 347 TRP A N 1
ATOM 2647 C CA . TRP A 1 347 ? 21.821 -12.536 7.834 1.00 44.53 347 TRP A CA 1
ATOM 2648 C C . TRP A 1 347 ? 22.060 -11.782 6.524 1.00 44.53 347 TRP A C 1
ATOM 2650 O O . TRP A 1 347 ? 21.789 -12.341 5.463 1.00 44.53 347 TRP A O 1
ATOM 2660 N N . MET A 1 348 ? 22.642 -10.578 6.567 1.00 44.28 348 MET A N 1
ATOM 2661 C CA . MET A 1 348 ? 23.031 -9.841 5.356 1.00 44.28 348 MET A CA 1
ATOM 2662 C C . MET A 1 348 ? 24.050 -10.645 4.534 1.00 44.28 348 MET A C 1
ATOM 2664 O O . MET A 1 348 ? 23.894 -10.787 3.327 1.00 44.28 348 MET A O 1
ATOM 2668 N N . GLY A 1 349 ? 25.009 -11.313 5.188 1.00 44.53 349 GLY A N 1
ATOM 2669 C CA . GLY A 1 349 ? 25.947 -12.243 4.536 1.00 44.53 349 GLY A CA 1
ATOM 2670 C C . GLY A 1 349 ? 25.315 -13.501 3.907 1.00 44.53 349 GLY A C 1
ATOM 2671 O O . GLY A 1 349 ? 26.031 -14.310 3.323 1.00 44.53 349 GLY A O 1
ATOM 2672 N N . ARG A 1 350 ? 23.991 -13.685 4.022 1.00 46.78 350 ARG A N 1
ATOM 2673 C CA . ARG A 1 350 ? 23.200 -14.740 3.361 1.00 46.78 350 ARG A CA 1
ATOM 2674 C C . ARG A 1 350 ? 22.155 -14.185 2.384 1.00 46.78 350 ARG A C 1
ATOM 2676 O O . ARG A 1 350 ? 21.310 -14.948 1.918 1.00 46.78 350 ARG A O 1
ATOM 2683 N N . PHE A 1 351 ? 22.190 -12.883 2.097 1.00 48.72 351 PHE A N 1
ATOM 2684 C CA . PHE A 1 351 ? 21.412 -12.273 1.025 1.00 48.72 351 PHE A CA 1
ATOM 2685 C C . PHE A 1 351 ? 22.290 -12.102 -0.240 1.00 48.72 351 PHE A C 1
ATOM 2687 O O . PHE A 1 351 ? 23.504 -11.935 -0.107 1.00 48.72 351 PHE A O 1
ATOM 2694 N N . PRO A 1 352 ? 21.723 -12.139 -1.460 1.00 51.56 352 PRO A N 1
ATOM 2695 C CA . PRO A 1 352 ? 20.436 -12.760 -1.769 1.00 51.56 352 PRO A CA 1
ATOM 2696 C C . PRO A 1 352 ? 20.384 -14.235 -1.322 1.00 51.56 352 PRO A C 1
ATOM 2698 O O . PRO A 1 352 ? 21.415 -14.910 -1.309 1.00 51.56 352 PRO A O 1
ATOM 2701 N N . PRO A 1 353 ? 19.197 -14.761 -0.948 1.00 50.84 353 PRO A N 1
ATOM 2702 C CA . PRO A 1 353 ? 18.981 -16.208 -0.918 1.00 50.84 353 PRO A CA 1
ATOM 2703 C C . PRO A 1 353 ? 19.255 -16.782 -2.321 1.00 50.84 353 PRO A C 1
ATOM 2705 O O . PRO A 1 353 ? 19.297 -16.004 -3.273 1.00 50.84 353 PRO A O 1
ATOM 2708 N N . PRO A 1 354 ? 19.393 -18.111 -2.501 1.00 52.28 354 PRO A N 1
ATOM 2709 C CA . PRO A 1 354 ? 19.591 -18.709 -3.824 1.00 52.28 354 PRO A CA 1
ATOM 2710 C C . PRO A 1 354 ? 18.509 -18.253 -4.819 1.00 52.28 354 PRO A C 1
ATOM 2712 O O . PRO A 1 354 ? 17.379 -18.736 -4.815 1.00 52.28 354 PRO A O 1
ATOM 2715 N N . ASN A 1 355 ? 18.899 -17.294 -5.655 1.00 57.16 355 ASN A N 1
ATOM 2716 C CA . ASN A 1 355 ? 18.090 -16.482 -6.567 1.00 57.16 355 ASN A CA 1
ATOM 2717 C C . ASN A 1 355 ? 18.223 -16.931 -8.030 1.00 57.16 355 ASN A C 1
ATOM 2719 O O . ASN A 1 355 ? 17.591 -16.352 -8.908 1.00 57.16 355 ASN A O 1
ATOM 2723 N N . GLY A 1 356 ? 19.089 -17.915 -8.288 1.00 60.00 356 GLY A N 1
ATOM 2724 C CA . GLY A 1 356 ? 19.442 -18.410 -9.618 1.00 60.00 356 GLY A CA 1
ATOM 2725 C C . GLY A 1 356 ? 20.454 -17.552 -10.387 1.00 60.00 356 GLY A C 1
ATOM 2726 O O . GLY A 1 356 ? 20.925 -18.000 -11.429 1.00 60.00 356 GLY A O 1
ATOM 2727 N N . ASP A 1 357 ? 20.828 -16.370 -9.890 1.00 68.81 357 ASP A N 1
ATOM 2728 C CA . ASP A 1 357 ? 21.771 -15.474 -10.563 1.00 68.81 357 ASP A CA 1
ATOM 2729 C C . ASP A 1 357 ? 23.209 -15.757 -10.109 1.00 68.81 357 ASP A C 1
ATOM 2731 O O . ASP A 1 357 ? 23.678 -15.297 -9.066 1.00 68.81 357 ASP A O 1
ATOM 2735 N N . THR A 1 358 ? 23.932 -16.527 -10.923 1.00 72.88 358 THR A N 1
ATOM 2736 C CA . THR A 1 358 ? 25.336 -16.890 -10.678 1.00 72.88 358 THR A CA 1
ATOM 2737 C C . THR A 1 358 ? 26.294 -15.697 -10.662 1.00 72.88 358 THR A C 1
ATOM 2739 O O . THR A 1 358 ? 27.429 -15.852 -10.215 1.00 72.88 358 THR A O 1
ATOM 2742 N N . SER A 1 359 ? 25.861 -14.527 -11.137 1.00 73.69 359 SER A N 1
ATOM 2743 C CA . SER A 1 359 ? 26.634 -13.278 -11.114 1.00 73.69 359 SER A CA 1
ATOM 2744 C C . SER A 1 359 ? 26.662 -12.656 -9.712 1.00 73.69 359 SER A C 1
ATOM 2746 O O . SER A 1 359 ? 27.620 -11.973 -9.360 1.00 73.69 359 SER A O 1
ATOM 2748 N N . TYR A 1 360 ? 25.640 -12.938 -8.895 1.00 71.50 360 TYR A N 1
ATOM 2749 C CA . TYR A 1 360 ? 25.429 -12.357 -7.567 1.00 71.50 360 TYR A CA 1
ATOM 2750 C C . TYR A 1 360 ? 25.129 -13.432 -6.502 1.00 71.50 360 TYR A C 1
ATOM 2752 O O . TYR A 1 360 ? 24.034 -13.464 -5.936 1.00 71.50 360 TYR A O 1
ATOM 2760 N N . PRO A 1 361 ? 26.091 -14.325 -6.190 1.00 67.19 361 PRO A N 1
ATOM 2761 C CA . PRO A 1 361 ? 25.863 -15.474 -5.309 1.00 67.19 361 PRO A CA 1
ATOM 2762 C C . PRO A 1 361 ? 25.709 -15.132 -3.813 1.00 67.19 361 PRO A C 1
ATOM 2764 O O . PRO A 1 361 ? 25.367 -16.020 -3.035 1.00 67.19 361 PRO A O 1
ATOM 2767 N N . ASN A 1 362 ? 26.041 -13.906 -3.389 1.00 69.81 362 ASN A N 1
ATOM 2768 C CA . ASN A 1 362 ? 25.899 -13.355 -2.029 1.00 69.81 362 ASN A CA 1
ATOM 2769 C C . ASN A 1 362 ? 26.311 -11.860 -2.029 1.00 69.81 362 ASN A C 1
ATOM 2771 O O . ASN A 1 362 ? 26.869 -11.380 -3.015 1.00 69.81 362 ASN A O 1
ATOM 2775 N N . LEU A 1 363 ? 26.106 -11.126 -0.926 1.00 67.94 363 LEU A N 1
ATOM 2776 C CA . LEU A 1 363 ? 26.508 -9.713 -0.821 1.00 67.94 363 LEU A CA 1
ATOM 2777 C C . LEU A 1 363 ? 28.021 -9.449 -0.965 1.00 67.94 363 LEU A C 1
ATOM 2779 O O . LEU A 1 363 ? 28.381 -8.322 -1.285 1.00 67.94 363 LEU A O 1
ATOM 2783 N N . THR A 1 364 ? 28.926 -10.414 -0.752 1.00 71.56 364 THR A N 1
ATOM 2784 C CA . THR A 1 364 ? 30.379 -10.126 -0.747 1.00 71.56 364 THR A CA 1
ATOM 2785 C C . THR A 1 364 ? 30.983 -9.939 -2.141 1.00 71.56 364 THR A C 1
ATOM 2787 O O . THR A 1 364 ? 32.182 -9.693 -2.237 1.00 71.56 364 THR A O 1
ATOM 2790 N N . VAL A 1 365 ? 30.192 -10.072 -3.214 1.00 75.75 365 VAL A N 1
ATOM 2791 C CA . VAL A 1 365 ? 30.601 -9.669 -4.575 1.00 75.75 365 VAL A CA 1
ATOM 2792 C C . VAL A 1 365 ? 30.171 -8.242 -4.933 1.00 75.75 365 VAL A C 1
ATOM 2794 O O . VAL A 1 365 ? 30.569 -7.739 -5.979 1.00 75.75 365 VAL A O 1
ATOM 2797 N N . ALA A 1 366 ? 29.354 -7.594 -4.096 1.00 75.38 366 ALA A N 1
ATOM 2798 C CA . ALA A 1 366 ? 28.939 -6.213 -4.300 1.00 75.38 366 ALA A CA 1
ATOM 2799 C C . ALA A 1 366 ? 30.007 -5.240 -3.783 1.00 75.38 366 ALA A C 1
ATOM 2801 O O . ALA A 1 366 ? 30.576 -5.438 -2.709 1.00 75.38 366 ALA A O 1
ATOM 2802 N N . ASP A 1 367 ? 30.239 -4.161 -4.530 1.00 76.56 367 ASP A N 1
ATOM 2803 C CA . ASP A 1 367 ? 31.061 -3.039 -4.082 1.00 76.56 367 ASP A CA 1
ATOM 2804 C C . ASP A 1 367 ? 30.360 -2.321 -2.917 1.00 76.56 367 ASP A C 1
ATOM 2806 O O . ASP A 1 367 ? 29.313 -1.695 -3.100 1.00 76.56 367 ASP A O 1
ATOM 2810 N N . ALA A 1 368 ? 30.922 -2.462 -1.713 1.00 72.56 368 ALA A N 1
ATOM 2811 C CA . ALA A 1 368 ? 30.318 -2.011 -0.465 1.00 72.56 368 ALA A CA 1
ATOM 2812 C C . ALA A 1 368 ? 30.146 -0.487 -0.391 1.00 72.56 368 ALA A C 1
ATOM 2814 O O . ALA A 1 368 ? 29.108 -0.025 0.087 1.00 72.56 368 ALA A O 1
ATOM 2815 N N . ASP A 1 369 ? 31.105 0.281 -0.916 1.00 69.25 369 ASP A N 1
ATOM 2816 C CA . ASP A 1 369 ? 31.051 1.750 -0.919 1.00 69.25 369 ASP A CA 1
ATOM 2817 C C . ASP A 1 369 ? 29.950 2.253 -1.872 1.00 69.25 369 ASP A C 1
ATOM 2819 O O . ASP A 1 369 ? 29.338 3.303 -1.660 1.00 69.25 369 ASP A O 1
ATOM 2823 N N . MET A 1 370 ? 29.622 1.445 -2.885 1.00 72.50 370 MET A N 1
ATOM 2824 C CA . MET A 1 370 ? 28.539 1.699 -3.830 1.00 72.50 370 MET A CA 1
ATOM 2825 C C . MET A 1 370 ? 27.175 1.140 -3.389 1.00 72.50 370 MET A C 1
ATOM 2827 O O . MET A 1 370 ? 26.181 1.465 -4.036 1.00 72.50 370 MET A O 1
ATOM 2831 N N . ILE A 1 371 ? 27.059 0.353 -2.305 1.00 70.38 371 ILE A N 1
ATOM 2832 C CA . ILE A 1 371 ? 25.755 -0.178 -1.843 1.00 70.38 371 ILE A CA 1
ATOM 2833 C C . ILE A 1 371 ? 24.791 0.957 -1.460 1.00 70.38 371 ILE A C 1
ATOM 2835 O O . ILE A 1 371 ? 23.600 0.870 -1.768 1.00 70.38 371 ILE A O 1
ATOM 2839 N N . HIS A 1 372 ? 25.285 2.026 -0.832 1.00 68.62 372 HIS A N 1
ATOM 2840 C CA . HIS A 1 372 ? 24.525 3.254 -0.582 1.00 68.62 372 HIS A CA 1
ATOM 2841 C C . HIS A 1 372 ? 25.442 4.479 -0.775 1.00 68.62 372 HIS A C 1
ATOM 2843 O O . HIS A 1 372 ? 25.948 5.028 0.206 1.00 68.62 372 HIS A O 1
ATOM 2849 N N . PRO A 1 373 ? 25.678 4.917 -2.024 1.00 66.69 373 PRO A N 1
ATOM 2850 C CA . PRO A 1 373 ? 26.705 5.906 -2.325 1.00 66.69 373 PRO A CA 1
ATOM 2851 C C . PRO A 1 373 ? 26.301 7.306 -1.843 1.00 66.69 373 PRO A C 1
ATOM 2853 O O . PRO A 1 373 ? 25.115 7.641 -1.758 1.00 66.69 373 PRO A O 1
ATOM 2856 N N . HIS A 1 374 ? 27.297 8.150 -1.564 1.00 63.62 374 HIS A N 1
ATOM 2857 C CA . HIS A 1 374 ? 27.077 9.533 -1.124 1.00 63.62 374 HIS A CA 1
ATOM 2858 C C . HIS A 1 374 ? 26.344 10.379 -2.181 1.00 63.62 374 HIS A C 1
ATOM 2860 O O . HIS A 1 374 ? 25.428 11.125 -1.840 1.00 63.62 374 HIS A O 1
ATOM 2866 N N . ILE A 1 375 ? 26.691 10.205 -3.460 1.00 64.75 375 ILE A N 1
ATOM 2867 C CA . ILE A 1 375 ? 25.999 10.786 -4.621 1.00 64.75 375 ILE A CA 1
ATOM 2868 C C . ILE A 1 375 ? 25.388 9.630 -5.421 1.00 64.75 375 ILE A C 1
ATOM 2870 O O . ILE A 1 375 ? 26.066 8.626 -5.654 1.00 64.75 375 ILE A O 1
ATOM 2874 N N . ALA A 1 376 ? 24.130 9.736 -5.858 1.00 65.88 376 ALA A N 1
ATOM 2875 C CA . ALA A 1 376 ? 23.552 8.698 -6.707 1.00 65.88 376 ALA A CA 1
ATOM 2876 C C . ALA A 1 376 ? 24.118 8.773 -8.143 1.00 65.88 376 ALA A C 1
ATOM 2878 O O . ALA A 1 376 ? 24.302 9.875 -8.658 1.00 65.88 376 ALA A O 1
ATOM 2879 N N . PRO A 1 377 ? 24.325 7.645 -8.858 1.00 65.00 377 PRO A N 1
ATOM 2880 C CA . PRO A 1 377 ? 24.937 7.657 -10.199 1.00 65.00 377 PRO A CA 1
ATOM 2881 C C . PRO A 1 377 ? 24.177 8.430 -11.291 1.00 65.00 377 PRO A C 1
ATOM 2883 O O . PRO A 1 377 ? 24.707 8.608 -12.384 1.00 65.00 377 PRO A O 1
ATOM 2886 N N . MET A 1 378 ? 22.935 8.842 -11.019 1.00 64.12 378 MET A N 1
ATOM 2887 C CA . MET A 1 378 ? 22.064 9.594 -11.931 1.00 64.12 378 MET A CA 1
ATOM 2888 C C . MET A 1 378 ? 21.956 11.090 -11.577 1.00 64.12 378 MET A C 1
ATOM 2890 O O . MET A 1 378 ? 21.205 11.808 -12.239 1.00 64.12 378 MET A O 1
ATOM 2894 N N . ASP A 1 379 ? 22.664 11.554 -10.544 1.00 64.50 379 ASP A N 1
ATOM 2895 C CA . ASP A 1 379 ? 22.601 12.936 -10.063 1.00 64.50 379 ASP A CA 1
ATOM 2896 C C . ASP A 1 379 ? 23.660 13.837 -10.708 1.00 64.50 379 ASP A C 1
ATOM 2898 O O . ASP A 1 379 ? 24.727 13.387 -11.124 1.00 64.50 379 ASP A O 1
ATOM 2902 N N . ASP A 1 380 ? 23.377 15.141 -10.738 1.00 65.44 380 ASP A N 1
ATOM 2903 C CA . ASP A 1 380 ? 24.344 16.184 -11.083 1.00 65.44 380 ASP A CA 1
ATOM 2904 C C . ASP A 1 380 ? 25.001 16.726 -9.791 1.00 65.44 380 ASP A C 1
ATOM 2906 O O . ASP A 1 380 ? 24.315 17.389 -9.000 1.00 65.44 380 ASP A O 1
ATOM 2910 N N . PRO A 1 381 ? 26.313 16.497 -9.558 1.00 62.66 381 PRO A N 1
ATOM 2911 C CA . PRO A 1 381 ? 27.018 16.979 -8.364 1.00 62.66 381 PRO A CA 1
ATOM 2912 C C . PRO A 1 381 ? 27.090 18.508 -8.240 1.00 62.66 381 PRO A C 1
ATOM 2914 O O . PRO A 1 381 ? 27.443 19.022 -7.183 1.00 62.66 381 PRO A O 1
ATOM 2917 N N . THR A 1 382 ? 26.783 19.257 -9.304 1.00 63.09 382 THR A N 1
ATOM 2918 C CA . THR A 1 382 ? 26.704 20.727 -9.256 1.00 63.09 382 THR A CA 1
ATOM 2919 C C . THR A 1 382 ? 25.347 21.231 -8.762 1.00 63.09 382 THR A C 1
ATOM 2921 O O . THR A 1 382 ? 25.228 22.396 -8.384 1.00 63.09 382 THR A O 1
ATOM 2924 N N . MET A 1 383 ? 24.338 20.352 -8.731 1.00 61.22 383 MET A N 1
ATOM 2925 C CA . MET A 1 383 ? 22.964 20.656 -8.328 1.00 61.22 383 MET A CA 1
ATOM 2926 C C . MET A 1 383 ? 22.587 20.065 -6.963 1.00 61.22 383 MET A C 1
ATOM 2928 O O . MET A 1 383 ? 21.637 20.551 -6.350 1.00 61.22 383 MET A O 1
ATOM 2932 N N . HIS A 1 384 ? 23.264 19.010 -6.495 1.00 61.34 384 HIS A N 1
ATOM 2933 C CA . HIS A 1 384 ? 22.918 18.275 -5.269 1.00 61.34 384 HIS A CA 1
ATOM 2934 C C . HIS A 1 384 ? 24.158 18.054 -4.385 1.00 61.34 384 HIS A C 1
ATOM 2936 O O . HIS A 1 384 ? 25.205 17.638 -4.873 1.00 61.34 384 HIS A O 1
ATOM 2942 N N . THR A 1 385 ? 24.049 18.347 -3.084 1.00 52.69 385 THR A N 1
ATOM 2943 C CA . THR A 1 385 ? 25.186 18.418 -2.149 1.00 52.69 385 THR A CA 1
ATOM 2944 C C . THR A 1 385 ? 25.505 17.086 -1.457 1.00 52.69 385 THR A C 1
ATOM 2946 O O . THR A 1 385 ? 24.624 16.327 -1.055 1.00 52.69 385 THR A O 1
ATOM 2949 N N . GLU A 1 386 ? 26.799 16.828 -1.241 1.00 50.88 386 GLU A N 1
ATOM 2950 C CA . GLU A 1 386 ? 27.340 15.570 -0.685 1.00 50.88 386 GLU A CA 1
ATOM 2951 C C . GLU A 1 386 ? 26.929 15.282 0.776 1.00 50.88 386 GLU A C 1
ATOM 2953 O O . GLU A 1 386 ? 27.066 14.162 1.267 1.00 50.88 386 GLU A O 1
ATOM 2958 N N . VAL A 1 387 ? 26.453 16.299 1.500 1.00 49.69 387 VAL A N 1
ATOM 2959 C CA . VAL A 1 387 ? 26.321 16.280 2.967 1.00 49.69 387 VAL A CA 1
ATOM 2960 C C . VAL A 1 387 ? 25.030 15.601 3.442 1.00 49.69 387 VAL A C 1
ATOM 2962 O O . VAL A 1 387 ? 24.953 15.174 4.593 1.00 49.69 387 VAL A O 1
ATOM 2965 N N . GLU A 1 388 ? 24.010 15.462 2.593 1.00 49.22 388 GLU A N 1
ATOM 2966 C CA . GLU A 1 388 ? 22.630 15.260 3.072 1.00 49.22 388 GLU A CA 1
ATOM 2967 C C . GLU A 1 388 ? 21.948 13.972 2.586 1.00 49.22 388 GLU A C 1
ATOM 2969 O O . GLU A 1 388 ? 20.959 13.548 3.181 1.00 49.22 388 GLU A O 1
ATOM 2974 N N . ASN A 1 389 ? 22.541 13.237 1.636 1.00 50.44 389 ASN A N 1
ATOM 2975 C CA . ASN A 1 389 ? 22.094 11.876 1.289 1.00 50.44 389 ASN A CA 1
ATOM 2976 C C . ASN A 1 389 ? 22.436 10.831 2.387 1.00 50.44 389 ASN A C 1
ATOM 2978 O O . ASN A 1 389 ? 22.226 9.632 2.200 1.00 50.44 389 ASN A O 1
ATOM 2982 N N . HIS A 1 390 ? 22.967 11.266 3.539 1.00 53.75 390 HIS A N 1
ATOM 2983 C CA . HIS A 1 390 ? 23.354 10.414 4.662 1.00 53.75 390 HIS A CA 1
ATOM 2984 C C . HIS A 1 390 ? 22.171 9.627 5.239 1.00 53.75 390 HIS A C 1
ATOM 2986 O O . HIS A 1 390 ? 21.200 10.187 5.759 1.00 53.75 390 HIS A O 1
ATOM 2992 N N . VAL A 1 391 ? 22.322 8.303 5.275 1.00 49.09 391 VAL A N 1
ATOM 2993 C CA . VAL A 1 391 ? 21.573 7.459 6.205 1.00 49.09 391 VAL A CA 1
ATOM 2994 C C . VAL A 1 391 ? 22.209 7.599 7.576 1.00 49.09 391 VAL A C 1
ATOM 2996 O O . VAL A 1 391 ? 23.380 7.267 7.765 1.00 49.09 391 VAL A O 1
ATOM 2999 N N . ARG A 1 392 ? 21.431 8.015 8.573 1.00 48.19 392 ARG A N 1
ATOM 3000 C CA . ARG A 1 392 ? 21.860 7.941 9.972 1.00 48.19 392 ARG A CA 1
ATOM 3001 C C . ARG A 1 392 ? 21.719 6.516 10.500 1.00 48.19 392 ARG A C 1
ATOM 3003 O O . ARG A 1 392 ? 20.873 6.214 11.338 1.00 48.19 392 ARG A O 1
ATOM 3010 N N . TYR A 1 393 ? 22.529 5.618 9.944 1.00 42.00 393 TYR A N 1
ATOM 3011 C CA . TYR A 1 393 ? 22.429 4.185 10.208 1.00 42.00 393 TYR A C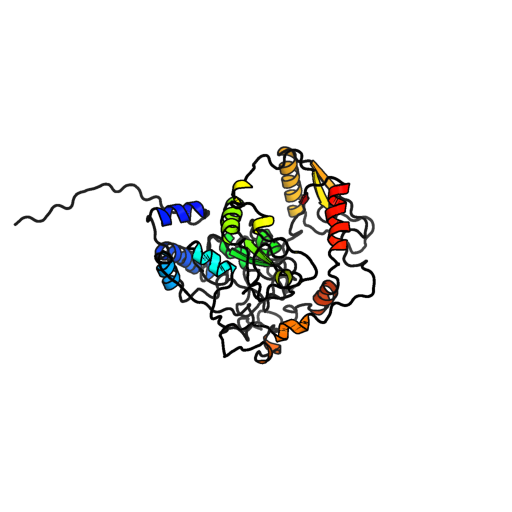A 1
ATOM 3012 C C . TYR A 1 393 ? 22.770 3.856 11.670 1.00 42.00 393 TYR A C 1
ATOM 3014 O O . TYR A 1 393 ? 22.177 2.944 12.234 1.00 42.00 393 TYR A O 1
ATOM 3022 N N . MET A 1 394 ? 23.639 4.647 12.315 1.00 39.47 394 MET A N 1
ATOM 3023 C CA . MET A 1 394 ? 23.878 4.565 13.762 1.00 39.47 394 MET A CA 1
ATOM 3024 C C . MET A 1 394 ? 22.633 4.953 14.570 1.00 39.47 394 MET A C 1
ATOM 3026 O O . MET A 1 394 ? 22.176 4.123 15.347 1.00 39.47 394 MET A O 1
ATOM 3030 N N . ASP A 1 395 ? 22.020 6.122 14.334 1.00 42.31 395 ASP A N 1
ATOM 3031 C CA . ASP A 1 395 ? 20.765 6.534 14.990 1.00 42.31 395 ASP A CA 1
ATOM 3032 C C . ASP A 1 395 ? 19.650 5.476 14.786 1.00 42.31 395 ASP A C 1
ATOM 3034 O O . ASP A 1 395 ? 18.864 5.196 15.693 1.00 42.31 395 ASP A O 1
ATOM 3038 N N . MET A 1 396 ? 19.594 4.836 13.607 1.00 40.50 396 MET A N 1
ATOM 3039 C CA . MET A 1 396 ? 18.649 3.748 13.313 1.00 40.50 396 MET A CA 1
ATOM 3040 C C . MET A 1 396 ? 18.988 2.420 14.006 1.00 40.50 396 MET A C 1
ATOM 3042 O O . MET A 1 396 ? 18.064 1.734 14.436 1.00 40.50 396 MET A O 1
ATOM 3046 N N . ILE A 1 397 ? 20.264 2.048 14.146 1.00 39.72 397 ILE A N 1
ATOM 3047 C CA . ILE A 1 397 ? 20.691 0.873 14.929 1.00 39.72 397 ILE A CA 1
ATOM 3048 C C . ILE A 1 397 ? 20.449 1.118 16.421 1.00 39.72 397 ILE A C 1
ATOM 3050 O O . ILE A 1 397 ? 19.985 0.223 17.121 1.00 39.72 397 ILE A O 1
ATOM 3054 N N . GLU A 1 398 ? 20.721 2.322 16.917 1.00 41.75 398 GLU A N 1
ATOM 3055 C CA . GLU A 1 398 ? 20.510 2.696 18.315 1.00 41.75 398 GLU A CA 1
ATOM 3056 C C . GLU A 1 398 ? 19.019 2.699 18.677 1.00 41.75 398 GLU A C 1
ATOM 3058 O O . GLU A 1 398 ? 18.656 2.194 19.734 1.00 41.75 3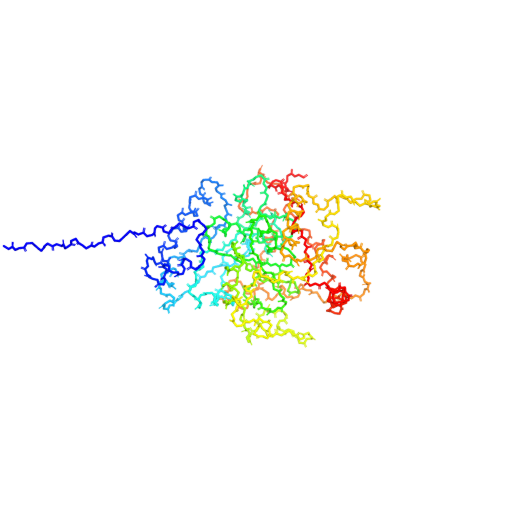98 GLU A O 1
ATOM 3063 N N . ALA A 1 399 ? 18.134 3.122 17.768 1.00 38.88 399 ALA A N 1
ATOM 3064 C CA . ALA A 1 399 ? 16.690 2.920 17.912 1.00 38.88 399 ALA A CA 1
ATOM 3065 C C . ALA A 1 399 ? 16.255 1.448 17.709 1.00 38.88 399 ALA A C 1
ATOM 3067 O O . ALA A 1 399 ? 15.352 0.964 18.394 1.00 38.88 399 ALA A O 1
ATOM 3068 N N . GLY A 1 400 ? 16.878 0.727 16.770 1.00 37.62 400 GLY A N 1
ATOM 3069 C CA . GLY A 1 400 ? 16.510 -0.637 16.366 1.00 37.62 400 GLY A CA 1
ATOM 3070 C C . GLY A 1 400 ? 16.913 -1.735 17.356 1.00 37.62 400 GLY A C 1
ATOM 3071 O O . GLY A 1 400 ? 16.220 -2.747 17.459 1.00 37.62 400 GLY A O 1
ATOM 3072 N N . ARG A 1 401 ? 17.969 -1.509 18.150 1.00 40.56 401 ARG A N 1
ATOM 3073 C CA . ARG A 1 401 ? 18.436 -2.396 19.237 1.00 40.56 401 ARG A CA 1
ATOM 3074 C C . ARG A 1 401 ? 17.373 -2.698 20.297 1.00 40.56 401 ARG A C 1
ATOM 3076 O O . ARG A 1 401 ? 17.523 -3.665 21.038 1.00 40.56 401 ARG A O 1
ATOM 3083 N N . TYR A 1 402 ? 16.305 -1.904 20.355 1.00 48.41 402 TYR A N 1
ATOM 3084 C CA . TYR A 1 402 ? 15.271 -1.962 21.385 1.00 48.41 402 TYR A CA 1
ATOM 3085 C C . TYR A 1 402 ? 13.904 -2.417 20.846 1.00 48.41 402 TYR A C 1
ATOM 3087 O O . TYR A 1 402 ? 12.867 -1.839 21.171 1.00 48.41 402 TYR A O 1
ATOM 3095 N N . GLN A 1 403 ? 13.865 -3.509 20.069 1.00 46.84 403 GLN A N 1
ATOM 3096 C CA . GLN A 1 403 ? 12.619 -4.275 19.942 1.00 46.84 403 GLN A CA 1
ATOM 3097 C C . GLN A 1 403 ? 12.286 -4.962 21.272 1.00 46.84 403 GLN A C 1
ATOM 3099 O O . GLN A 1 403 ? 13.026 -5.815 21.761 1.00 46.84 403 GLN A O 1
ATOM 3104 N N . GLY A 1 404 ? 11.135 -4.610 21.845 1.00 46.62 404 GLY A N 1
ATOM 3105 C CA . GLY A 1 404 ? 10.624 -5.259 23.046 1.00 46.62 404 GLY A CA 1
ATOM 3106 C C . GLY A 1 404 ? 10.196 -6.717 22.802 1.00 46.62 404 GLY A C 1
ATOM 3107 O O . GLY A 1 404 ? 9.656 -7.022 21.734 1.00 46.62 404 GLY A O 1
ATOM 3108 N N . PRO A 1 405 ? 10.367 -7.621 23.788 1.00 54.84 405 PRO A N 1
ATOM 3109 C CA . PRO A 1 405 ? 9.734 -8.939 23.755 1.00 54.84 405 PRO A CA 1
ATOM 3110 C C . PRO A 1 405 ? 8.201 -8.822 23.641 1.00 54.84 405 PRO A C 1
ATOM 3112 O O . PRO A 1 405 ? 7.610 -7.804 24.016 1.00 54.84 405 PRO A O 1
ATOM 3115 N N . ARG A 1 406 ? 7.542 -9.869 23.120 1.00 62.56 406 ARG A N 1
ATOM 3116 C CA . ARG A 1 406 ? 6.088 -9.901 22.838 1.00 62.56 406 ARG A CA 1
ATOM 3117 C C . ARG A 1 406 ? 5.246 -9.550 24.069 1.00 62.56 406 ARG A C 1
ATOM 3119 O O . ARG A 1 406 ? 4.190 -8.938 23.953 1.00 62.56 406 ARG A O 1
ATOM 3126 N N . GLU A 1 407 ? 5.753 -9.907 25.235 1.00 64.12 407 GLU A N 1
ATOM 3127 C CA . GLU A 1 407 ? 5.252 -9.618 26.569 1.00 64.12 407 GLU A CA 1
ATOM 3128 C C . GLU A 1 407 ? 5.029 -8.113 26.809 1.00 64.12 407 GLU A C 1
ATOM 3130 O O . GLU A 1 407 ? 4.059 -7.747 27.468 1.00 64.12 407 GLU A O 1
ATOM 3135 N N . MET A 1 408 ? 5.861 -7.228 26.240 1.00 66.94 408 MET A N 1
ATOM 3136 C CA . MET A 1 408 ? 5.654 -5.776 26.337 1.00 66.94 408 MET A CA 1
ATOM 3137 C C . MET A 1 408 ? 4.634 -5.257 25.324 1.00 66.94 408 MET A C 1
ATOM 3139 O O . MET A 1 408 ? 3.811 -4.432 25.694 1.00 66.94 408 MET A O 1
ATOM 3143 N N . TRP A 1 409 ? 4.586 -5.785 24.094 1.00 74.12 409 TRP A N 1
ATOM 3144 C CA . TRP A 1 409 ? 3.483 -5.468 23.167 1.00 74.12 409 TRP A CA 1
ATOM 3145 C C . TRP A 1 409 ? 2.124 -5.843 23.776 1.00 74.12 409 TRP A C 1
ATOM 3147 O O . TRP A 1 409 ? 1.176 -5.059 23.728 1.00 74.12 409 TRP A O 1
ATOM 3157 N N . LYS A 1 410 ? 2.054 -7.015 24.418 1.00 79.00 410 LYS A N 1
ATOM 3158 C CA . LYS A 1 410 ? 0.873 -7.444 25.162 1.00 79.00 410 LYS A CA 1
ATOM 3159 C C . LYS A 1 410 ? 0.532 -6.475 26.300 1.00 79.00 410 LYS A C 1
ATOM 3161 O O . LYS A 1 410 ? -0.576 -5.951 26.320 1.00 79.00 410 LYS A O 1
ATOM 3166 N N . ARG A 1 411 ? 1.477 -6.190 27.200 1.00 83.19 411 ARG A N 1
ATOM 3167 C CA . ARG A 1 411 ? 1.257 -5.310 28.361 1.00 83.19 411 ARG A CA 1
ATOM 3168 C C . ARG A 1 411 ? 0.884 -3.873 27.969 1.00 83.19 411 ARG A C 1
ATOM 3170 O O . ARG A 1 411 ? -0.045 -3.303 28.533 1.00 83.19 411 ARG A O 1
ATOM 3177 N N . ASP A 1 412 ? 1.633 -3.284 27.039 1.00 78.75 412 ASP A N 1
ATOM 3178 C CA . ASP A 1 412 ? 1.607 -1.844 26.753 1.00 78.75 412 ASP A CA 1
ATOM 3179 C C . ASP A 1 412 ? 0.591 -1.459 25.667 1.00 78.75 412 ASP A C 1
ATOM 3181 O O . ASP A 1 412 ? 0.224 -0.287 25.575 1.00 78.75 412 ASP A O 1
ATOM 3185 N N . LEU A 1 413 ? 0.113 -2.424 24.866 1.00 83.88 413 LEU A N 1
ATOM 3186 C CA . LEU A 1 413 ? -0.944 -2.202 23.876 1.00 83.88 413 LEU A CA 1
ATOM 3187 C C . LEU A 1 413 ? -2.194 -3.057 24.123 1.00 83.88 413 LEU A C 1
ATOM 3189 O O . LEU A 1 413 ? -3.266 -2.489 24.301 1.00 83.88 413 LEU A O 1
ATOM 3193 N N . GLU A 1 414 ? -2.088 -4.390 24.124 1.00 87.88 414 GLU A N 1
ATOM 3194 C CA . GLU A 1 414 ? -3.265 -5.281 24.168 1.00 87.88 414 GLU A CA 1
ATOM 3195 C C . GLU A 1 414 ? -4.017 -5.173 25.505 1.00 87.88 414 GLU A C 1
ATOM 3197 O O . GLU A 1 414 ? -5.161 -4.720 25.547 1.00 87.88 414 GLU A O 1
ATOM 3202 N N . ASP A 1 415 ? -3.345 -5.513 26.609 1.00 89.25 415 ASP A N 1
ATOM 3203 C CA . ASP A 1 415 ? -3.910 -5.496 27.963 1.00 89.25 415 ASP A CA 1
ATOM 3204 C C . ASP A 1 415 ? -4.325 -4.073 28.368 1.00 89.25 415 ASP A C 1
ATOM 3206 O O . ASP A 1 415 ? -5.297 -3.882 29.102 1.00 89.25 415 ASP A O 1
ATOM 3210 N N . TRP A 1 416 ? -3.614 -3.059 27.860 1.00 89.31 416 TRP A N 1
ATOM 3211 C CA . TRP A 1 416 ? -3.966 -1.652 28.027 1.00 89.31 416 TRP A CA 1
ATOM 3212 C C . TRP A 1 416 ? -5.282 -1.290 27.322 1.00 89.31 416 TRP A C 1
ATOM 3214 O O . TRP A 1 416 ? -6.162 -0.698 27.958 1.00 89.31 416 TRP A O 1
ATOM 3224 N N . MET A 1 417 ? -5.433 -1.629 26.035 1.00 92.69 417 MET A N 1
ATOM 3225 C CA . MET A 1 417 ? -6.654 -1.351 25.273 1.00 92.69 417 MET A CA 1
ATOM 3226 C C . MET A 1 417 ? -7.856 -2.070 25.885 1.00 92.69 417 MET A C 1
ATOM 3228 O O . MET A 1 417 ? -8.882 -1.423 26.105 1.00 92.69 417 MET A O 1
ATOM 3232 N N . ASP A 1 418 ? -7.707 -3.346 26.250 1.00 93.81 418 ASP A N 1
ATOM 3233 C CA . ASP A 1 418 ? -8.749 -4.134 26.917 1.00 93.81 418 ASP A CA 1
ATOM 3234 C C . ASP A 1 418 ? -9.157 -3.504 28.261 1.00 93.81 418 ASP A C 1
ATOM 3236 O O . ASP A 1 418 ? -10.342 -3.257 28.503 1.00 93.81 418 ASP A O 1
ATOM 3240 N N . SER A 1 419 ? -8.182 -3.136 29.104 1.00 93.88 419 SER A N 1
ATOM 3241 C CA . SER A 1 419 ? -8.426 -2.507 30.417 1.00 93.88 419 SER A CA 1
ATOM 3242 C C . SER A 1 419 ? -9.147 -1.156 30.336 1.00 93.88 419 SER A C 1
ATOM 3244 O O . SER A 1 419 ? -9.798 -0.749 31.296 1.00 93.88 419 SER A O 1
ATOM 3246 N N . ASN A 1 420 ? -9.045 -0.456 29.203 1.00 92.19 420 ASN A N 1
ATOM 3247 C CA . ASN A 1 420 ? -9.748 0.805 28.940 1.00 92.19 420 ASN A CA 1
ATOM 3248 C C . ASN A 1 420 ? -10.965 0.620 28.007 1.00 92.19 420 ASN A C 1
ATOM 3250 O O . ASN A 1 420 ? -11.655 1.588 27.683 1.00 92.19 420 ASN A O 1
ATOM 3254 N N . SER A 1 421 ? -11.240 -0.616 27.571 1.00 95.12 421 SER A N 1
ATOM 3255 C CA . SER A 1 421 ? -12.266 -0.967 26.580 1.00 95.12 421 SER A CA 1
ATOM 3256 C C . SER A 1 421 ? -12.167 -0.168 25.267 1.00 95.12 421 SER A C 1
ATOM 3258 O O . SER A 1 421 ? -13.185 0.151 24.646 1.00 95.12 421 SER A O 1
ATOM 3260 N N . PHE A 1 422 ? -10.948 0.177 24.835 1.00 95.38 422 PHE A N 1
ATOM 3261 C CA . PHE A 1 422 ? -10.690 0.834 23.552 1.00 95.38 422 PHE A CA 1
ATOM 3262 C C . PHE A 1 422 ? -10.680 -0.190 22.413 1.00 95.38 422 PHE A C 1
ATOM 3264 O O . PHE A 1 422 ? -10.040 -1.230 22.504 1.00 95.38 422 PHE A O 1
ATOM 3271 N N . ASN A 1 423 ? -11.350 0.120 21.303 1.00 96.69 423 ASN A N 1
ATOM 3272 C CA . ASN A 1 423 ? -11.392 -0.755 20.128 1.00 96.69 423 ASN A CA 1
ATOM 3273 C C . ASN A 1 423 ? -10.346 -0.385 19.070 1.00 96.69 423 ASN A C 1
ATOM 3275 O O . ASN A 1 423 ? -9.931 -1.245 18.301 1.00 96.69 423 ASN A O 1
ATOM 3279 N N . LEU A 1 424 ? -9.956 0.891 18.992 1.00 94.62 424 LEU A N 1
ATOM 3280 C CA . LEU A 1 424 ? -9.039 1.420 17.979 1.00 94.62 424 LEU A CA 1
ATOM 3281 C C . LEU A 1 424 ? -8.165 2.532 18.568 1.00 94.62 424 LEU A C 1
ATOM 3283 O O . LEU A 1 424 ? -8.656 3.363 19.333 1.00 94.62 424 LEU A O 1
ATOM 3287 N N . VAL A 1 425 ? -6.908 2.598 18.128 1.00 93.75 425 VAL A N 1
ATOM 3288 C CA . VAL A 1 425 ? -6.029 3.765 18.305 1.00 93.75 425 VAL A CA 1
ATOM 3289 C C . VAL A 1 425 ? -5.910 4.478 16.958 1.00 93.75 425 VAL A C 1
ATOM 3291 O O . VAL A 1 425 ? -5.569 3.845 15.959 1.00 93.75 425 VAL A O 1
ATOM 3294 N N . VAL A 1 426 ? -6.177 5.785 16.911 1.00 94.06 426 VAL A N 1
ATOM 3295 C CA . VAL A 1 426 ? -6.081 6.600 15.683 1.00 94.06 426 VAL A CA 1
ATOM 3296 C C . VAL A 1 426 ? -5.267 7.868 15.918 1.00 94.06 426 VAL A C 1
ATOM 3298 O O . VAL A 1 426 ? -5.242 8.405 17.021 1.00 94.06 426 VAL A O 1
ATOM 3301 N N . PHE A 1 427 ? -4.590 8.353 14.878 1.00 91.44 427 PHE A N 1
ATOM 3302 C CA . PHE A 1 427 ? -3.837 9.610 14.879 1.00 91.44 427 PHE A CA 1
ATOM 3303 C C . PHE A 1 427 ? -3.515 10.041 13.433 1.00 91.44 427 PHE A C 1
ATOM 3305 O O . PHE A 1 427 ? -3.491 9.190 12.537 1.00 91.44 427 PHE A O 1
ATOM 3312 N N . PRO A 1 428 ? -3.244 11.337 13.174 1.00 91.62 428 PRO A N 1
ATOM 3313 C CA . PRO A 1 428 ? -2.678 11.790 11.903 1.00 91.62 428 PRO A CA 1
ATOM 3314 C C . PRO A 1 428 ? -1.396 11.016 11.554 1.00 91.62 428 PRO A C 1
ATOM 3316 O O . PRO A 1 428 ? -0.467 10.954 12.355 1.00 91.62 428 PRO A O 1
ATOM 3319 N N . THR A 1 429 ? -1.336 10.403 10.365 1.00 90.19 429 THR A N 1
ATOM 3320 C CA . THR A 1 429 ? -0.221 9.502 9.987 1.00 90.19 429 THR A CA 1
ATOM 3321 C C . THR A 1 429 ? 1.104 10.247 9.791 1.00 90.19 429 THR A C 1
ATOM 3323 O O . THR A 1 429 ? 2.169 9.722 10.121 1.00 90.19 429 THR A O 1
ATOM 3326 N N . ASN A 1 430 ? 1.030 11.485 9.304 1.00 85.75 430 ASN A N 1
ATOM 3327 C CA . ASN A 1 430 ? 2.109 12.463 9.302 1.00 85.75 430 ASN A CA 1
ATOM 3328 C C . ASN A 1 430 ? 1.586 13.739 9.977 1.00 85.75 430 ASN A C 1
ATOM 3330 O O . ASN A 1 430 ? 0.435 14.119 9.763 1.00 85.75 430 ASN A O 1
ATOM 3334 N N . GLY A 1 431 ? 2.424 14.396 10.780 1.00 83.06 431 GLY A N 1
ATOM 3335 C CA . GLY A 1 431 ? 2.086 15.683 11.393 1.00 83.06 431 GLY A CA 1
ATOM 3336 C C . GLY A 1 431 ? 2.243 16.871 10.445 1.00 83.06 431 GLY A C 1
ATOM 3337 O O . GLY A 1 431 ? 1.489 17.837 10.529 1.00 83.06 431 GLY A O 1
ATOM 3338 N N . ASP A 1 432 ? 3.215 16.787 9.540 1.00 85.56 432 ASP A N 1
ATOM 3339 C CA . ASP A 1 432 ? 3.462 17.767 8.489 1.00 85.56 432 ASP A CA 1
ATOM 3340 C C . ASP A 1 432 ? 4.091 17.082 7.265 1.00 85.56 432 ASP A C 1
ATOM 3342 O O . ASP A 1 432 ? 4.472 15.905 7.328 1.00 85.56 432 ASP A O 1
ATOM 3346 N N . VAL A 1 433 ? 4.199 17.810 6.154 1.00 86.62 433 VAL A N 1
ATOM 3347 C CA . VAL A 1 433 ? 4.797 17.328 4.904 1.00 86.62 433 VAL A CA 1
ATOM 3348 C C . VAL A 1 433 ? 6.114 18.060 4.651 1.00 86.62 433 VAL A C 1
ATOM 3350 O O . VAL A 1 433 ? 6.133 19.278 4.492 1.00 86.62 433 VAL A O 1
ATOM 3353 N N . ALA A 1 434 ? 7.216 17.307 4.578 1.00 83.00 434 ALA A N 1
ATOM 3354 C CA . ALA A 1 434 ? 8.529 17.844 4.219 1.00 83.00 434 ALA A CA 1
ATOM 3355 C C . ALA A 1 434 ? 8.497 18.515 2.834 1.00 83.00 434 ALA A C 1
ATOM 3357 O O . ALA A 1 434 ? 7.767 18.075 1.936 1.00 83.00 434 ALA A O 1
ATOM 3358 N N . ARG A 1 435 ? 9.305 19.561 2.645 1.00 84.44 435 ARG A N 1
ATOM 3359 C CA . ARG A 1 435 ? 9.476 20.185 1.329 1.00 84.44 435 ARG A CA 1
ATOM 3360 C C . ARG A 1 435 ? 10.168 19.211 0.361 1.00 84.44 435 ARG A C 1
ATOM 3362 O O . ARG A 1 435 ? 10.664 18.161 0.764 1.00 84.44 435 ARG A O 1
ATOM 3369 N N . ALA A 1 436 ? 10.149 19.524 -0.932 1.00 82.12 436 ALA A N 1
ATOM 3370 C CA . ALA A 1 436 ? 10.920 18.768 -1.923 1.00 82.12 436 ALA A CA 1
ATOM 3371 C C . ALA A 1 436 ? 12.430 19.051 -1.797 1.00 82.12 436 ALA A C 1
ATOM 3373 O O . ALA A 1 436 ? 13.239 18.159 -2.019 1.00 82.12 436 ALA A O 1
ATOM 3374 N N . ASP A 1 437 ? 12.774 20.268 -1.387 1.00 75.94 437 ASP A N 1
ATOM 3375 C CA . ASP A 1 437 ? 14.064 20.723 -0.874 1.00 75.94 437 ASP A CA 1
ATOM 3376 C C . ASP A 1 437 ? 14.042 20.630 0.666 1.00 75.94 437 ASP A C 1
ATOM 3378 O O . ASP A 1 437 ? 13.694 21.577 1.371 1.00 75.94 437 ASP A O 1
ATOM 3382 N N . SER A 1 438 ? 14.265 19.424 1.199 1.00 71.25 438 SER A N 1
ATOM 3383 C CA . SER A 1 438 ? 14.511 19.194 2.641 1.00 71.25 438 SER A CA 1
ATOM 3384 C C . SER A 1 438 ? 15.818 18.453 2.931 1.00 71.25 438 SER A C 1
ATOM 3386 O O . SER A 1 438 ? 16.185 18.307 4.090 1.00 71.25 438 SER A O 1
ATOM 3388 N N . GLU A 1 439 ? 16.512 17.994 1.895 1.00 63.09 439 GLU A N 1
ATOM 3389 C CA . GLU A 1 439 ? 17.899 18.407 1.695 1.00 63.09 439 GLU A CA 1
ATOM 3390 C C . GLU A 1 439 ? 17.939 19.813 1.054 1.00 63.09 439 GLU A C 1
ATOM 3392 O O . GLU A 1 439 ? 16.961 20.202 0.421 1.00 63.09 439 GLU A O 1
ATOM 3397 N N . GLU A 1 440 ? 19.052 20.540 1.174 1.00 56.00 440 GLU A N 1
ATOM 3398 C CA . GLU A 1 440 ? 19.233 21.981 0.891 1.00 56.00 440 GLU A CA 1
ATOM 3399 C C . GLU A 1 440 ? 18.792 22.940 2.034 1.00 56.00 440 GLU A C 1
ATOM 3401 O O . GLU A 1 440 ? 18.863 24.159 1.846 1.00 56.00 440 GLU A O 1
ATOM 3406 N N . LEU A 1 441 ? 18.370 22.440 3.216 1.00 47.97 441 LEU A N 1
ATOM 3407 C CA . LEU A 1 441 ? 17.861 23.242 4.360 1.00 47.97 441 LEU A CA 1
ATOM 3408 C C . LEU A 1 441 ? 18.329 22.776 5.755 1.00 47.97 441 LEU A C 1
ATOM 3410 O O . LEU A 1 441 ? 18.820 23.652 6.504 1.00 47.97 441 LEU A O 1
#

Secondary structure (DSSP, 8-state):
-PPP-------PPP-----TT--HHHHHHHHHTTSS-HHHHHHHHHHHHIIIIISTT-----SEE-TTHHHHHHHHHTTTT--------TT-GGGTT---SS--HHHHHHHHTT----EE----GGG--SS--BTTB-PPPSS-TTB-SS-SSS---TTTTHHHHTTSSSEEEEEESSSTTHHHHHHTT-EE-PPSTTSS--TTSPPS-TTT-EEEEEESSHHHHHHHHHHH----SS-TT-HHHH-SSS----GGGTS-S-GGGG--TTTTTT-EEEEEGGGT-S--TT-TT---SS-HHHHHHHHHHHHHHHHTT-EEEEE---TTSS-TTSPPS--PPP-GGGGGGGPSPS-S-TT-SSGGGS-HHHHS-SS-TTS-TTTS-TTSS---HHHHHHHHTTPPPHHHHIIIIIHHHHHTT--EE---S-SS--BS-SS--

InterPro domains:
  IPR023631 Amidase signature domain [PF01425] (82-323)
  IPR036928 Amidase signature (AS) superfamily [G3DSA:3.90.1300.10] (13-440)
  IPR036928 Amidase signature (AS) superfamily [SSF75304] (18-434)

Radius of gyration: 23.7 Å; chains: 1; bounding box: 57×48×92 Å

Organism: Aspergillus thermomutatus (NCBI:txid41047)